Protein AF-0000000086334813 (afdb_homodimer)

Foldseek 3Di:
DKFWKWAADPPDGIAIDIDDDDDDDDAAQQKWKWQFFKFWFAADDQVVCVVVVLDDRIFATTFWTWGFTCDGHNNHDQDDGGFTKIFGHARNAPHHRLDRMGMDGPLGIDGFDPQFDRQRLSQQLVLLLLLCCQDCVALNDAAPFEEEEEQLLFLSNVNNVLVCVVRNYAYEYEHLDPVSQVVQCPDPPHHLYYFDLVDVVTDPLVVLCVSVVNQAGQEYEYPDEDADPPPPPPPSRHHHPVSVLSRAGQQHEYEYQDPDHDQDPVSVVSCVVRVYYYHHRDSSVCVVDPVNSVVSSVSSVVRSVCSSVVSDDGFADDADEPVCVSVVNVCNNVVNDRGIYMHGD/DKFWKWAADPPDGIAIDIDDDDDDDDAAQQKWKWQFFKFWFAADDQVVCVVVVLDDRIFATTFWTWGFTCDGHNNHDQDDGRFTKIFGHARNAPHHRLDRMGMDGPLGIDGFDPQFDRQRLSQQLVLLLLLCCQDCVALNDAAPFEEEEEQLLFLSNVQNVLVCVVRNYAYEYEHLDPVSQVVQCPDPPHHLYYFDLVDVPTDPLVVLCVSVVNQAGQEYEYPDEDADPPPVPPPSRHHHPVSVLSRAGQQHEYEYQDPDHDQDPVSVVSCVVRVYYYHHRDSSVCVVDPVNSVVSSVSSVVRSVCSSVVSDDGFADDADEPVCVSVVNVCNNVVNDRHIYMHGD

Nearest PDB structures (foldseek):
  7nd2-assembly1_D  TM=9.596E-01  e=2.114E-49  Homo sapiens
  8a3o-assembly1_B  TM=9.679E-01  e=3.951E-46  Homo sapiens
  4rvs-assembly1_B  TM=8.086E-01  e=2.494E-21  Mycobacterium tuberculosis H37Rv
  4rvu-assembly2_C  TM=8.163E-01  e=8.931E-21  Mycobacterium tuberculosis H37Rv
  4rvu-assembly2_B  TM=8.027E-01  e=5.200E-20  Mycobacterium tuberculosis H37Rv

InterPro domains:
  IPR011032 GroES-like superfamily [SSF50129] (15-149)
  IPR013154 Alcohol dehydrogenase-like, N-terminal [PF08240] (30-102)
  IPR020843 Enoylreductase domain [SM00829] (9-343)
  IPR036291 NAD(P)-binding domain superfamily [SSF51735] (116-281)
  IPR042633 Quinone oxidoreductase-like protein 1 [PTHR44461] (1-344)

Secondary structure (DSSP, 8-state):
-EEEEEEE-SSSSEEEEEEE-PPP----TTEEEEEEEEEE-----HHHHHHTT---SEEE---EEEEEEEEE-TT--S--TT-EEEEE--TT-SS-TTSSEEEEEGGGEEEPPTTS-HHHHHHHHHHHHHHHIIIIIIS---TT-EEEETTTTSHHHHHHHHHHHHTT-EEEEEESSHHHHHHHHH-SSPPSEEEETTSTT--HHHHHHHHTTTS-EEEEE-S--B--TT-SSS-TTSPBHHHHHHHEEEEEEEEE--TT--B-HHHHHHHHHTT-EEEE--TTHHHH-GGGHHHHHHHHHHHHHHHHHTS----BPSPEEGGGHHHHHHHHHTT--SSB-EEE-/-EEEEEEE-SSSSEEEEEEE-PPP----TTEEEEEEEEEE-----HHHHHHTT---SEEE---EEEEEEEEE-TT--S--TT-EEEEE--TT-SS-TTSSEEEEEGGGEEEPPTTS-HHHHHHHHHHHHHHHIIIIIIS---TT-EEEETTTTSHHHHHHHHHHHHTT-EEEEEESSHHHHHHHHH-SSPPSEEEETTSTT--HHHHHHHHTTTS-EEEEE-S--B--TT-TTS-TTSPBHHHHHHHEEEEEEEEE--TT--B-HHHHHHHHHTT-EEEE--TTHHHH-GGGHHHHHHHHHHHHHHHHHTS----BPSPEEGGGHHHHHHHHHTT--SSB-EEE-

Organism: NCBI:txid299321

pLDDT: mean 92.24, std 8.93, range [47.25, 98.75]

Solvent-accessible surface area (backbone atoms only — not comparable to full-atom values): 35564 Å² total; per-residue (Å²): 74,52,23,36,30,38,27,78,46,92,83,88,49,80,39,70,44,80,40,80,43,81,75,84,81,78,71,51,48,52,21,32,33,29,39,34,38,11,18,15,59,66,61,81,61,62,65,58,30,50,74,68,72,61,65,58,77,58,40,49,36,30,40,25,26,10,28,31,28,65,43,63,17,85,66,44,79,89,64,54,62,68,41,44,32,29,34,50,56,55,89,81,49,82,63,16,31,59,16,54,58,45,75,47,54,58,81,42,46,40,75,45,54,85,84,45,50,48,57,57,47,13,51,30,52,62,35,39,49,42,28,47,43,48,42,55,69,65,61,50,69,50,68,71,38,36,36,36,31,43,49,22,59,33,42,45,26,43,42,35,51,39,53,36,47,74,54,48,29,44,37,32,30,30,14,68,36,71,69,33,36,55,52,48,70,65,38,82,79,69,54,76,40,78,42,49,50,56,40,86,86,47,51,68,57,60,55,48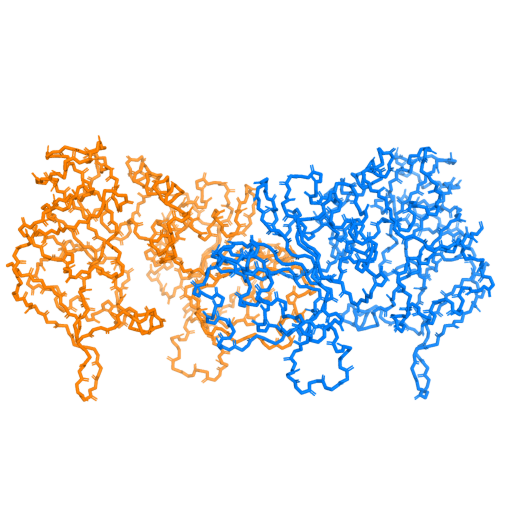,24,62,76,45,75,64,52,33,30,43,32,37,40,42,76,47,61,34,83,51,92,76,50,76,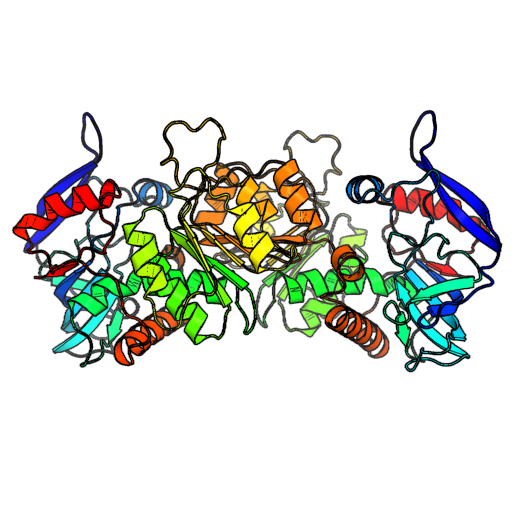80,49,68,86,65,45,52,43,52,67,51,53,61,66,34,40,12,75,59,7,33,39,36,32,51,52,43,59,49,66,36,47,35,71,54,33,32,55,36,21,72,28,29,17,32,41,32,25,61,40,70,66,46,47,72,73,32,79,90,36,41,69,60,43,47,51,49,54,48,51,43,46,50,29,42,60,72,55,60,44,74,73,48,63,44,75,74,32,51,65,93,48,43,55,63,50,47,53,37,42,59,66,64,69,56,65,45,35,44,21,33,44,98,75,52,23,36,29,38,27,78,46,93,83,85,50,82,38,67,45,80,41,81,42,80,74,84,82,78,71,50,49,51,21,32,32,29,40,35,37,11,18,15,60,66,62,79,58,64,64,59,30,52,75,68,70,62,66,57,77,59,41,49,35,30,38,25,27,10,28,31,28,64,43,62,18,84,65,44,77,90,66,53,64,68,39,45,32,30,34,51,55,52,90,82,47,82,64,17,31,58,16,55,59,46,75,44,53,58,82,42,46,40,74,45,52,86,85,44,50,49,56,56,47,13,51,30,51,62,36,39,50,43,28,46,42,46,43,55,69,66,62,50,69,51,69,72,38,35,34,36,31,41,50,21,60,32,43,45,27,44,43,34,52,40,54,38,48,76,53,47,28,43,38,32,28,29,12,68,37,72,68,32,38,55,52,50,69,65,39,82,78,68,57,76,39,77,42,46,49,55,40,85,86,47,50,67,55,59,54,49,25,61,76,45,75,64,52,34,30,43,31,38,40,41,77,46,61,34,84,50,91,75,50,77,81,50,67,87,66,48,51,43,53,67,52,54,62,67,34,38,12,75,58,7,32,38,36,33,53,51,44,59,47,67,37,46,36,69,54,32,31,55,35,21,71,27,29,18,32,41,33,26,58,39,69,66,46,47,73,73,32,78,90,35,41,71,62,41,49,51,49,54,48,50,45,46,49,31,42,59,73,56,61,43,74,72,48,65,43,74,74,32,51,65,92,49,42,54,63,50,47,53,36,43,60,66,65,69,56,64,45,36,44,22,33,43,96

Radius of gyration: 28.3 Å; Cα contacts (8 Å, |Δi|>4): 1610; chains: 2; bounding box: 57×81×71 Å

Structure (mmCIF, N/CA/C/O backbone):
data_AF-0000000086334813-model_v1
#
loop_
_entity.id
_entity.type
_entity.pdbx_description
1 polymer 'Enoyl reductase (ER) domain-containing protein'
#
loop_
_atom_site.group_PDB
_atom_site.id
_atom_site.type_symbol
_atom_site.label_atom_id
_atom_site.label_alt_id
_atom_site.label_comp_id
_atom_site.label_asym_id
_atom_site.label_entity_id
_atom_site.label_seq_id
_atom_site.pdbx_PDB_ins_code
_atom_site.Cartn_x
_atom_site.Cartn_y
_atom_site.Cartn_z
_atom_site.occupancy
_atom_site.B_iso_or_equiv
_atom_site.auth_seq_id
_atom_site.auth_comp_id
_atom_site.auth_asym_id
_atom_site.auth_atom_id
_atom_site.pdbx_PDB_model_num
ATOM 1 N N . MET A 1 1 ? 14.148 -36.812 -22.812 1 88.75 1 MET A N 1
ATOM 2 C CA . MET A 1 1 ? 12.875 -36.688 -22.109 1 88.75 1 MET A CA 1
ATOM 3 C C . MET A 1 1 ? 11.938 -35.75 -22.859 1 88.75 1 MET A C 1
ATOM 5 O O . MET A 1 1 ? 12.383 -34.938 -23.688 1 88.75 1 MET A O 1
ATOM 9 N N . LYS A 1 2 ? 10.68 -36 -22.609 1 90.31 2 LYS A N 1
ATOM 10 C CA . LYS A 1 2 ? 9.688 -35.156 -23.281 1 90.31 2 LYS A CA 1
ATOM 11 C C . LYS A 1 2 ? 9.242 -34 -22.375 1 90.31 2 LYS A C 1
ATOM 13 O O . LYS A 1 2 ? 9.078 -34.188 -21.172 1 90.31 2 LYS A O 1
ATOM 18 N N . GLY A 1 3 ? 9.141 -32.844 -23.047 1 93.62 3 GLY A N 1
ATOM 19 C CA . GLY A 1 3 ? 8.648 -31.672 -22.344 1 93.62 3 GLY A CA 1
ATOM 20 C C . GLY A 1 3 ? 7.777 -30.781 -23.203 1 93.62 3 GLY A C 1
ATOM 21 O O . GLY A 1 3 ? 7.789 -30.891 -24.438 1 93.62 3 GLY A O 1
ATOM 22 N N . LEU A 1 4 ? 6.957 -29.984 -22.594 1 96.12 4 LEU A N 1
ATOM 23 C CA . LEU A 1 4 ? 6.074 -29.078 -23.297 1 96.12 4 LEU A CA 1
ATOM 24 C C . LEU A 1 4 ? 6.688 -27.672 -23.375 1 96.12 4 LEU A C 1
ATOM 26 O O . LEU A 1 4 ? 7.184 -27.156 -22.375 1 96.12 4 LEU A O 1
ATOM 30 N N . TYR A 1 5 ? 6.66 -27.094 -24.531 1 95.25 5 TYR A N 1
ATOM 31 C CA . TYR A 1 5 ? 7.262 -25.797 -24.75 1 95.25 5 TYR A CA 1
ATOM 32 C C . TYR A 1 5 ? 6.32 -24.891 -25.547 1 95.25 5 TYR A C 1
ATOM 34 O O . TYR A 1 5 ? 5.488 -25.375 -26.312 1 95.25 5 TYR A O 1
ATOM 42 N N . CYS A 1 6 ? 6.469 -23.609 -25.266 1 94.69 6 CYS A N 1
ATOM 43 C CA . CYS A 1 6 ? 5.699 -22.578 -25.938 1 94.69 6 CYS A CA 1
ATOM 44 C C . CYS A 1 6 ? 6.555 -21.844 -26.969 1 94.69 6 CYS A C 1
ATOM 46 O O . CYS A 1 6 ? 7.641 -21.359 -26.641 1 94.69 6 CYS A O 1
ATOM 48 N N . ARG A 1 7 ? 6.113 -21.781 -28.141 1 91.06 7 ARG A N 1
ATOM 49 C CA . ARG A 1 7 ? 6.812 -21.078 -29.219 1 91.06 7 ARG A CA 1
ATOM 50 C C . ARG A 1 7 ? 5.93 -20 -29.828 1 91.06 7 ARG A C 1
ATOM 52 O O . ARG A 1 7 ? 4.711 -20.156 -29.891 1 91.06 7 ARG A O 1
ATOM 59 N N . GLN A 1 8 ? 6.676 -18.828 -30.031 1 80.69 8 GLN A N 1
ATOM 60 C CA . GLN A 1 8 ? 5.93 -17.766 -30.719 1 80.69 8 GLN A CA 1
ATOM 61 C C . GLN A 1 8 ? 5.68 -18.125 -32.188 1 80.69 8 GLN A C 1
ATOM 63 O O . GLN A 1 8 ? 6.609 -18.484 -32.906 1 80.69 8 GLN A O 1
ATOM 68 N N . GLY A 1 9 ? 4.453 -18.406 -32.531 1 67.44 9 GLY A N 1
ATOM 69 C CA . GLY A 1 9 ? 4.125 -18.812 -33.906 1 67.44 9 GLY A CA 1
ATOM 70 C C . GLY A 1 9 ? 4.215 -17.688 -34.906 1 67.44 9 GLY A C 1
ATOM 71 O O . GLY A 1 9 ? 4.18 -16.516 -34.531 1 67.44 9 GLY A O 1
ATOM 72 N N . GLU A 1 10 ? 4.668 -17.953 -36.188 1 56.25 10 GLU A N 1
ATOM 73 C CA . GLU A 1 10 ? 4.812 -17.047 -37.312 1 56.25 10 GLU A CA 1
ATOM 74 C C . GLU A 1 10 ? 3.523 -16.266 -37.562 1 56.25 10 GLU A C 1
ATOM 76 O O . GLU A 1 10 ? 3.564 -15.078 -37.875 1 56.25 10 GLU A O 1
ATOM 81 N N . THR A 1 11 ? 2.344 -16.953 -37.656 1 49.91 11 THR A N 1
ATOM 82 C CA . THR A 1 11 ? 1.158 -16.266 -38.156 1 49.91 11 THR A CA 1
ATOM 83 C C . THR A 1 11 ? 0.294 -15.75 -37.031 1 49.91 11 THR A C 1
ATOM 85 O O . THR A 1 11 ? -0.335 -14.695 -37.125 1 49.91 11 THR A O 1
ATOM 88 N N . SER A 1 12 ? -0.278 -16.641 -36.188 1 52.81 12 SER A N 1
ATOM 89 C CA . SER A 1 12 ? -1.473 -16.219 -35.469 1 52.81 12 SER A CA 1
ATOM 90 C C . SER A 1 12 ? -1.38 -16.594 -33.969 1 52.81 12 SER A C 1
ATOM 92 O O . SER A 1 12 ? -2.398 -16.844 -33.344 1 52.81 12 SER A O 1
ATOM 94 N N . GLY A 1 13 ? -0.046 -16.484 -33.188 1 74.88 13 GLY A N 1
ATOM 95 C CA . GLY A 1 13 ? -0.255 -16.656 -31.75 1 74.88 13 GLY A CA 1
ATOM 96 C C . GLY A 1 13 ? 0.729 -17.625 -31.125 1 74.88 13 GLY A C 1
ATOM 97 O O . GLY A 1 13 ? 1.713 -18.016 -31.75 1 74.88 13 GLY A O 1
ATOM 98 N N . LEU A 1 14 ? 0.562 -18.031 -29.859 1 86.75 14 LEU A N 1
ATOM 99 C CA . LEU A 1 14 ? 1.419 -18.938 -29.109 1 86.75 14 LEU A CA 1
ATOM 100 C C . LEU A 1 14 ? 1.102 -20.391 -29.453 1 86.75 14 LEU A C 1
ATOM 102 O O . LEU A 1 14 ? -0.066 -20.766 -29.609 1 86.75 14 LEU A O 1
ATOM 106 N N . LYS A 1 15 ? 2.084 -21.172 -29.812 1 91.75 15 LYS A N 1
ATOM 107 C CA . LYS A 1 15 ? 1.939 -22.609 -30.078 1 91.75 15 LYS A CA 1
ATOM 108 C C . LYS A 1 15 ? 2.629 -23.422 -28.984 1 91.75 15 LYS A C 1
ATOM 110 O O . LYS A 1 15 ? 3.727 -23.078 -28.547 1 91.75 15 LYS A O 1
ATOM 115 N N . PHE A 1 16 ? 1.884 -24.516 -28.641 1 95 16 PHE A N 1
ATOM 116 C CA . PHE A 1 16 ? 2.434 -25.406 -27.641 1 95 16 PHE A CA 1
ATOM 117 C C . PHE A 1 16 ? 2.803 -26.75 -28.266 1 95 16 PHE A C 1
ATOM 119 O O . PHE A 1 16 ? 1.967 -27.406 -28.891 1 95 16 PHE A O 1
ATOM 126 N N . ILE A 1 17 ? 4.09 -27.156 -27.984 1 92.88 17 ILE A N 1
ATOM 127 C CA . ILE A 1 17 ? 4.586 -28.359 -28.656 1 92.88 17 ILE A CA 1
ATOM 128 C C . ILE A 1 17 ? 5.371 -29.203 -27.656 1 92.88 17 ILE A C 1
ATOM 130 O O . ILE A 1 17 ? 6.105 -28.672 -26.812 1 92.88 17 ILE A O 1
ATOM 134 N N . ILE A 1 18 ? 5.156 -30.484 -27.766 1 93.06 18 ILE A N 1
ATOM 135 C CA . ILE A 1 18 ? 5.973 -31.406 -27 1 93.06 18 ILE A CA 1
ATOM 136 C C . ILE A 1 18 ? 7.289 -31.672 -27.734 1 93.06 18 ILE A C 1
ATOM 138 O O . ILE A 1 18 ? 7.297 -32 -28.922 1 93.06 18 ILE A O 1
ATOM 142 N N . GLN A 1 19 ? 8.328 -31.438 -27.016 1 90.19 19 GLN A N 1
ATOM 143 C CA . GLN A 1 19 ? 9.656 -31.609 -27.594 1 90.19 19 GLN A CA 1
ATOM 144 C C . GLN A 1 19 ? 10.516 -32.531 -26.75 1 90.19 19 GLN A C 1
ATOM 146 O O . GLN A 1 19 ? 10.328 -32.625 -25.531 1 90.19 19 GLN A O 1
ATOM 151 N N . GLU A 1 20 ? 11.398 -33.219 -27.469 1 90.69 20 GLU A N 1
ATOM 152 C CA . GLU A 1 20 ? 12.375 -34.031 -26.766 1 90.69 20 GLU A CA 1
ATOM 153 C C . GLU A 1 20 ? 13.57 -33.188 -26.312 1 90.69 20 GLU A C 1
ATOM 155 O O . GLU A 1 20 ? 14.023 -32.312 -27.031 1 90.69 20 GLU A O 1
ATOM 160 N N . THR A 1 21 ? 13.891 -33.406 -25.094 1 85.5 21 THR A N 1
ATOM 161 C CA . THR A 1 21 ? 15.039 -32.719 -24.531 1 85.5 21 THR A CA 1
ATOM 162 C C . THR A 1 21 ? 15.961 -33.688 -23.797 1 85.5 21 THR A C 1
ATOM 164 O O . THR A 1 21 ? 15.523 -34.75 -23.359 1 85.5 21 THR A O 1
ATOM 167 N N . ASP A 1 22 ? 17.234 -33.25 -23.656 1 83.94 22 ASP A N 1
ATOM 168 C CA . ASP A 1 22 ? 18.219 -34.094 -23 1 83.94 22 ASP A CA 1
ATOM 169 C C . ASP A 1 22 ? 18.094 -34 -21.469 1 83.94 22 ASP A C 1
ATOM 171 O O . ASP A 1 22 ? 17.703 -32.938 -20.953 1 83.94 22 ASP A O 1
ATOM 175 N N . VAL A 1 23 ? 18.406 -35.125 -20.859 1 78.75 23 VAL A N 1
ATOM 176 C CA . VAL A 1 23 ? 18.453 -35.125 -19.406 1 78.75 23 VAL A CA 1
ATOM 177 C C . VAL A 1 23 ? 19.672 -34.344 -18.906 1 78.75 23 VAL A C 1
ATOM 179 O O . VAL A 1 23 ? 20.781 -34.562 -19.406 1 78.75 23 VAL A O 1
ATOM 182 N N . PRO A 1 24 ? 19.391 -33.469 -18.047 1 74.75 24 PRO A N 1
ATOM 183 C CA . PRO A 1 24 ? 20.531 -32.719 -17.516 1 74.75 24 PRO A CA 1
ATOM 184 C C . PRO A 1 24 ? 21.516 -33.625 -16.766 1 74.75 24 PRO A C 1
ATOM 186 O O . PRO A 1 24 ? 21.094 -34.469 -15.969 1 74.75 24 PRO A O 1
ATOM 189 N N . THR A 1 25 ? 22.734 -33.656 -17.094 1 73.25 25 THR A N 1
ATOM 190 C CA . THR A 1 25 ? 23.703 -34.594 -16.547 1 73.25 25 THR A CA 1
ATOM 191 C C . THR A 1 25 ? 24.547 -33.938 -15.453 1 73.25 25 THR A C 1
ATOM 193 O O . THR A 1 25 ? 25.078 -34.625 -14.57 1 73.25 25 THR A O 1
ATOM 196 N N . SER A 1 26 ? 24.641 -32.688 -15.484 1 82.5 26 SER A N 1
ATOM 197 C CA . SER A 1 26 ? 25.531 -32.094 -14.492 1 82.5 26 SER A CA 1
ATOM 198 C C . SER A 1 26 ? 24.734 -31.281 -13.461 1 82.5 26 SER A C 1
ATOM 200 O O . SER A 1 26 ? 23.812 -30.547 -13.812 1 82.5 26 SER A O 1
ATOM 202 N N . LEU A 1 27 ? 25.078 -31.672 -12.273 1 86.44 27 LEU A N 1
ATOM 203 C CA . LEU A 1 27 ? 24.453 -31.016 -11.133 1 86.44 27 LEU A CA 1
ATOM 204 C C . LEU A 1 27 ? 25.438 -30.078 -10.438 1 86.44 27 LEU A C 1
ATOM 206 O O . LEU A 1 27 ? 26.547 -30.484 -10.086 1 86.44 27 LEU A O 1
ATOM 210 N N . SER A 1 28 ? 25.078 -28.828 -10.328 1 89.25 28 SER A N 1
ATOM 211 C CA . SER A 1 28 ? 25.891 -27.875 -9.586 1 89.25 28 SER A CA 1
ATOM 212 C C . SER A 1 28 ? 25.812 -28.125 -8.078 1 89.25 28 SER A C 1
ATOM 214 O O . SER A 1 28 ? 25 -28.953 -7.625 1 89.25 28 SER A O 1
ATOM 216 N N . HIS A 1 29 ? 26.594 -27.453 -7.281 1 92.75 29 HIS A N 1
ATOM 217 C CA . HIS A 1 29 ? 26.797 -27.703 -5.859 1 92.75 29 HIS A CA 1
ATOM 218 C C . HIS A 1 29 ? 25.516 -27.516 -5.066 1 92.75 29 HIS A C 1
ATOM 220 O O . HIS A 1 29 ? 25.266 -28.219 -4.086 1 92.75 29 HIS A O 1
ATOM 226 N N . HIS A 1 30 ? 24.656 -26.625 -5.496 1 94.56 30 HIS A N 1
ATOM 227 C CA . HIS A 1 30 ? 23.469 -26.328 -4.699 1 94.56 30 HIS A CA 1
ATOM 228 C C . HIS A 1 30 ? 22.203 -26.719 -5.441 1 94.56 30 HIS A C 1
ATOM 230 O O . HIS A 1 30 ? 21.109 -26.234 -5.113 1 94.56 30 HIS A O 1
ATOM 236 N N . GLN A 1 31 ? 22.375 -27.609 -6.363 1 95.44 31 GLN A N 1
ATOM 237 C CA . GLN A 1 31 ? 21.219 -28.016 -7.172 1 95.44 31 GLN A CA 1
ATOM 238 C C . GLN A 1 31 ? 20.75 -29.406 -6.793 1 95.44 31 GLN A C 1
ATOM 240 O O . GLN A 1 31 ? 21.5 -30.188 -6.203 1 95.44 31 GLN A O 1
ATOM 245 N N . ILE A 1 32 ? 19.516 -29.656 -7.113 1 96.06 32 ILE A N 1
ATOM 246 C CA . ILE A 1 32 ? 18.938 -30.984 -6.926 1 96.06 32 ILE A CA 1
ATOM 247 C C . ILE A 1 32 ? 18.234 -31.422 -8.211 1 96.06 32 ILE A C 1
ATOM 249 O O . ILE A 1 32 ? 17.766 -30.594 -8.984 1 96.06 32 ILE A O 1
ATOM 253 N N . THR A 1 33 ? 18.219 -32.688 -8.422 1 95.94 33 THR A N 1
ATOM 254 C CA . THR A 1 33 ? 17.453 -33.281 -9.508 1 95.94 33 THR A CA 1
ATOM 255 C C . THR A 1 33 ? 16.156 -33.906 -8.977 1 95.94 33 THR A C 1
ATOM 257 O O . THR A 1 33 ? 16.188 -34.656 -7.996 1 95.94 33 THR A O 1
ATOM 260 N N . ILE A 1 34 ? 15.102 -33.594 -9.617 1 96.5 34 ILE A N 1
ATOM 261 C CA . ILE A 1 34 ? 13.789 -34.062 -9.156 1 96.5 34 ILE A CA 1
ATOM 262 C C . ILE A 1 34 ? 13.141 -34.906 -10.227 1 96.5 34 ILE A C 1
ATOM 264 O O . ILE A 1 34 ? 13.07 -34.531 -11.398 1 96.5 34 ILE A O 1
ATOM 268 N N . GLN A 1 35 ? 12.766 -36.062 -9.852 1 97.38 35 GLN A N 1
ATOM 269 C CA . GLN A 1 35 ? 11.852 -36.844 -10.688 1 97.38 35 GLN A CA 1
ATOM 270 C C . GLN A 1 35 ? 10.422 -36.312 -10.562 1 97.38 35 GLN A C 1
ATOM 272 O O . GLN A 1 35 ? 9.758 -36.562 -9.547 1 97.38 35 GLN A O 1
ATOM 277 N N . VAL A 1 36 ? 9.938 -35.719 -11.609 1 97.94 36 VAL A N 1
ATOM 278 C CA . VAL A 1 36 ? 8.664 -35.031 -11.539 1 97.94 36 VAL A CA 1
ATOM 279 C C . VAL A 1 36 ? 7.516 -36.031 -11.555 1 97.94 36 VAL A C 1
ATOM 281 O O . VAL A 1 36 ? 7.477 -36.938 -12.398 1 97.94 36 VAL A O 1
ATOM 284 N N . LYS A 1 37 ? 6.621 -35.844 -10.594 1 98.19 37 LYS A N 1
ATOM 285 C CA . LYS A 1 37 ? 5.426 -36.688 -10.523 1 98.19 37 LYS A CA 1
ATOM 286 C C . LYS A 1 37 ? 4.191 -35.938 -11.008 1 98.19 37 LYS A C 1
ATOM 288 O O . LYS A 1 37 ? 3.252 -36.531 -11.531 1 98.19 37 LYS A O 1
ATOM 293 N N . SER A 1 38 ? 4.188 -34.688 -10.797 1 98.31 38 SER A N 1
ATOM 294 C CA . SER A 1 38 ? 3.088 -33.844 -11.25 1 98.31 38 SER A CA 1
ATOM 295 C C . SER A 1 38 ? 3.564 -32.406 -11.523 1 98.31 38 SER A C 1
ATOM 297 O O . SER A 1 38 ? 4.574 -31.969 -10.961 1 98.31 38 SER A O 1
ATOM 299 N N . CYS A 1 39 ? 2.887 -31.734 -12.398 1 98.5 39 CYS A N 1
ATOM 300 C CA . CYS A 1 39 ? 3.195 -30.359 -12.781 1 98.5 39 CYS A CA 1
ATOM 301 C C . CYS A 1 39 ? 1.924 -29.594 -13.125 1 98.5 39 CYS A C 1
ATOM 303 O O . CYS A 1 39 ? 1.112 -30.047 -13.93 1 98.5 39 CYS A O 1
ATOM 305 N N . ALA A 1 40 ? 1.749 -28.453 -12.531 1 98.19 40 ALA A N 1
ATOM 306 C CA . ALA A 1 40 ? 0.569 -27.641 -12.805 1 98.19 40 ALA A CA 1
ATOM 307 C C . ALA A 1 40 ? 0.765 -26.797 -14.062 1 98.19 40 ALA A C 1
ATOM 309 O O . ALA A 1 40 ? 1.894 -26.453 -14.414 1 98.19 40 ALA A O 1
ATOM 310 N N . LEU A 1 41 ? -0.326 -26.531 -14.734 1 97.06 41 LEU A N 1
ATOM 311 C CA . LEU A 1 41 ? -0.306 -25.688 -15.93 1 97.06 41 LEU A CA 1
ATOM 312 C C . LEU A 1 41 ? -0.794 -24.281 -15.609 1 97.06 41 LEU A C 1
ATOM 314 O O . LEU A 1 41 ? -1.867 -24.109 -15.023 1 97.06 41 LEU A O 1
ATOM 318 N N . THR A 1 42 ? -0.003 -23.359 -15.914 1 94.56 42 THR A N 1
ATOM 319 C CA . THR A 1 42 ? -0.342 -21.953 -15.766 1 94.56 42 THR A CA 1
ATOM 320 C C . THR A 1 42 ? -0.063 -21.188 -17.047 1 94.56 42 THR A C 1
ATOM 322 O O . THR A 1 42 ? 0.807 -21.578 -17.844 1 94.56 42 THR A O 1
ATOM 325 N N . PRO A 1 43 ? -0.862 -20.125 -17.266 1 92.81 43 PRO A N 1
ATOM 326 C CA . PRO A 1 43 ? -0.64 -19.375 -18.5 1 92.81 43 PRO A CA 1
ATOM 327 C C . PRO A 1 43 ? 0.782 -18.828 -18.609 1 92.81 43 PRO A C 1
ATOM 329 O O . PRO A 1 43 ? 1.363 -18.406 -17.609 1 92.81 43 PRO A O 1
ATOM 332 N N . VAL A 1 44 ? 1.285 -18.875 -19.828 1 92.5 44 VAL A N 1
ATOM 333 C CA . VAL A 1 44 ? 2.605 -18.312 -20.109 1 92.5 44 VAL A CA 1
ATOM 334 C C . VAL A 1 44 ? 2.494 -16.812 -20.344 1 92.5 44 VAL A C 1
ATOM 336 O O . VAL A 1 44 ? 1.715 -16.359 -21.188 1 92.5 44 VAL A O 1
ATOM 339 N N . ASP A 1 45 ? 3.201 -16.078 -19.547 1 89.5 45 ASP A N 1
ATOM 340 C CA . ASP A 1 45 ? 3.254 -14.633 -19.688 1 89.5 45 ASP A CA 1
ATOM 341 C C . ASP A 1 45 ? 4.426 -14.211 -20.578 1 89.5 45 ASP A C 1
ATOM 343 O O . ASP A 1 45 ? 5.48 -13.82 -20.062 1 89.5 45 ASP A O 1
ATOM 347 N N . VAL A 1 46 ? 4.203 -14.141 -21.797 1 89.75 46 VAL A N 1
ATOM 348 C CA . VAL A 1 46 ? 5.254 -13.867 -22.766 1 89.75 46 VAL A CA 1
ATOM 349 C C . VAL A 1 46 ? 5.809 -12.461 -22.547 1 89.75 46 VAL A C 1
ATOM 351 O O . VAL A 1 46 ? 7.016 -12.242 -22.656 1 89.75 46 VAL A O 1
ATOM 354 N N . GLN A 1 47 ? 4.949 -11.539 -22.25 1 88.06 47 GLN A N 1
ATOM 355 C CA . GLN A 1 47 ? 5.379 -10.164 -22.016 1 88.06 47 GLN A CA 1
ATOM 356 C C . GLN A 1 47 ? 6.352 -10.086 -20.844 1 88.06 47 GLN A C 1
ATOM 358 O O . GLN A 1 47 ? 7.324 -9.328 -20.891 1 88.06 47 GLN A O 1
ATOM 363 N N . LEU A 1 48 ? 6.059 -10.797 -19.875 1 89.44 48 LEU A N 1
ATOM 364 C CA . LEU A 1 48 ? 6.949 -10.805 -18.719 1 89.44 48 LEU A CA 1
ATOM 365 C C . LEU A 1 48 ? 8.336 -11.312 -19.094 1 89.44 48 LEU A C 1
ATOM 367 O O . LEU A 1 48 ? 9.344 -10.758 -18.672 1 89.44 48 LEU A O 1
ATOM 371 N N . TYR A 1 49 ? 8.367 -12.359 -19.922 1 90.88 49 TYR A N 1
ATOM 372 C CA . TYR A 1 49 ? 9.641 -12.883 -20.391 1 90.88 49 TYR A CA 1
ATOM 373 C C . TYR A 1 49 ? 10.398 -11.844 -21.203 1 90.88 49 TYR A C 1
ATOM 375 O O . TYR A 1 49 ? 11.617 -11.719 -21.094 1 90.88 49 TYR A O 1
ATOM 383 N N . LYS A 1 50 ? 9.68 -11.133 -21.969 1 89.31 50 LYS A N 1
ATOM 384 C CA . LYS A 1 50 ? 10.289 -10.062 -22.75 1 89.31 50 LYS A CA 1
ATOM 385 C C . LYS A 1 50 ? 10.852 -8.969 -21.859 1 89.31 50 LYS A C 1
ATOM 387 O O . LYS A 1 50 ? 11.992 -8.531 -22.031 1 89.31 50 LYS A O 1
ATOM 392 N N . ASP A 1 51 ? 10.102 -8.602 -20.891 1 88.12 51 ASP A N 1
ATOM 393 C CA . ASP A 1 51 ? 10.477 -7.535 -19.969 1 88.12 51 ASP A CA 1
ATOM 394 C C . ASP A 1 51 ? 11.75 -7.887 -19.203 1 88.12 51 ASP A C 1
ATOM 396 O O . ASP A 1 51 ? 12.586 -7.016 -18.938 1 88.12 51 ASP A O 1
ATOM 400 N N . LEU A 1 52 ? 11.898 -9.102 -18.938 1 87.56 52 LEU A N 1
ATOM 401 C CA . LEU A 1 52 ? 13.031 -9.539 -18.125 1 87.56 52 LEU A CA 1
ATOM 402 C C . LEU A 1 52 ? 14.18 -10.016 -19 1 87.56 52 LEU A C 1
ATOM 404 O O . LEU A 1 52 ? 15.164 -10.57 -18.5 1 87.56 52 LEU A O 1
ATOM 408 N N . GLN A 1 53 ? 13.984 -9.914 -20.312 1 90.25 53 GLN A N 1
ATOM 409 C CA . GLN A 1 53 ? 15 -10.305 -21.281 1 90.25 53 GLN A CA 1
ATOM 410 C C . GLN A 1 53 ? 15.328 -11.789 -21.172 1 90.25 53 GLN A C 1
ATOM 412 O O . GLN A 1 53 ? 16.5 -12.172 -21.188 1 90.25 53 GLN A O 1
ATOM 417 N N . LEU A 1 54 ? 14.258 -12.539 -21.016 1 89 54 LEU A N 1
ATOM 418 C CA . LEU A 1 54 ? 14.398 -13.984 -20.891 1 89 54 LEU A CA 1
ATOM 419 C C . LEU A 1 54 ? 13.758 -14.695 -22.078 1 89 54 LEU A C 1
ATOM 421 O O . LEU A 1 54 ? 13.742 -15.93 -22.125 1 89 54 LEU A O 1
ATOM 425 N N . LEU A 1 55 ? 13.242 -13.93 -22.969 1 86.81 55 LEU A N 1
ATOM 426 C CA . LEU A 1 55 ? 12.5 -14.531 -24.078 1 86.81 55 LEU A CA 1
ATOM 427 C C . LEU A 1 55 ? 13.445 -15.266 -25.031 1 86.81 55 LEU A C 1
ATOM 429 O O . LEU A 1 55 ? 14.406 -14.68 -25.531 1 86.81 55 LEU A O 1
ATOM 433 N N . LYS A 1 56 ? 13.227 -16.531 -25.156 1 87.62 56 LYS A N 1
ATOM 434 C CA . LYS A 1 56 ? 13.914 -17.406 -26.109 1 87.62 56 LYS A CA 1
ATOM 435 C C . LYS A 1 56 ? 12.961 -17.906 -27.188 1 87.62 56 LYS A C 1
ATOM 437 O O . LYS A 1 56 ? 11.789 -17.547 -27.203 1 87.62 56 LYS A O 1
ATOM 442 N N . ASP A 1 57 ? 13.5 -18.672 -28.062 1 86.31 57 ASP A N 1
ATOM 443 C CA . ASP A 1 57 ? 12.688 -19.203 -29.156 1 86.31 57 ASP A CA 1
ATOM 444 C C . ASP A 1 57 ? 11.594 -20.125 -28.625 1 86.31 57 ASP A C 1
ATOM 446 O O . ASP A 1 57 ? 10.492 -20.188 -29.172 1 86.31 57 ASP A O 1
ATOM 450 N N . SER A 1 58 ? 11.984 -20.734 -27.547 1 90.81 58 SER A N 1
ATOM 451 C CA . SER A 1 58 ? 11.039 -21.641 -26.891 1 90.81 58 SER A CA 1
ATOM 452 C C . SER A 1 58 ? 11.023 -21.422 -25.375 1 90.81 58 SER A C 1
ATOM 454 O O . SER A 1 58 ? 12.078 -21.328 -24.75 1 90.81 58 SER A O 1
ATOM 456 N N . ILE A 1 59 ? 9.812 -21.281 -24.828 1 93.31 59 ILE A N 1
ATOM 457 C CA . ILE A 1 59 ? 9.641 -21.094 -23.391 1 93.31 59 ILE A CA 1
ATOM 458 C C . ILE A 1 59 ? 9.148 -22.406 -22.766 1 93.31 59 ILE A C 1
ATOM 460 O O . ILE A 1 59 ? 8.148 -22.969 -23.203 1 93.31 59 ILE A O 1
ATOM 464 N N . PRO A 1 60 ? 9.883 -22.906 -21.797 1 94.5 60 PRO A N 1
ATOM 465 C CA . PRO A 1 60 ? 9.391 -24.109 -21.125 1 94.5 60 PRO A CA 1
ATOM 466 C C . PRO A 1 60 ? 8.07 -23.875 -20.406 1 94.5 60 PRO A C 1
ATOM 468 O O . PRO A 1 60 ? 7.887 -22.844 -19.766 1 94.5 60 PRO A O 1
ATOM 471 N N . VAL A 1 61 ? 7.18 -24.859 -20.531 1 95.44 61 VAL A N 1
ATOM 472 C CA . VAL A 1 61 ? 5.863 -24.766 -19.906 1 95.44 61 VAL A CA 1
ATOM 473 C C . VAL A 1 61 ? 5.855 -25.578 -18.609 1 95.44 61 VAL A C 1
ATOM 475 O O . VAL A 1 61 ? 6.48 -26.641 -18.531 1 95.44 61 VAL A O 1
ATOM 478 N N . GLY A 1 62 ? 5.145 -25.031 -17.688 1 96.38 62 GLY A N 1
ATOM 479 C CA . GLY A 1 62 ? 5.02 -25.719 -16.406 1 96.38 62 GLY A CA 1
ATOM 480 C C . GLY A 1 62 ? 6.156 -25.406 -15.445 1 96.38 62 GLY A C 1
ATOM 481 O O . GLY A 1 62 ? 7.289 -25.859 -15.656 1 96.38 62 GLY A O 1
ATOM 482 N N . ARG A 1 63 ? 5.871 -24.672 -14.406 1 96.94 63 ARG A N 1
ATOM 483 C CA . ARG A 1 63 ? 6.914 -24.297 -13.453 1 96.94 63 ARG A CA 1
ATOM 484 C C . ARG A 1 63 ? 6.605 -24.844 -12.062 1 96.94 63 ARG A C 1
ATOM 486 O O . ARG A 1 63 ? 7.504 -24.984 -11.227 1 96.94 63 ARG A O 1
ATOM 493 N N . GLU A 1 64 ? 5.402 -25.141 -11.773 1 98.12 64 GLU A N 1
ATOM 494 C CA . GLU A 1 64 ? 5 -25.734 -10.5 1 98.12 64 GLU A CA 1
ATOM 495 C C . GLU A 1 64 ? 5.152 -27.25 -10.523 1 98.12 64 GLU A C 1
ATOM 497 O O . GLU A 1 64 ? 4.375 -27.953 -11.18 1 98.12 64 GLU A O 1
ATOM 502 N N . VAL A 1 65 ? 6.078 -27.766 -9.758 1 98.31 65 VAL A N 1
ATOM 503 C CA . VAL A 1 65 ? 6.391 -29.188 -9.875 1 98.31 65 VAL A CA 1
ATOM 504 C C . VAL A 1 65 ? 6.406 -29.828 -8.484 1 98.31 65 VAL A C 1
ATOM 506 O O . VAL A 1 65 ? 6.809 -29.188 -7.508 1 98.31 65 VAL A O 1
ATOM 509 N N . ALA A 1 66 ? 5.938 -31.016 -8.422 1 98.62 66 ALA A N 1
ATOM 510 C CA . ALA A 1 66 ? 6.074 -31.906 -7.273 1 98.62 66 ALA A CA 1
ATOM 511 C C . ALA A 1 66 ? 6.668 -33.25 -7.688 1 98.62 66 ALA A C 1
ATOM 513 O O . ALA A 1 66 ? 6.34 -33.781 -8.75 1 98.62 66 ALA A O 1
ATOM 514 N N . GLY A 1 67 ? 7.594 -33.719 -6.883 1 98.5 67 GLY A N 1
ATOM 515 C CA . GLY A 1 67 ? 8.25 -34.969 -7.23 1 98.5 67 GLY A CA 1
ATOM 516 C C . GLY A 1 67 ? 9.219 -35.469 -6.168 1 98.5 67 GLY A C 1
ATOM 517 O O . GLY A 1 67 ? 9.156 -35.031 -5.02 1 98.5 67 GLY A O 1
ATOM 518 N N . THR A 1 68 ? 10.039 -36.406 -6.613 1 98.31 68 THR A N 1
ATOM 519 C CA . THR A 1 68 ? 11 -37.031 -5.707 1 98.31 68 THR A CA 1
ATOM 520 C C . THR A 1 68 ? 12.422 -36.625 -6.074 1 98.31 68 THR A C 1
ATOM 522 O O . THR A 1 68 ? 12.781 -36.594 -7.254 1 98.31 68 THR A O 1
ATOM 525 N N . VAL A 1 69 ? 13.203 -36.375 -5.031 1 98 69 VAL A N 1
ATOM 526 C CA . VAL A 1 69 ? 14.602 -36 -5.254 1 98 69 VAL A CA 1
ATOM 527 C C . VAL A 1 69 ? 15.383 -37.25 -5.719 1 98 69 VAL A C 1
ATOM 529 O O . VAL A 1 69 ? 15.344 -38.281 -5.074 1 98 69 VAL A O 1
ATOM 532 N N . LEU A 1 70 ? 16.047 -37.094 -6.805 1 96.06 70 LEU A N 1
ATOM 533 C CA . LEU A 1 70 ? 16.859 -38.188 -7.34 1 96.06 70 LEU A CA 1
ATOM 534 C C . LEU A 1 70 ? 18.312 -38.062 -6.887 1 96.06 70 LEU A C 1
ATOM 536 O O . LEU A 1 70 ? 18.922 -39.031 -6.453 1 96.06 70 LEU A O 1
ATOM 540 N N . GLN A 1 71 ? 18.828 -36.844 -7.082 1 95.56 71 GLN A N 1
ATOM 541 C CA . GLN A 1 71 ? 20.219 -36.531 -6.742 1 95.56 71 GLN A CA 1
ATOM 542 C C . GLN A 1 71 ? 20.328 -35.156 -6.133 1 95.56 71 GLN A C 1
ATOM 544 O O . GLN A 1 71 ? 19.5 -34.281 -6.395 1 95.56 71 GLN A O 1
ATOM 549 N N . VAL A 1 72 ? 21.391 -35.031 -5.324 1 96.38 72 VAL A N 1
ATOM 550 C CA . VAL A 1 72 ? 21.641 -33.719 -4.711 1 96.38 72 VAL A CA 1
ATOM 551 C C . VAL A 1 72 ? 23.094 -33.312 -4.938 1 96.38 72 VAL A C 1
ATOM 553 O O . VAL A 1 72 ? 23.984 -34.156 -4.984 1 96.38 72 VAL A O 1
ATOM 556 N N . GLY A 1 73 ? 23.25 -32 -5.121 1 95.88 73 GLY A N 1
ATOM 557 C CA . GLY A 1 73 ? 24.609 -31.5 -5.223 1 95.88 73 GLY A CA 1
ATOM 558 C C . GLY A 1 73 ? 25.406 -31.656 -3.939 1 95.88 73 GLY A C 1
ATOM 559 O O . GLY A 1 73 ? 24.844 -31.906 -2.877 1 95.88 73 GLY A O 1
ATOM 560 N N . SER A 1 74 ? 26.656 -31.375 -4.016 1 95.38 74 SER A N 1
ATOM 561 C CA . SER A 1 74 ? 27.594 -31.656 -2.936 1 95.38 74 SER A CA 1
ATOM 562 C C . SER A 1 74 ? 27.359 -30.734 -1.744 1 95.38 74 SER A C 1
ATOM 564 O O . SER A 1 74 ? 27.688 -31.078 -0.607 1 95.38 74 SER A O 1
ATOM 566 N N . LYS A 1 75 ? 26.797 -29.578 -1.977 1 96.56 75 LYS A N 1
ATOM 567 C CA . LYS A 1 75 ? 26.656 -28.609 -0.897 1 96.56 75 LYS A CA 1
ATOM 568 C C . LYS A 1 75 ? 25.203 -28.5 -0.438 1 96.56 75 LYS A C 1
ATOM 570 O O . LYS A 1 75 ? 24.859 -27.625 0.369 1 96.56 75 LYS A O 1
ATOM 575 N N . VAL A 1 76 ? 24.391 -29.312 -1.035 1 96.06 76 VAL A N 1
ATOM 576 C CA . VAL A 1 76 ? 23 -29.312 -0.616 1 96.06 76 VAL A CA 1
ATOM 577 C C . VAL A 1 76 ? 22.875 -29.953 0.769 1 96.06 76 VAL A C 1
ATOM 579 O O . VAL A 1 76 ? 23.422 -31.031 1.013 1 96.06 76 VAL A O 1
ATOM 582 N N . THR A 1 77 ? 22.203 -29.297 1.713 1 92.5 77 THR A N 1
ATOM 583 C CA . THR A 1 77 ? 22.125 -29.812 3.078 1 92.5 77 THR A CA 1
ATOM 584 C C . THR A 1 77 ? 20.672 -30.062 3.469 1 92.5 77 THR A C 1
ATOM 586 O O . THR A 1 77 ? 20.391 -30.844 4.379 1 92.5 77 THR A O 1
ATOM 589 N N . CYS A 1 78 ? 19.734 -29.578 2.83 1 93.12 78 CYS A N 1
ATOM 590 C CA . CYS A 1 78 ? 18.359 -29.594 3.285 1 93.12 78 CYS A CA 1
ATOM 591 C C . CYS A 1 78 ? 17.594 -30.766 2.701 1 93.12 78 CYS A C 1
ATOM 593 O O . CYS A 1 78 ? 16.484 -31.078 3.15 1 93.12 78 CYS A O 1
ATOM 595 N N . PHE A 1 79 ? 18.234 -31.5 1.708 1 97.62 79 PHE A N 1
ATOM 596 C CA . PHE A 1 79 ? 17.516 -32.562 1.009 1 97.62 79 PHE A CA 1
ATOM 597 C C . PHE A 1 79 ? 18.406 -33.75 0.786 1 97.62 79 PHE A C 1
ATOM 599 O O . PHE A 1 79 ? 19.625 -33.625 0.738 1 97.62 79 PHE A O 1
ATOM 606 N N . GLN A 1 80 ? 17.766 -34.875 0.658 1 97.25 80 GLN A N 1
ATOM 607 C CA . GLN A 1 80 ? 18.422 -36.125 0.304 1 97.25 80 GLN A CA 1
ATOM 608 C C . GLN A 1 80 ? 17.609 -36.875 -0.736 1 97.25 80 GLN A C 1
ATOM 610 O O . GLN A 1 80 ? 16.406 -36.656 -0.891 1 97.25 80 GLN A O 1
ATOM 615 N N . PRO A 1 81 ? 18.219 -37.781 -1.403 1 97.19 81 PRO A N 1
ATOM 616 C CA . PRO A 1 81 ? 17.469 -38.594 -2.367 1 97.19 81 PRO A CA 1
ATOM 617 C C . PRO A 1 81 ? 16.266 -39.281 -1.745 1 97.19 81 PRO A C 1
ATOM 619 O O . PRO A 1 81 ? 16.328 -39.719 -0.598 1 97.19 81 PRO A O 1
ATOM 622 N N . ASP A 1 82 ? 15.148 -39.25 -2.48 1 97.81 82 ASP A N 1
ATOM 623 C CA . ASP A 1 82 ? 13.891 -39.875 -2.133 1 97.81 82 ASP A CA 1
ATOM 624 C C . ASP A 1 82 ? 12.992 -38.938 -1.327 1 97.81 82 ASP A C 1
ATOM 626 O O . ASP A 1 82 ? 11.836 -39.281 -1.054 1 97.81 82 ASP A O 1
ATOM 630 N N . ASP A 1 83 ? 13.555 -37.844 -0.985 1 98.12 83 ASP A N 1
ATOM 631 C CA . ASP A 1 83 ? 12.68 -36.844 -0.389 1 98.12 83 ASP A CA 1
ATOM 632 C C . ASP A 1 83 ? 11.594 -36.406 -1.372 1 98.12 83 ASP A C 1
ATOM 634 O O . ASP A 1 83 ? 11.852 -36.25 -2.568 1 98.12 83 ASP A O 1
ATOM 638 N N . GLU A 1 84 ? 10.406 -36.188 -0.839 1 98.5 84 GLU A N 1
ATOM 639 C CA . GLU A 1 84 ? 9.328 -35.625 -1.643 1 98.5 84 GLU A CA 1
ATOM 640 C C . GLU A 1 84 ? 9.305 -34.094 -1.548 1 98.5 84 GLU A C 1
ATOM 642 O O . GLU A 1 84 ? 9.344 -33.531 -0.45 1 98.5 84 GLU A O 1
ATOM 647 N N . VAL A 1 85 ? 9.297 -33.438 -2.689 1 98.69 85 VAL A N 1
ATOM 648 C CA . VAL A 1 85 ? 9.43 -31.984 -2.684 1 98.69 85 VAL A CA 1
ATOM 649 C C . VAL A 1 85 ? 8.398 -31.359 -3.621 1 98.69 85 VAL A C 1
ATOM 651 O O . VAL A 1 85 ? 7.816 -32.062 -4.457 1 98.69 85 VAL A O 1
ATOM 654 N N . VAL A 1 86 ? 8.078 -30.156 -3.414 1 98.75 86 VAL A N 1
ATOM 655 C CA . VAL A 1 86 ? 7.23 -29.328 -4.273 1 98.75 86 VAL A CA 1
ATOM 656 C C . VAL A 1 86 ? 7.812 -27.922 -4.363 1 98.75 86 VAL A C 1
ATOM 658 O O . VAL A 1 86 ? 8.414 -27.438 -3.406 1 98.75 86 VAL A O 1
ATOM 661 N N . GLY A 1 87 ? 7.719 -27.312 -5.492 1 98.06 87 GLY A N 1
ATOM 662 C CA . GLY A 1 87 ? 8.219 -25.953 -5.656 1 98.06 87 GLY A CA 1
ATOM 663 C C . GLY A 1 87 ? 7.875 -25.344 -7.004 1 98.06 87 GLY A C 1
ATOM 664 O O . GLY A 1 87 ? 7.055 -25.891 -7.746 1 98.06 87 GLY A O 1
ATOM 665 N N . ILE A 1 88 ? 8.344 -24.188 -7.23 1 97.69 88 ILE A N 1
ATOM 666 C CA . ILE A 1 88 ? 8.125 -23.438 -8.461 1 97.69 88 ILE A CA 1
ATOM 667 C C . ILE A 1 88 ? 9.469 -23.156 -9.141 1 97.69 88 ILE A C 1
ATOM 669 O O . ILE A 1 88 ? 10.328 -22.484 -8.57 1 97.69 88 ILE A O 1
ATOM 673 N N . LEU A 1 89 ? 9.602 -23.656 -10.297 1 95.81 89 LEU A N 1
ATOM 674 C CA . LEU A 1 89 ? 10.82 -23.406 -11.062 1 95.81 89 LEU A CA 1
ATOM 675 C C . LEU A 1 89 ? 10.93 -21.938 -11.438 1 95.81 89 LEU A C 1
ATOM 677 O O . LEU A 1 89 ? 9.922 -21.281 -11.742 1 95.81 89 LEU A O 1
ATOM 681 N N . PRO A 1 90 ? 12.117 -21.406 -11.422 1 92.44 90 PRO A N 1
ATOM 682 C CA . PRO A 1 90 ? 12.281 -20 -11.789 1 92.44 90 PRO A CA 1
ATOM 683 C C . PRO A 1 90 ? 11.984 -19.734 -13.258 1 92.44 90 PRO A C 1
ATOM 685 O O . PRO A 1 90 ? 11.945 -20.672 -14.062 1 92.44 90 PRO A O 1
ATOM 688 N N . LEU A 1 91 ? 11.805 -18.5 -13.594 1 91.06 91 LEU A N 1
ATOM 689 C CA . LEU A 1 91 ? 11.422 -18.094 -14.945 1 91.06 91 LEU A CA 1
ATOM 690 C C . LEU A 1 91 ? 12.523 -18.438 -15.945 1 91.06 91 LEU A C 1
ATOM 692 O O . LEU A 1 91 ? 12.242 -18.703 -17.109 1 91.06 91 LEU A O 1
ATOM 696 N N . ASP A 1 92 ? 13.695 -18.469 -15.461 1 89.56 92 ASP A N 1
ATOM 697 C CA . ASP A 1 92 ? 14.812 -18.641 -16.391 1 89.56 92 ASP A CA 1
ATOM 698 C C . ASP A 1 92 ? 15.203 -20.125 -16.5 1 89.56 92 ASP A C 1
ATOM 700 O O . ASP A 1 92 ? 16.266 -20.453 -17.031 1 89.56 92 ASP A O 1
ATOM 704 N N . ASN A 1 93 ? 14.336 -20.953 -15.922 1 89.25 93 ASN A N 1
ATOM 705 C CA . ASN A 1 93 ? 14.609 -22.375 -16.062 1 89.25 93 ASN A CA 1
ATOM 706 C C . ASN A 1 93 ? 14.555 -22.812 -17.531 1 89.25 93 ASN A C 1
ATOM 708 O O . ASN A 1 93 ? 13.672 -22.375 -18.281 1 89.25 93 ASN A O 1
ATOM 712 N N . ASP A 1 94 ? 15.438 -23.75 -17.922 1 86.12 94 ASP A N 1
ATOM 713 C CA . ASP A 1 94 ? 15.547 -24.141 -19.328 1 86.12 94 ASP A CA 1
ATOM 714 C C . ASP A 1 94 ? 14.688 -25.375 -19.625 1 86.12 94 ASP A C 1
ATOM 716 O O . ASP A 1 94 ? 14.398 -25.672 -20.781 1 86.12 94 ASP A O 1
ATOM 720 N N . VAL A 1 95 ? 14.352 -26.031 -18.609 1 90.75 95 VAL A N 1
ATOM 721 C CA . VAL A 1 95 ? 13.641 -27.297 -18.812 1 90.75 95 VAL A CA 1
ATOM 722 C C . VAL A 1 95 ? 12.188 -27.156 -18.359 1 90.75 95 VAL A C 1
ATOM 724 O O . VAL A 1 95 ? 11.914 -26.5 -17.344 1 90.75 95 VAL A O 1
ATOM 727 N N . SER A 1 96 ? 11.289 -27.75 -19.156 1 95.12 96 SER A N 1
ATOM 728 C CA . SER A 1 96 ? 9.875 -27.75 -18.828 1 95.12 96 SER A CA 1
ATOM 729 C C . SER A 1 96 ? 9.602 -28.578 -17.578 1 95.12 96 SER A C 1
ATOM 731 O O . SER A 1 96 ? 10.219 -29.625 -17.375 1 95.12 96 SER A O 1
ATOM 733 N N . GLY A 1 97 ? 8.68 -28.141 -16.812 1 96.25 97 GLY A N 1
ATOM 734 C CA . GLY A 1 97 ? 8.266 -28.906 -15.656 1 96.25 97 GLY A CA 1
ATOM 735 C C . GLY A 1 97 ? 7.551 -30.203 -16.031 1 96.25 97 GLY A C 1
ATOM 736 O O . GLY A 1 97 ? 7.324 -31.047 -15.164 1 96.25 97 GLY A O 1
ATOM 737 N N . LEU A 1 98 ? 7.215 -30.359 -17.234 1 96.56 98 LEU A N 1
ATOM 738 C CA . LEU A 1 98 ? 6.531 -31.562 -17.703 1 96.56 98 LEU A CA 1
ATOM 739 C C . LEU A 1 98 ? 7.535 -32.625 -18.094 1 96.56 98 LEU A C 1
ATOM 741 O O . LEU A 1 98 ? 7.148 -33.75 -18.469 1 96.56 98 LEU A O 1
ATOM 745 N N . CYS A 1 99 ? 8.805 -32.312 -17.984 1 95.12 99 CYS A N 1
ATOM 746 C CA . CYS A 1 99 ? 9.828 -33.312 -18.188 1 95.12 99 CYS A CA 1
ATOM 747 C C . CYS A 1 99 ? 9.844 -34.312 -17.031 1 95.12 99 CYS A C 1
ATOM 749 O O . CYS A 1 99 ? 9.453 -33.969 -15.914 1 95.12 99 CYS A O 1
ATOM 751 N N . ASP A 1 100 ? 10.383 -35.438 -17.312 1 94.94 100 ASP A N 1
ATOM 752 C CA . ASP A 1 100 ? 10.453 -36.469 -16.281 1 94.94 100 ASP A CA 1
ATOM 753 C C . ASP A 1 100 ? 11.391 -36.062 -15.156 1 94.94 100 ASP A C 1
ATOM 755 O O . ASP A 1 100 ? 11.195 -36.438 -14 1 94.94 100 ASP A O 1
ATOM 759 N N . VAL A 1 101 ? 12.367 -35.344 -15.625 1 95.31 101 VAL A N 1
ATOM 760 C CA . VAL A 1 101 ? 13.383 -34.906 -14.664 1 95.31 101 VAL A CA 1
ATOM 761 C C . VAL A 1 101 ? 13.664 -33.438 -14.844 1 95.31 101 VAL A C 1
ATOM 763 O O . VAL A 1 101 ? 13.758 -32.938 -15.969 1 95.31 101 VAL A O 1
ATOM 766 N N . VAL A 1 102 ? 13.789 -32.719 -13.703 1 95.31 102 VAL A N 1
ATOM 767 C CA . VAL A 1 102 ? 14.164 -31.297 -13.742 1 95.31 102 VAL A CA 1
ATOM 768 C C . VAL A 1 102 ? 15.273 -31.031 -12.727 1 95.31 102 VAL A C 1
ATOM 770 O O . VAL A 1 102 ? 15.445 -31.797 -11.766 1 95.31 102 VAL A O 1
ATOM 773 N N . ILE A 1 103 ? 16.031 -30 -13 1 94.94 103 ILE A N 1
ATOM 774 C CA . ILE A 1 103 ? 17.094 -29.547 -12.102 1 94.94 103 ILE A CA 1
ATOM 775 C C . ILE A 1 103 ? 16.766 -28.141 -11.602 1 94.94 103 ILE A C 1
ATOM 777 O O . ILE A 1 103 ? 16.328 -27.281 -12.367 1 94.94 103 ILE A O 1
ATOM 781 N N . CYS A 1 104 ? 16.906 -27.953 -10.32 1 93.12 104 CYS A N 1
ATOM 782 C CA . CYS A 1 104 ? 16.703 -26.609 -9.789 1 93.12 104 CYS A CA 1
ATOM 783 C C . CYS A 1 104 ? 17.516 -26.391 -8.508 1 93.12 104 CYS A C 1
ATOM 785 O O . CYS A 1 104 ? 18.062 -27.344 -7.961 1 93.12 104 CYS A O 1
ATOM 787 N N . HIS A 1 105 ? 17.688 -25.156 -8.148 1 93.12 105 HIS A N 1
ATOM 788 C CA . HIS A 1 105 ? 18.344 -24.812 -6.891 1 93.12 105 HIS A CA 1
ATOM 789 C C . HIS A 1 105 ? 17.516 -25.297 -5.699 1 93.12 105 HIS A C 1
ATOM 791 O O . HIS A 1 105 ? 16.297 -25.25 -5.734 1 93.12 105 HIS A O 1
ATOM 797 N N . GLU A 1 106 ? 18.125 -25.672 -4.629 1 94.06 106 GLU A N 1
ATOM 798 C CA . GLU A 1 106 ? 17.453 -26.234 -3.463 1 94.06 106 GLU A CA 1
ATOM 799 C C . GLU A 1 106 ? 16.5 -25.219 -2.824 1 94.06 106 GLU A C 1
ATOM 801 O O . GLU A 1 106 ? 15.555 -25.594 -2.131 1 94.06 106 GLU A O 1
ATOM 806 N N . HIS A 1 107 ? 16.719 -23.922 -3.109 1 92.5 107 HIS A N 1
ATOM 807 C CA . HIS A 1 107 ? 15.914 -22.875 -2.477 1 92.5 107 HIS A CA 1
ATOM 808 C C . HIS A 1 107 ? 14.625 -22.625 -3.244 1 92.5 107 HIS A C 1
ATOM 810 O O . HIS A 1 107 ? 13.859 -21.719 -2.908 1 92.5 107 HIS A O 1
ATOM 816 N N . HIS A 1 108 ? 14.352 -23.438 -4.219 1 94.56 108 HIS A N 1
ATOM 817 C CA . HIS A 1 108 ? 13.125 -23.25 -4.988 1 94.56 108 HIS A CA 1
ATOM 818 C C . HIS A 1 108 ? 12.078 -24.297 -4.617 1 94.56 108 HIS A C 1
ATOM 820 O O . HIS A 1 108 ? 10.961 -24.281 -5.137 1 94.56 108 HIS A O 1
ATOM 826 N N . VAL A 1 109 ? 12.438 -25.156 -3.686 1 96.88 109 VAL A N 1
ATOM 827 C CA . VAL A 1 109 ? 11.508 -26.234 -3.328 1 96.88 109 VAL A CA 1
ATOM 828 C C . VAL A 1 109 ? 11.461 -26.375 -1.81 1 96.88 109 VAL A C 1
ATOM 830 O O . VAL A 1 109 ? 12.344 -25.891 -1.1 1 96.88 109 VAL A O 1
ATOM 833 N N . VAL A 1 110 ? 10.414 -26.984 -1.371 1 98.19 110 VAL A N 1
ATOM 834 C CA . VAL A 1 110 ? 10.242 -27.359 0.026 1 98.19 110 VAL A CA 1
ATOM 835 C C . VAL A 1 110 ? 9.773 -28.812 0.113 1 98.19 110 VAL A C 1
ATOM 837 O O . VAL A 1 110 ? 9.336 -29.391 -0.883 1 98.19 110 VAL A O 1
ATOM 840 N N . HIS A 1 111 ? 9.914 -29.359 1.278 1 98.44 111 HIS A N 1
ATOM 841 C CA . HIS A 1 111 ? 9.422 -30.703 1.488 1 98.44 111 HIS A CA 1
ATOM 842 C C . HIS A 1 111 ? 7.906 -30.781 1.333 1 98.44 111 HIS A C 1
ATOM 844 O O . HIS A 1 111 ? 7.188 -29.906 1.844 1 98.44 111 HIS A O 1
ATOM 850 N N . LYS A 1 112 ? 7.504 -31.672 0.613 1 98.19 112 LYS A N 1
ATOM 851 C CA . LYS A 1 112 ? 6.074 -31.953 0.51 1 98.19 112 LYS A CA 1
ATOM 852 C C . LYS A 1 112 ? 5.602 -32.844 1.66 1 98.19 112 LYS A C 1
ATOM 854 O O . LYS A 1 112 ? 6.188 -33.875 1.921 1 98.19 112 LYS A O 1
ATOM 859 N N . PRO A 1 113 ? 4.57 -32.5 2.303 1 96.19 113 PRO A N 1
ATOM 860 C CA . PRO A 1 113 ? 4.055 -33.375 3.355 1 96.19 113 PRO A CA 1
ATOM 861 C C . PRO A 1 113 ? 3.52 -34.688 2.814 1 96.19 113 PRO A C 1
ATOM 863 O O . PRO A 1 113 ? 2.945 -34.719 1.724 1 96.19 113 PRO A O 1
ATOM 866 N N . GLU A 1 114 ? 3.543 -35.688 3.633 1 93.62 114 GLU A N 1
ATOM 867 C CA . GLU A 1 114 ? 3.188 -37.031 3.223 1 93.62 114 GLU A CA 1
ATOM 868 C C . GLU A 1 114 ? 1.699 -37.156 2.898 1 93.62 114 GLU A C 1
ATOM 870 O O . GLU A 1 114 ? 1.311 -37.844 1.968 1 93.62 114 GLU A O 1
ATOM 875 N N . LYS A 1 115 ? 0.941 -36.406 3.572 1 94.69 115 LYS A N 1
ATOM 876 C CA . LYS A 1 115 ? -0.508 -36.5 3.445 1 94.69 115 LYS A CA 1
ATOM 877 C C . LYS A 1 115 ? -1.015 -35.781 2.203 1 94.69 115 LYS A C 1
ATOM 879 O O . LYS A 1 115 ? -2.156 -36 1.782 1 94.69 115 LYS A O 1
ATOM 884 N N . VAL A 1 116 ? -0.228 -35.031 1.598 1 97.19 116 VAL A N 1
ATOM 885 C CA . VAL A 1 116 ? -0.632 -34.219 0.454 1 97.19 116 VAL A CA 1
ATOM 886 C C . VAL A 1 116 ? -0.28 -34.969 -0.844 1 97.19 116 VAL A C 1
ATOM 888 O O . VAL A 1 116 ? 0.836 -35.469 -1 1 97.19 116 VAL A O 1
ATOM 891 N N . SER A 1 117 ? -1.201 -35.062 -1.729 1 97.31 117 SER A N 1
ATOM 892 C CA . SER A 1 117 ? -0.934 -35.719 -3.004 1 97.31 117 SER A CA 1
ATOM 893 C C . SER A 1 117 ? -0.035 -34.875 -3.891 1 97.31 117 SER A C 1
ATOM 895 O O . SER A 1 117 ? 0.069 -33.656 -3.691 1 97.31 117 SER A O 1
ATOM 897 N N . TRP A 1 118 ? 0.563 -35.5 -4.859 1 97.56 118 TRP A N 1
ATOM 898 C CA . TRP A 1 118 ? 1.409 -34.812 -5.816 1 97.56 118 TRP A CA 1
ATOM 899 C C . TRP A 1 118 ? 0.612 -33.75 -6.562 1 97.56 118 TRP A C 1
ATOM 901 O O . TRP A 1 118 ? 1.083 -32.625 -6.742 1 97.56 118 TRP A O 1
ATOM 911 N N . VAL A 1 119 ? -0.586 -34.094 -6.918 1 97.5 119 VAL A N 1
ATOM 912 C CA . VAL A 1 119 ? -1.45 -33.219 -7.723 1 97.5 119 VAL A CA 1
ATOM 913 C C . VAL A 1 119 ? -1.877 -32.031 -6.906 1 97.5 119 VAL A C 1
ATOM 915 O O . VAL A 1 119 ? -1.817 -30.891 -7.387 1 97.5 119 VAL A O 1
ATOM 918 N N . GLU A 1 120 ? -2.197 -32.219 -5.668 1 97.56 120 GLU A N 1
ATOM 919 C CA . GLU A 1 120 ? -2.602 -31.125 -4.793 1 97.56 120 GLU A CA 1
ATOM 920 C C . GLU A 1 120 ? -1.441 -30.172 -4.539 1 97.56 120 GLU A C 1
ATOM 922 O O . GLU A 1 120 ? -1.622 -28.953 -4.555 1 97.56 120 GLU A O 1
ATOM 927 N N . ALA A 1 121 ? -0.31 -30.734 -4.309 1 98.25 121 ALA A N 1
ATOM 928 C CA . ALA A 1 121 ? 0.868 -29.922 -4.004 1 98.25 121 ALA A CA 1
ATOM 929 C C . ALA A 1 121 ? 1.23 -29.016 -5.176 1 98.25 121 ALA A C 1
ATOM 931 O O . ALA A 1 121 ? 1.306 -27.797 -5.027 1 98.25 121 ALA A O 1
ATOM 932 N N . ALA A 1 122 ? 1.362 -29.578 -6.355 1 98.25 122 ALA A N 1
ATOM 933 C CA . ALA A 1 122 ? 1.727 -28.812 -7.543 1 98.25 122 ALA A CA 1
ATOM 934 C C . ALA A 1 122 ? 0.622 -27.828 -7.918 1 98.25 122 ALA A C 1
ATOM 936 O O . ALA A 1 122 ? 0.9 -26.719 -8.375 1 98.25 122 ALA A O 1
ATOM 937 N N . GLY A 1 123 ? -0.597 -28.281 -7.719 1 97.75 123 GLY A N 1
ATOM 938 C CA . GLY A 1 123 ? -1.737 -27.484 -8.148 1 97.75 123 GLY A CA 1
ATOM 939 C C . GLY A 1 123 ? -1.998 -26.281 -7.25 1 97.75 123 GLY A C 1
ATOM 940 O O . GLY A 1 123 ? -2.617 -25.312 -7.676 1 97.75 123 GLY A O 1
ATOM 941 N N . ALA A 1 124 ? -1.474 -26.266 -6.043 1 98 124 ALA A N 1
ATOM 942 C CA . ALA A 1 124 ? -1.847 -25.234 -5.074 1 98 124 ALA A CA 1
ATOM 943 C C . ALA A 1 124 ? -0.7 -24.25 -4.84 1 98 124 ALA A C 1
ATOM 945 O O . ALA A 1 124 ? -0.92 -23.125 -4.406 1 98 124 ALA A O 1
ATOM 946 N N . ILE A 1 125 ? 0.498 -24.672 -5.121 1 98.31 125 ILE A N 1
ATOM 947 C CA . ILE A 1 125 ? 1.681 -24 -4.594 1 98.31 125 ILE A CA 1
ATOM 948 C C . ILE A 1 125 ? 1.749 -22.562 -5.137 1 98.31 125 ILE A C 1
ATOM 950 O O . ILE A 1 125 ? 2 -21.625 -4.387 1 98.31 125 ILE A O 1
ATOM 954 N N . ARG A 1 126 ? 1.466 -22.344 -6.391 1 97.56 126 ARG A N 1
ATOM 955 C CA . ARG A 1 126 ? 1.567 -21.016 -6.969 1 97.56 126 ARG A CA 1
ATOM 956 C C . ARG A 1 126 ? 0.425 -20.125 -6.492 1 97.56 126 ARG A C 1
ATOM 958 O O . ARG A 1 126 ? 0.646 -18.969 -6.117 1 97.56 126 ARG A O 1
ATOM 965 N N . ASP A 1 127 ? -0.795 -20.641 -6.559 1 97.12 127 ASP A N 1
ATOM 966 C CA . ASP A 1 127 ? -1.941 -19.859 -6.098 1 97.12 127 ASP A CA 1
ATOM 967 C C . ASP A 1 127 ? -1.826 -19.547 -4.605 1 97.12 127 ASP A C 1
ATOM 969 O O . ASP A 1 127 ? -2.25 -18.469 -4.16 1 97.12 127 ASP A O 1
ATOM 973 N N . GLY A 1 128 ? -1.291 -20.516 -3.896 1 98.06 128 GLY A N 1
ATOM 974 C CA . GLY A 1 128 ? -1 -20.234 -2.502 1 98.06 128 GLY A CA 1
ATOM 975 C C . GLY A 1 128 ? -0.016 -19.094 -2.322 1 98.06 128 GLY A C 1
ATOM 976 O O . GLY A 1 128 ? -0.23 -18.203 -1.492 1 98.06 128 GLY A O 1
ATOM 977 N N . LEU A 1 129 ? 1.014 -19.156 -3.092 1 97.62 129 LEU A N 1
ATOM 978 C CA . LEU A 1 129 ? 2.018 -18.109 -3.049 1 97.62 129 LEU A CA 1
ATOM 979 C C . LEU A 1 129 ? 1.392 -16.75 -3.369 1 97.62 129 LEU A C 1
ATOM 981 O O . LEU A 1 129 ? 1.663 -15.758 -2.686 1 97.62 129 LEU A O 1
ATOM 985 N N . ARG A 1 130 ? 0.554 -16.719 -4.324 1 97.19 130 ARG A N 1
ATOM 986 C CA . ARG A 1 130 ? -0.136 -15.492 -4.723 1 97.19 130 ARG A CA 1
ATOM 987 C C . ARG A 1 130 ? -1.046 -14.992 -3.607 1 97.19 130 ARG A C 1
ATOM 989 O O . ARG A 1 130 ? -1.067 -13.797 -3.311 1 97.19 130 ARG A O 1
ATOM 996 N N . ALA A 1 131 ? -1.745 -15.891 -3.014 1 97.88 131 ALA A N 1
ATOM 997 C CA . ALA A 1 131 ? -2.664 -15.523 -1.938 1 97.88 131 ALA A CA 1
ATOM 998 C C . ALA A 1 131 ? -1.908 -14.938 -0.748 1 97.88 131 ALA A C 1
ATOM 1000 O O . ALA A 1 131 ? -2.279 -13.883 -0.227 1 97.88 131 ALA A O 1
ATOM 1001 N N . TYR A 1 132 ? -0.818 -15.602 -0.39 1 97.62 132 TYR A N 1
ATOM 1002 C CA . TYR A 1 132 ? -0.003 -15.109 0.714 1 97.62 132 TYR A CA 1
ATOM 1003 C C . TYR A 1 132 ? 0.582 -13.742 0.391 1 97.62 132 TYR A C 1
ATOM 1005 O O . TYR A 1 132 ? 0.611 -12.852 1.248 1 97.62 132 TYR A O 1
ATOM 1013 N N . THR A 1 133 ? 1.053 -13.625 -0.807 1 96.69 133 THR A N 1
ATOM 1014 C CA . THR A 1 133 ? 1.634 -12.352 -1.213 1 96.69 133 THR A CA 1
ATOM 1015 C C . THR A 1 133 ? 0.59 -11.234 -1.163 1 96.69 133 THR A C 1
ATOM 1017 O O . THR A 1 133 ? 0.845 -10.164 -0.617 1 96.69 133 THR A O 1
ATOM 1020 N N . ALA A 1 134 ? -0.563 -11.484 -1.626 1 97.94 134 ALA A N 1
ATOM 1021 C CA . ALA A 1 134 ? -1.624 -10.484 -1.681 1 97.94 134 ALA A CA 1
ATOM 1022 C C . ALA A 1 134 ? -2.1 -10.109 -0.279 1 97.94 134 ALA A C 1
ATOM 1024 O O . ALA A 1 134 ? -2.15 -8.93 0.072 1 97.94 134 ALA A O 1
ATOM 1025 N N . LEU A 1 135 ? -2.373 -11.102 0.566 1 97.81 135 LEU A N 1
ATOM 1026 C CA . LEU A 1 135 ? -3.08 -10.875 1.823 1 97.81 135 LEU A CA 1
ATOM 1027 C C . LEU A 1 135 ? -2.109 -10.477 2.928 1 97.81 135 LEU A C 1
ATOM 1029 O O . LEU A 1 135 ? -2.43 -9.617 3.76 1 97.81 135 LEU A O 1
ATOM 1033 N N . HIS A 1 136 ? -0.9 -11.055 2.896 1 94.69 136 HIS A N 1
ATOM 1034 C CA . HIS A 1 136 ? -0.013 -10.852 4.035 1 94.69 136 HIS A CA 1
ATOM 1035 C C . HIS A 1 136 ? 1.115 -9.883 3.693 1 94.69 136 HIS A C 1
ATOM 1037 O O . HIS A 1 136 ? 1.476 -9.031 4.504 1 94.69 136 HIS A O 1
ATOM 1043 N N . THR A 1 137 ? 1.65 -10.062 2.537 1 92.75 137 THR A N 1
ATOM 1044 C CA . THR A 1 137 ? 2.803 -9.234 2.184 1 92.75 137 THR A CA 1
ATOM 1045 C C . THR A 1 137 ? 2.359 -7.844 1.753 1 92.75 137 THR A C 1
ATOM 1047 O O . THR A 1 137 ? 2.941 -6.844 2.176 1 92.75 137 THR A O 1
ATOM 1050 N N . LEU A 1 138 ? 1.316 -7.785 0.995 1 96.19 138 LEU A N 1
ATOM 1051 C CA . LEU A 1 138 ? 0.917 -6.508 0.416 1 96.19 138 LEU A CA 1
ATOM 1052 C C . LEU A 1 138 ? -0.176 -5.852 1.252 1 96.19 138 LEU A C 1
ATOM 1054 O O . LEU A 1 138 ? 0.045 -4.797 1.85 1 96.19 138 LEU A O 1
ATOM 1058 N N . ALA A 1 139 ? -1.295 -6.492 1.398 1 96.44 139 ALA A N 1
ATOM 1059 C CA . ALA A 1 139 ? -2.434 -5.887 2.086 1 96.44 139 ALA A CA 1
ATOM 1060 C C . ALA A 1 139 ? -2.252 -5.941 3.602 1 96.44 139 ALA A C 1
ATOM 1062 O O . ALA A 1 139 ? -2.822 -5.129 4.332 1 96.44 139 ALA A O 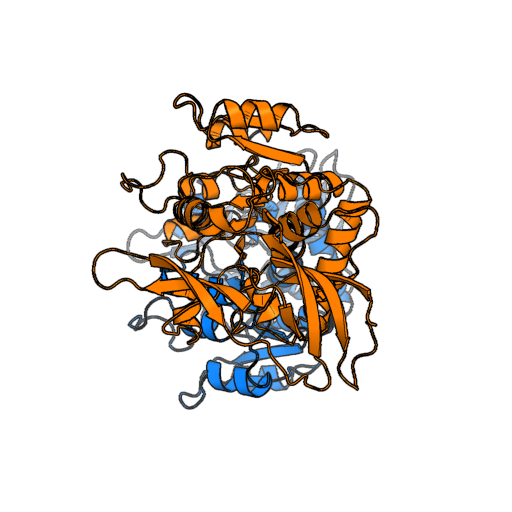1
ATOM 1063 N N . ARG A 1 140 ? -1.527 -6.926 4.105 1 94 140 ARG A N 1
ATOM 1064 C CA . ARG A 1 140 ? -1.334 -7.129 5.539 1 94 140 ARG A CA 1
ATOM 1065 C C . ARG A 1 140 ? -2.67 -7.141 6.273 1 94 140 ARG A C 1
ATOM 1067 O O . ARG A 1 140 ? -2.857 -6.398 7.242 1 94 140 ARG A O 1
ATOM 1074 N N . VAL A 1 141 ? -3.482 -8.008 5.914 1 95.31 141 VAL A N 1
ATOM 1075 C CA . VAL A 1 141 ? -4.855 -8.055 6.406 1 95.31 141 VAL A CA 1
ATOM 1076 C C . VAL A 1 141 ? -4.859 -8.383 7.898 1 95.31 141 VAL A C 1
ATOM 1078 O O . VAL A 1 141 ? -3.982 -9.094 8.383 1 95.31 141 VAL A O 1
ATOM 1081 N N . ALA A 1 142 ? -5.863 -7.848 8.578 1 93.12 142 ALA A N 1
ATOM 1082 C CA . ALA A 1 142 ? -6.051 -8.055 10.008 1 93.12 142 ALA A CA 1
ATOM 1083 C C . ALA A 1 142 ? -7.43 -8.641 10.305 1 93.12 142 ALA A C 1
ATOM 1085 O O . ALA A 1 142 ? -8.336 -8.57 9.469 1 93.12 142 ALA A O 1
ATOM 1086 N N . VAL A 1 143 ? -7.441 -9.211 11.5 1 95 143 VAL A N 1
ATOM 1087 C CA . VAL A 1 143 ? -8.695 -9.805 11.961 1 95 143 VAL A CA 1
ATOM 1088 C C . VAL A 1 143 ? -9.797 -8.75 11.953 1 95 143 VAL A C 1
ATOM 1090 O O . VAL A 1 143 ? -9.578 -7.613 12.375 1 95 143 VAL A O 1
ATOM 1093 N N . GLY A 1 144 ? -10.977 -9.133 11.406 1 93.56 144 GLY A N 1
ATOM 1094 C CA . GLY A 1 144 ? -12.141 -8.258 11.453 1 93.56 144 GLY A CA 1
ATOM 1095 C C . GLY A 1 144 ? -12.281 -7.387 10.219 1 93.56 144 GLY A C 1
ATOM 1096 O O . GLY A 1 144 ? -13.344 -6.816 9.977 1 93.56 144 GLY A O 1
ATOM 1097 N N . GLN A 1 145 ? -11.297 -7.273 9.398 1 95.94 145 GLN A N 1
ATOM 1098 C CA . GLN A 1 145 ? -11.367 -6.492 8.172 1 95.94 145 GLN A CA 1
ATOM 1099 C C . GLN A 1 145 ? -12.25 -7.176 7.133 1 95.94 145 GLN A C 1
ATOM 1101 O O . GLN A 1 145 ? -12.508 -8.383 7.223 1 95.94 145 GLN A O 1
ATOM 1106 N N . THR A 1 146 ? -12.711 -6.383 6.227 1 97.5 146 THR A N 1
ATOM 1107 C CA . THR A 1 146 ? -13.523 -6.887 5.125 1 97.5 146 THR A CA 1
ATOM 1108 C C . THR A 1 146 ? -12.695 -6.992 3.846 1 97.5 146 THR A C 1
ATOM 1110 O O . THR A 1 146 ? -11.992 -6.051 3.477 1 97.5 146 THR A O 1
ATOM 1113 N N . LEU A 1 147 ? -12.828 -8.148 3.207 1 98.31 147 LEU A N 1
ATOM 1114 C CA . LEU A 1 147 ? -12.086 -8.438 1.983 1 98.31 147 LEU A CA 1
ATOM 1115 C C . LEU A 1 147 ? -13.039 -8.789 0.842 1 98.31 147 LEU A C 1
ATOM 1117 O O . LEU A 1 147 ? -13.945 -9.602 1.01 1 98.31 147 LEU A O 1
ATOM 1121 N N . LEU A 1 148 ? -12.891 -8.094 -0.257 1 98.31 148 LEU A N 1
ATOM 1122 C CA . LEU A 1 148 ? -13.586 -8.469 -1.484 1 98.31 148 LEU A CA 1
ATOM 1123 C C . LEU A 1 148 ? -12.641 -9.195 -2.439 1 98.31 148 LEU A C 1
ATOM 1125 O O . LEU A 1 148 ? -11.617 -8.641 -2.848 1 98.31 148 LEU A O 1
ATOM 1129 N N . VAL A 1 149 ? -12.961 -10.383 -2.707 1 97.88 149 VAL A N 1
ATOM 1130 C CA . VAL A 1 149 ? -12.211 -11.156 -3.691 1 97.88 149 VAL A CA 1
ATOM 1131 C C . VAL A 1 149 ? -13 -11.227 -4.996 1 97.88 149 VAL A C 1
ATOM 1133 O O . VAL A 1 149 ? -14.062 -11.852 -5.055 1 97.88 149 VAL A O 1
ATOM 1136 N N . LEU A 1 150 ? -12.5 -10.586 -6.004 1 96.38 150 LEU A N 1
ATOM 1137 C CA . LEU A 1 150 ? -13.141 -10.664 -7.316 1 96.38 150 LEU A CA 1
ATOM 1138 C C . LEU A 1 150 ? -12.82 -11.992 -7.992 1 96.38 150 LEU A C 1
ATOM 1140 O O . LEU A 1 150 ? -11.695 -12.484 -7.914 1 96.38 150 LEU A O 1
ATOM 1144 N N . ASP A 1 151 ? -13.82 -12.555 -8.648 1 94.31 151 ASP A N 1
ATOM 1145 C CA . ASP A 1 151 ? -13.719 -13.891 -9.219 1 94.31 151 ASP A CA 1
ATOM 1146 C C . ASP A 1 151 ? -13.289 -14.914 -8.164 1 94.31 151 ASP A C 1
ATOM 1148 O O . ASP A 1 151 ? -12.297 -15.625 -8.352 1 94.31 151 ASP A O 1
ATOM 1152 N N . GLY A 1 152 ? -14.094 -15.008 -7.145 1 95.69 152 GLY A N 1
ATOM 1153 C CA . GLY A 1 152 ? -13.758 -15.805 -5.977 1 95.69 152 GLY A CA 1
ATOM 1154 C C . GLY A 1 152 ? -13.656 -17.281 -6.277 1 95.69 152 GLY A C 1
ATOM 1155 O O . GLY A 1 152 ? -12.977 -18.031 -5.562 1 95.69 152 GLY A O 1
ATOM 1156 N N . ALA A 1 153 ? -14.312 -17.703 -7.34 1 94.94 153 ALA A N 1
ATOM 1157 C CA . ALA A 1 153 ? -14.375 -19.125 -7.641 1 94.94 153 ALA A CA 1
ATOM 1158 C C . ALA A 1 153 ? -13.188 -19.562 -8.5 1 94.94 153 ALA A C 1
ATOM 1160 O O . ALA A 1 153 ? -13.094 -20.734 -8.891 1 94.94 153 ALA A O 1
ATOM 1161 N N . SER A 1 154 ? -12.281 -18.641 -8.82 1 94.5 154 SER A N 1
ATOM 1162 C CA . SER A 1 154 ? -11.047 -19.031 -9.5 1 94.5 154 SER A CA 1
ATOM 1163 C C . SER A 1 154 ? -10.117 -19.797 -8.562 1 94.5 154 SER A C 1
ATOM 1165 O O . SER A 1 154 ? -10.266 -19.734 -7.344 1 94.5 154 SER A O 1
ATOM 1167 N N . PRO A 1 155 ? -9.164 -20.578 -9.117 1 95.25 155 PRO A N 1
ATOM 1168 C CA . PRO A 1 155 ? -8.211 -21.281 -8.258 1 95.25 155 PRO A CA 1
ATOM 1169 C C . PRO A 1 155 ? -7.5 -20.344 -7.277 1 95.25 155 PRO A C 1
ATOM 1171 O O . PRO A 1 155 ? -7.391 -20.641 -6.09 1 95.25 155 PRO A O 1
ATOM 1174 N N . PHE A 1 156 ? -7.137 -19.266 -7.781 1 96.12 156 PHE A N 1
ATOM 1175 C CA . PHE A 1 156 ? -6.523 -18.25 -6.926 1 96.12 156 PHE A CA 1
ATOM 1176 C C . PHE A 1 156 ? -7.527 -17.734 -5.906 1 96.12 156 PHE A C 1
ATOM 1178 O O . PHE A 1 156 ? -7.215 -17.625 -4.715 1 96.12 156 PHE A O 1
ATOM 1185 N N . GLY A 1 157 ? -8.695 -17.375 -6.344 1 97.12 157 GLY A N 1
ATOM 1186 C CA . GLY A 1 157 ? -9.719 -16.812 -5.48 1 97.12 157 GLY A CA 1
ATOM 1187 C C . GLY A 1 157 ? -10.094 -17.719 -4.324 1 97.12 157 GLY A C 1
ATOM 1188 O O . GLY A 1 157 ? -10.227 -17.25 -3.188 1 97.12 157 GLY A O 1
ATOM 1189 N N . VAL A 1 158 ? -10.203 -18.969 -4.566 1 97.12 158 VAL A N 1
ATOM 1190 C CA . VAL A 1 158 ? -10.625 -19.922 -3.551 1 97.12 158 VAL A CA 1
ATOM 1191 C C . VAL A 1 158 ? -9.57 -20 -2.447 1 97.12 158 VAL A C 1
ATOM 1193 O O . VAL A 1 158 ? -9.906 -20 -1.261 1 97.12 158 VAL A O 1
ATOM 1196 N N . LEU A 1 159 ? -8.32 -20.062 -2.822 1 97.44 159 LEU A N 1
ATOM 1197 C CA . LEU A 1 159 ? -7.262 -20.125 -1.819 1 97.44 159 LEU A CA 1
ATOM 1198 C C . LEU A 1 159 ? -7.16 -18.812 -1.052 1 97.44 159 LEU A C 1
ATOM 1200 O O . LEU A 1 159 ? -6.891 -18.812 0.151 1 97.44 159 LEU A O 1
ATOM 1204 N N . ALA A 1 160 ? -7.379 -17.688 -1.747 1 98 160 ALA A N 1
ATOM 1205 C CA . ALA A 1 160 ? -7.379 -16.391 -1.078 1 98 160 ALA A CA 1
ATOM 1206 C C . ALA A 1 160 ? -8.484 -16.328 -0.027 1 98 160 ALA A C 1
ATOM 1208 O O . ALA A 1 160 ? -8.258 -15.844 1.087 1 98 160 ALA A O 1
ATOM 1209 N N . ILE A 1 161 ? -9.664 -16.844 -0.375 1 98.31 161 ILE A N 1
ATOM 1210 C CA . ILE A 1 161 ? -10.805 -16.859 0.541 1 98.31 161 ILE A CA 1
ATOM 1211 C C . ILE A 1 161 ? -10.477 -17.719 1.755 1 98.31 161 ILE A C 1
ATOM 1213 O O . ILE A 1 161 ? -10.688 -17.312 2.896 1 98.31 161 ILE A O 1
ATOM 1217 N N . GLN A 1 162 ? -9.93 -18.859 1.493 1 98.12 162 GLN A N 1
ATOM 1218 C CA . GLN A 1 162 ? -9.625 -19.797 2.568 1 98.12 162 GLN A CA 1
ATOM 1219 C C . GLN A 1 162 ? -8.555 -19.234 3.504 1 98.12 162 GLN A C 1
ATOM 1221 O O . GLN A 1 162 ? -8.672 -19.359 4.727 1 98.12 162 GLN A O 1
ATOM 1226 N N . LEU A 1 163 ? -7.531 -18.641 2.904 1 97.88 163 LEU A N 1
ATOM 1227 C CA . LEU A 1 163 ? -6.484 -18.031 3.713 1 97.88 163 LEU A CA 1
ATOM 1228 C C . LEU A 1 163 ? -7.047 -16.875 4.543 1 97.88 163 LEU A C 1
ATOM 1230 O O . LEU A 1 163 ? -6.711 -16.734 5.723 1 97.88 163 LEU A O 1
ATOM 1234 N N . ALA A 1 164 ? -7.875 -16.047 3.977 1 98.19 164 ALA A N 1
ATOM 1235 C CA . ALA A 1 164 ? -8.5 -14.93 4.676 1 98.19 164 ALA A CA 1
ATOM 1236 C C . ALA A 1 164 ? -9.344 -15.414 5.852 1 98.19 164 ALA A C 1
ATOM 1238 O O . ALA A 1 164 ? -9.258 -14.867 6.953 1 98.19 164 ALA A O 1
ATOM 1239 N N . HIS A 1 165 ? -10.125 -16.469 5.598 1 97.38 165 HIS A N 1
ATOM 1240 C CA . HIS A 1 165 ? -10.945 -17.047 6.652 1 97.38 165 HIS A CA 1
ATOM 1241 C C . HIS A 1 165 ? -10.086 -17.547 7.812 1 97.38 165 HIS A C 1
ATOM 1243 O O . HIS A 1 165 ? -10.438 -17.344 8.977 1 97.38 165 HIS A O 1
ATOM 1249 N N . TYR A 1 166 ? -9.047 -18.156 7.43 1 96.12 166 TYR A N 1
ATOM 1250 C CA . TYR A 1 166 ? -8.125 -18.672 8.438 1 96.12 166 TYR A CA 1
ATOM 1251 C C . TYR A 1 166 ? -7.633 -17.562 9.359 1 96.12 166 TYR A C 1
ATOM 1253 O O . TYR A 1 166 ? -7.367 -17.797 10.539 1 96.12 166 TYR A O 1
ATOM 1261 N N . HIS A 1 167 ? -7.598 -16.344 8.852 1 95.56 167 HIS A N 1
ATOM 1262 C CA . HIS A 1 167 ? -7.07 -15.211 9.617 1 95.56 167 HIS A CA 1
ATOM 1263 C C . HIS A 1 167 ? -8.195 -14.367 10.203 1 95.56 167 HIS A C 1
ATOM 1265 O O . HIS A 1 167 ? -7.953 -13.273 10.727 1 95.56 167 HIS A O 1
ATOM 1271 N N . GLY A 1 168 ? -9.391 -14.773 10.055 1 96.25 168 GLY A N 1
ATOM 1272 C CA . GLY A 1 168 ? -10.516 -14.109 10.68 1 96.25 168 GLY A CA 1
ATOM 1273 C C . GLY A 1 168 ? -11 -12.891 9.906 1 96.25 168 GLY A C 1
ATOM 1274 O O . GLY A 1 168 ? -11.578 -11.969 10.484 1 96.25 168 GLY A O 1
ATOM 1275 N N . VAL A 1 169 ? -10.766 -12.875 8.672 1 97.19 169 VAL A N 1
ATOM 1276 C CA . VAL A 1 169 ? -11.195 -11.781 7.809 1 97.19 169 VAL A CA 1
ATOM 1277 C C . VAL A 1 169 ? -12.586 -12.07 7.266 1 97.19 169 VAL A C 1
ATOM 1279 O O . VAL A 1 169 ? -12.898 -13.211 6.914 1 97.19 169 VAL A O 1
ATOM 1282 N N . LYS A 1 170 ? -13.43 -11.07 7.219 1 97.31 170 LYS A N 1
ATOM 1283 C CA . LYS A 1 170 ? -14.742 -11.188 6.598 1 97.31 170 LYS A CA 1
ATOM 1284 C C . LYS A 1 170 ? -14.648 -11.086 5.078 1 97.31 170 LYS A C 1
ATOM 1286 O O . LYS A 1 170 ? -14.219 -10.062 4.543 1 97.31 170 LYS A O 1
ATOM 1291 N N . VAL A 1 171 ? -15.195 -12.109 4.379 1 98.31 171 VAL A N 1
ATOM 1292 C CA . VAL A 1 171 ? -14.906 -12.188 2.953 1 98.31 171 VAL A CA 1
ATOM 1293 C C . VAL A 1 171 ? -16.188 -11.992 2.154 1 98.31 171 VAL A C 1
ATOM 1295 O O . VAL A 1 171 ? -17.219 -12.609 2.455 1 98.31 171 VAL A O 1
ATOM 1298 N N . LEU A 1 172 ? -16.172 -11.102 1.195 1 98.25 172 LEU A N 1
ATOM 1299 C CA . LEU A 1 172 ? -17.109 -11.008 0.077 1 98.25 172 LEU A CA 1
ATOM 1300 C C . LEU A 1 172 ? -16.469 -11.508 -1.211 1 98.25 172 LEU A C 1
ATOM 1302 O O . LEU A 1 172 ? -15.273 -11.32 -1.428 1 98.25 172 LEU A O 1
ATOM 1306 N N . ALA A 1 173 ? -17.266 -12.148 -2.039 1 97.75 173 ALA A N 1
ATOM 1307 C CA . ALA A 1 173 ? -16.688 -12.703 -3.27 1 97.75 173 ALA A CA 1
ATOM 1308 C C . ALA A 1 173 ? -17.656 -12.531 -4.441 1 97.75 173 ALA A C 1
ATOM 1310 O O . ALA A 1 173 ? -18.859 -12.672 -4.285 1 97.75 173 ALA A O 1
ATOM 1311 N N . SER A 1 174 ? -17.109 -12.203 -5.578 1 96.06 174 SER A N 1
ATOM 1312 C CA . SER A 1 174 ? -17.953 -12.141 -6.777 1 96.06 174 SER A CA 1
ATOM 1313 C C . SER A 1 174 ? -17.922 -13.461 -7.535 1 96.06 174 SER A C 1
ATOM 1315 O O . SER A 1 174 ? -16.922 -14.188 -7.5 1 96.06 174 SER A O 1
ATOM 1317 N N . ALA A 1 175 ? -19.016 -13.773 -8.156 1 95.44 175 ALA A N 1
ATOM 1318 C CA . ALA A 1 175 ? -19.188 -14.977 -8.969 1 95.44 175 ALA A CA 1
ATOM 1319 C C . ALA A 1 175 ? -19.484 -14.625 -10.422 1 95.44 175 ALA A C 1
ATOM 1321 O O . ALA A 1 175 ? -20.359 -13.805 -10.695 1 95.44 175 ALA A O 1
ATOM 1322 N N . LEU A 1 176 ? -18.844 -15.258 -11.312 1 92.06 176 LEU A N 1
ATOM 1323 C CA . LEU A 1 176 ? -18.953 -14.906 -12.727 1 92.06 176 LEU A CA 1
ATOM 1324 C C . LEU A 1 176 ? -20.016 -15.75 -13.414 1 92.06 176 LEU A C 1
ATOM 1326 O O . LEU A 1 176 ? -20.391 -15.469 -14.555 1 92.06 176 LEU A O 1
ATOM 1330 N N . SER A 1 177 ? -20.453 -16.781 -12.805 1 93.75 177 SER A N 1
ATOM 1331 C CA . SER A 1 177 ? -21.516 -17.641 -13.328 1 93.75 177 SER A CA 1
ATOM 1332 C C . SER A 1 177 ? -22.375 -18.203 -12.203 1 93.75 177 SER A C 1
ATOM 1334 O O . SER A 1 177 ? -22.047 -18.062 -11.023 1 93.75 177 SER A O 1
ATOM 1336 N N . LEU A 1 178 ? -23.453 -18.797 -12.617 1 95.25 178 LEU A N 1
ATOM 1337 C CA . LEU A 1 178 ? -24.328 -19.438 -11.648 1 95.25 178 LEU A CA 1
ATOM 1338 C C . LEU A 1 178 ? -23.609 -20.594 -10.945 1 95.25 178 LEU A C 1
ATOM 1340 O O . LEU A 1 178 ? -23.797 -20.812 -9.75 1 95.25 178 LEU A O 1
ATOM 1344 N N . GLU A 1 179 ? -22.828 -21.281 -11.695 1 95.31 179 GLU A N 1
ATOM 1345 C CA . GLU A 1 179 ? -22.062 -22.391 -11.141 1 95.31 179 GLU A CA 1
ATOM 1346 C C . GLU A 1 179 ? -21.047 -21.891 -10.102 1 95.31 179 GLU A C 1
ATOM 1348 O O . GLU A 1 179 ? -20.906 -22.484 -9.031 1 95.31 179 GLU A O 1
ATOM 1353 N N . ASP A 1 180 ? -20.438 -20.812 -10.398 1 94.62 180 ASP A N 1
ATOM 1354 C CA . ASP A 1 180 ? -19.5 -20.172 -9.469 1 94.62 180 ASP A CA 1
ATOM 1355 C C . ASP A 1 180 ? -20.219 -19.766 -8.18 1 94.62 180 ASP A C 1
ATOM 1357 O O . ASP A 1 180 ? -19.688 -19.938 -7.086 1 94.62 180 ASP A O 1
ATOM 1361 N N . GLN A 1 181 ? -21.328 -19.188 -8.406 1 96.56 181 GLN A N 1
ATOM 1362 C CA . GLN A 1 181 ? -22.094 -18.703 -7.262 1 96.56 181 GLN A CA 1
ATOM 1363 C C . GLN A 1 181 ? -22.469 -19.844 -6.316 1 96.56 181 GLN A C 1
ATOM 1365 O O . GLN A 1 181 ? -22.281 -19.734 -5.102 1 96.56 181 GLN A O 1
ATOM 1370 N N . LYS A 1 182 ? -22.969 -20.875 -6.887 1 96.81 182 LYS A N 1
ATOM 1371 C CA . LYS A 1 182 ? -23.344 -22.047 -6.086 1 96.81 182 LYS A CA 1
ATOM 1372 C C . LYS A 1 182 ? -22.125 -22.625 -5.363 1 96.81 182 LYS A C 1
ATOM 1374 O O . LYS A 1 182 ? -22.219 -22.984 -4.184 1 96.81 182 LYS A O 1
ATOM 1379 N N . PHE A 1 183 ? -21.125 -22.656 -6.027 1 96.25 183 PHE A N 1
ATOM 1380 C CA . PHE A 1 183 ? -19.891 -23.188 -5.449 1 96.25 183 PHE A CA 1
ATOM 1381 C C . PHE A 1 183 ? -19.453 -22.344 -4.25 1 96.25 183 PHE A C 1
ATOM 1383 O O . PHE A 1 183 ? -19.156 -22.891 -3.184 1 96.25 183 PHE A O 1
ATOM 1390 N N . LEU A 1 184 ? -19.406 -21.078 -4.422 1 97.5 184 LEU A N 1
ATOM 1391 C CA . LEU A 1 184 ? -18.953 -20.172 -3.379 1 97.5 184 LEU A CA 1
ATOM 1392 C C . LEU A 1 184 ? -19.891 -20.219 -2.174 1 97.5 184 LEU A C 1
ATOM 1394 O O . LEU A 1 184 ? -19.438 -20.109 -1.03 1 97.5 184 LEU A O 1
ATOM 1398 N N . GLU A 1 185 ? -21.125 -20.328 -2.424 1 97.19 185 GLU A N 1
ATOM 1399 C CA . GLU A 1 185 ? -22.109 -20.375 -1.348 1 97.19 185 GLU A CA 1
ATOM 1400 C C . GLU A 1 185 ? -21.953 -21.641 -0.511 1 97.19 185 GLU A C 1
ATOM 1402 O O . GLU A 1 185 ? -22.391 -21.688 0.641 1 97.19 185 GLU A O 1
ATOM 1407 N N . GLN A 1 186 ? -21.312 -22.672 -1.049 1 95.44 186 GLN A N 1
ATOM 1408 C CA . GLN A 1 186 ? -21.156 -23.953 -0.368 1 95.44 186 GLN A CA 1
ATOM 1409 C C . GLN A 1 186 ? -19.844 -24.016 0.398 1 95.44 186 GLN A C 1
ATOM 1411 O O . GLN A 1 186 ? -19.609 -24.953 1.171 1 95.44 186 GLN A O 1
ATOM 1416 N N . LEU A 1 187 ? -19.062 -23.047 0.157 1 93.38 187 LEU A N 1
ATOM 1417 C CA . LEU A 1 187 ? -17.781 -23.047 0.844 1 93.38 187 LEU A CA 1
ATOM 1418 C C . LEU A 1 187 ? -17.969 -22.984 2.355 1 93.38 187 LEU A C 1
ATOM 1420 O O . LEU A 1 187 ? -18.922 -22.359 2.838 1 93.38 187 LEU A O 1
ATOM 1424 N N . ARG A 1 188 ? -17.109 -23.672 3.109 1 91.25 188 ARG A N 1
ATOM 1425 C CA . ARG A 1 188 ? -17.031 -23.594 4.566 1 91.25 188 ARG A CA 1
ATOM 1426 C C . ARG A 1 188 ? -15.609 -23.281 5.02 1 91.25 188 ARG A C 1
ATOM 1428 O O . ARG A 1 188 ? -14.648 -23.922 4.586 1 91.25 188 ARG A O 1
ATOM 1435 N N . PRO A 1 189 ? -15.477 -22.297 5.883 1 91.81 189 PRO A N 1
ATOM 1436 C CA . PRO A 1 189 ? -16.469 -21.391 6.434 1 91.81 189 PRO A CA 1
ATOM 1437 C C . PRO A 1 189 ? -17.156 -20.547 5.359 1 91.81 189 PRO A C 1
ATOM 1439 O O . PRO A 1 189 ? -16.594 -20.328 4.289 1 91.81 189 PRO A O 1
ATOM 1442 N N . SER A 1 190 ? -18.297 -20.031 5.703 1 93.88 190 SER A N 1
ATOM 1443 C CA . SER A 1 190 ? -19.109 -19.344 4.711 1 93.88 190 SER A CA 1
ATOM 1444 C C . SER A 1 190 ? -18.562 -17.953 4.414 1 93.88 190 SER A C 1
ATOM 1446 O O . SER A 1 190 ? -18.109 -17.25 5.32 1 93.88 190 SER A O 1
ATOM 1448 N N . VAL A 1 191 ? -18.703 -17.641 3.201 1 95.12 191 VAL A N 1
ATOM 1449 C CA . VAL A 1 191 ? -18.422 -16.266 2.764 1 95.12 191 VAL A CA 1
ATOM 1450 C C . VAL A 1 191 ? -19.578 -15.352 3.191 1 95.12 191 VAL A C 1
ATOM 1452 O O . VAL A 1 191 ? -20.734 -15.758 3.191 1 95.12 191 VAL A O 1
ATOM 1455 N N . ALA A 1 192 ? -19.234 -14.148 3.602 1 94 192 ALA A N 1
ATOM 1456 C CA . ALA A 1 192 ? -20.234 -13.219 4.113 1 94 192 ALA A CA 1
ATOM 1457 C C . ALA A 1 192 ? -21.281 -12.898 3.047 1 94 192 ALA A C 1
ATOM 1459 O O . ALA A 1 192 ? -22.469 -12.789 3.348 1 94 192 ALA A O 1
ATOM 1460 N N . ARG A 1 193 ? -20.844 -12.781 1.841 1 96.81 193 ARG A N 1
ATOM 1461 C CA . ARG A 1 193 ? -21.75 -12.484 0.738 1 96.81 193 ARG A CA 1
ATOM 1462 C C . ARG A 1 193 ? -21.156 -12.914 -0.596 1 96.81 193 ARG A C 1
ATOM 1464 O O . ARG A 1 193 ? -19.984 -12.656 -0.869 1 96.81 193 ARG A O 1
ATOM 1471 N N . VAL A 1 194 ? -21.938 -13.633 -1.31 1 97.88 194 VAL A N 1
ATOM 1472 C CA . VAL A 1 194 ? -21.562 -13.953 -2.686 1 97.88 194 VAL A CA 1
ATOM 1473 C C . VAL A 1 194 ? -22.312 -13.023 -3.645 1 97.88 194 VAL A C 1
ATOM 1475 O O . VAL A 1 194 ? -23.547 -12.922 -3.596 1 97.88 194 VAL A O 1
ATOM 1478 N N . ILE A 1 195 ? -21.625 -12.32 -4.445 1 96.62 195 ILE A N 1
ATOM 1479 C CA . ILE A 1 195 ? -22.203 -11.359 -5.371 1 96.62 195 ILE A CA 1
ATOM 1480 C C . ILE A 1 195 ? -22.172 -11.922 -6.789 1 96.62 195 ILE A C 1
ATOM 1482 O O . ILE A 1 195 ? -21.094 -12.016 -7.402 1 96.62 195 ILE A O 1
ATOM 1486 N N . GLY A 1 196 ? -23.312 -12.281 -7.309 1 95.12 196 GLY A N 1
ATOM 1487 C CA . GLY A 1 196 ? -23.406 -12.867 -8.641 1 95.12 196 GLY A CA 1
ATOM 1488 C C . GLY A 1 196 ? -23.359 -11.836 -9.75 1 95.12 196 GLY A C 1
ATOM 1489 O O . GLY A 1 196 ? -24.391 -11.477 -10.312 1 95.12 196 GLY A O 1
ATOM 1490 N N . VAL A 1 197 ? -22.172 -11.422 -10.188 1 92.12 197 VAL A N 1
ATOM 1491 C CA . VAL A 1 197 ? -22.016 -10.359 -11.164 1 92.12 197 VAL A CA 1
ATOM 1492 C C . VAL A 1 197 ? -22.391 -10.867 -12.555 1 92.12 197 VAL A C 1
ATOM 1494 O O . VAL A 1 197 ? -22.453 -10.086 -13.516 1 92.12 197 VAL A O 1
ATOM 1497 N N . TRP A 1 198 ? -22.625 -12.195 -12.711 1 89.38 198 TRP A N 1
ATOM 1498 C CA . TRP A 1 198 ? -23.094 -12.773 -13.969 1 89.38 198 TRP A CA 1
ATOM 1499 C C . TRP A 1 198 ? -24.516 -12.297 -14.289 1 89.38 198 TRP A C 1
ATOM 1501 O O . TRP A 1 198 ? -24.922 -12.289 -15.445 1 89.38 198 TRP A O 1
ATOM 1511 N N . ASP A 1 199 ? -25.219 -11.953 -13.203 1 91 199 ASP A N 1
ATOM 1512 C CA . ASP A 1 199 ? -26.562 -11.398 -13.328 1 91 199 ASP A CA 1
ATOM 1513 C C . ASP A 1 199 ? -26.516 -9.891 -13.562 1 91 199 ASP A C 1
ATOM 1515 O O . ASP A 1 199 ? -26.078 -9.141 -12.695 1 91 199 ASP A O 1
ATOM 1519 N N . THR A 1 200 ? -27.031 -9.438 -14.672 1 87.19 200 THR A N 1
ATOM 1520 C CA . THR A 1 200 ? -26.969 -8.031 -15.07 1 87.19 200 THR A CA 1
ATOM 1521 C C . THR A 1 200 ? -27.75 -7.16 -14.086 1 87.19 200 THR A C 1
ATOM 1523 O O . THR A 1 200 ? -27.562 -5.945 -14.039 1 87.19 200 THR A O 1
ATOM 1526 N N . LYS A 1 201 ? -28.578 -7.742 -13.32 1 91.19 201 LYS A N 1
ATOM 1527 C CA . LYS A 1 201 ? -29.375 -6.996 -12.359 1 91.19 201 LYS A CA 1
ATOM 1528 C C . LYS A 1 201 ? -28.578 -6.703 -11.094 1 91.19 201 LYS A C 1
ATOM 1530 O O . LYS A 1 201 ? -28.984 -5.875 -10.273 1 91.19 201 LYS A O 1
ATOM 1535 N N . VAL A 1 202 ? -27.531 -7.402 -11.031 1 91.62 202 VAL A N 1
ATOM 1536 C CA . VAL A 1 202 ? -26.719 -7.266 -9.82 1 91.62 202 VAL A CA 1
ATOM 1537 C C . VAL A 1 202 ? -25.625 -6.227 -10.039 1 91.62 202 VAL A C 1
ATOM 1539 O O . VAL A 1 202 ? -24.906 -6.281 -11.031 1 91.62 202 VAL A O 1
ATOM 1542 N N . ASP A 1 203 ? -25.562 -5.277 -9.133 1 92.88 203 ASP A N 1
ATOM 1543 C CA . ASP A 1 203 ? -24.516 -4.266 -9.133 1 92.88 203 ASP A CA 1
ATOM 1544 C C . ASP A 1 203 ? -23.484 -4.547 -8.047 1 92.88 203 ASP A C 1
ATOM 1546 O O . ASP A 1 203 ? -23.812 -4.605 -6.859 1 92.88 203 ASP A O 1
ATOM 1550 N N . LEU A 1 204 ? -22.312 -4.719 -8.445 1 93.75 204 LEU A N 1
ATOM 1551 C CA . LEU A 1 204 ? -21.234 -5.059 -7.531 1 93.75 204 LEU A CA 1
ATOM 1552 C C . LEU A 1 204 ? -21.094 -4.016 -6.43 1 93.75 204 LEU A C 1
ATOM 1554 O O . LEU A 1 204 ? -21 -4.363 -5.25 1 93.75 204 LEU A O 1
ATOM 1558 N N . VAL A 1 205 ? -21.094 -2.754 -6.789 1 94.88 205 VAL A N 1
ATOM 1559 C CA . VAL A 1 205 ? -20.875 -1.65 -5.863 1 94.88 205 VAL A CA 1
ATOM 1560 C C . VAL A 1 205 ? -22.016 -1.59 -4.852 1 94.88 205 VAL A C 1
ATOM 1562 O O . VAL A 1 205 ? -21.781 -1.557 -3.641 1 94.88 205 VAL A O 1
ATOM 1565 N N . GLU A 1 206 ? -23.188 -1.652 -5.289 1 95.25 206 GLU A N 1
ATOM 1566 C CA . GLU A 1 206 ? -24.344 -1.592 -4.414 1 95.25 206 GLU A CA 1
ATOM 1567 C C . GLU A 1 206 ? -24.375 -2.773 -3.449 1 95.25 206 GLU A C 1
ATOM 1569 O O . GLU A 1 206 ? -24.641 -2.604 -2.26 1 95.25 206 GLU A O 1
ATOM 1574 N N . SER A 1 207 ? -24.109 -3.92 -3.955 1 95.56 207 SER A N 1
ATOM 1575 C CA . SER A 1 207 ? -24.125 -5.129 -3.137 1 95.56 207 SER A CA 1
ATOM 1576 C C . SER A 1 207 ? -23.094 -5.051 -2.016 1 95.56 207 SER A C 1
ATOM 1578 O O . SER A 1 207 ? -23.391 -5.383 -0.867 1 95.56 207 SER A O 1
ATOM 1580 N N . CYS A 1 208 ? -21.938 -4.602 -2.311 1 95.62 208 CYS A N 1
ATOM 1581 C CA . CYS A 1 208 ? -20.875 -4.508 -1.323 1 95.62 208 CYS A CA 1
ATOM 1582 C C . CYS A 1 208 ? -21.172 -3.432 -0.289 1 95.62 208 CYS A C 1
ATOM 1584 O O . CYS A 1 208 ? -20.969 -3.639 0.908 1 95.62 208 CYS A O 1
ATOM 1586 N N . LEU A 1 209 ? -21.672 -2.275 -0.733 1 95.5 209 LEU A N 1
ATOM 1587 C CA . LEU A 1 209 ? -21.953 -1.175 0.18 1 95.5 209 LEU A CA 1
ATOM 1588 C C . LEU A 1 209 ? -23.094 -1.539 1.121 1 95.5 209 LEU A C 1
ATOM 1590 O O . LEU A 1 209 ? -23.109 -1.135 2.287 1 95.5 209 LEU A O 1
ATOM 1594 N N . GLU A 1 210 ? -24.016 -2.312 0.582 1 95.56 210 GLU A N 1
ATOM 1595 C CA . GLU A 1 210 ? -25.094 -2.809 1.429 1 95.56 210 GLU A CA 1
ATOM 1596 C C . GLU A 1 210 ? -24.562 -3.703 2.543 1 95.56 210 GLU A C 1
ATOM 1598 O O . GLU A 1 210 ? -24.938 -3.553 3.705 1 95.56 210 GLU A O 1
ATOM 1603 N N . GLU A 1 211 ? -23.641 -4.562 2.203 1 94.31 211 GLU A N 1
ATOM 1604 C CA . GLU A 1 211 ? -23.094 -5.512 3.164 1 94.31 211 GLU A CA 1
ATOM 1605 C C . GLU A 1 211 ? -22.234 -4.809 4.203 1 94.31 211 GLU A C 1
ATOM 1607 O O . GLU A 1 211 ? -22.125 -5.266 5.344 1 94.31 211 GLU A O 1
ATOM 1612 N N . THR A 1 212 ? -21.641 -3.666 3.869 1 93.94 212 THR A N 1
ATOM 1613 C CA . THR A 1 212 ? -20.688 -2.994 4.75 1 93.94 212 THR A CA 1
ATOM 1614 C C . THR A 1 212 ? -21.328 -1.767 5.395 1 93.94 212 THR A C 1
ATOM 1616 O O . THR A 1 212 ? -20.641 -0.966 6.031 1 93.94 212 THR A O 1
ATOM 1619 N N . GLY A 1 213 ? -22.641 -1.552 5.191 1 91.81 213 GLY A N 1
ATOM 1620 C CA . GLY A 1 213 ? -23.328 -0.403 5.762 1 91.81 213 GLY A CA 1
ATOM 1621 C C . GLY A 1 213 ? -22.875 0.917 5.16 1 91.81 213 GLY A C 1
ATOM 1622 O O . GLY A 1 213 ? -22.797 1.927 5.863 1 91.81 213 GLY A O 1
ATOM 1623 N N . GLY A 1 214 ? -22.406 0.81 3.947 1 91.94 214 GLY A N 1
ATOM 1624 C CA . GLY A 1 214 ? -22 2.02 3.244 1 91.94 214 GLY A CA 1
ATOM 1625 C C . GLY A 1 214 ? -20.547 2.404 3.49 1 91.94 214 GLY A C 1
ATOM 1626 O O . GLY A 1 214 ? -20.062 3.393 2.941 1 91.94 214 GLY A O 1
ATOM 1627 N N . LEU A 1 215 ? -19.781 1.74 4.234 1 90.56 215 LEU A N 1
ATOM 1628 C CA . LEU A 1 215 ? -18.422 2.092 4.617 1 90.56 215 LEU A CA 1
ATOM 1629 C C . LEU A 1 215 ? -17.422 1.695 3.531 1 90.56 215 LEU A C 1
ATOM 1631 O O . LEU A 1 215 ? -16.359 2.309 3.4 1 90.56 215 LEU A O 1
ATOM 1635 N N . GLY A 1 216 ? -17.766 0.643 2.742 1 95.06 216 GLY A N 1
ATOM 1636 C CA . GLY A 1 216 ? -16.828 0.069 1.792 1 95.06 216 GLY A CA 1
ATOM 1637 C C . GLY A 1 216 ? -16.016 -1.07 2.373 1 95.06 216 GLY A C 1
ATOM 1638 O O . GLY A 1 216 ? -16.203 -1.453 3.529 1 95.06 216 GLY A O 1
ATOM 1639 N N . VAL A 1 217 ? -15.156 -1.615 1.541 1 97.19 217 VAL A N 1
ATOM 1640 C CA . VAL A 1 217 ? -14.359 -2.758 1.972 1 97.19 217 VAL A CA 1
ATOM 1641 C C . VAL A 1 217 ? -12.938 -2.301 2.305 1 97.19 217 VAL A C 1
ATOM 1643 O O . VAL A 1 217 ? -12.461 -1.295 1.771 1 97.19 217 VAL A O 1
ATOM 1646 N N . ASP A 1 218 ? -12.242 -3.031 3.162 1 96.81 218 ASP A N 1
ATOM 1647 C CA . ASP A 1 218 ? -10.883 -2.688 3.57 1 96.81 218 ASP A CA 1
ATOM 1648 C C . ASP A 1 218 ? -9.867 -3.09 2.502 1 96.81 218 ASP A C 1
ATOM 1650 O O . ASP A 1 218 ? -8.883 -2.387 2.279 1 96.81 218 ASP A O 1
ATOM 1654 N N . VAL A 1 219 ? -10.117 -4.23 1.886 1 98.44 219 VAL A N 1
ATOM 1655 C CA . VAL A 1 219 ? -9.172 -4.754 0.906 1 98.44 219 VAL A CA 1
ATOM 1656 C C . VAL A 1 219 ? -9.93 -5.316 -0.294 1 98.44 219 VAL A C 1
ATOM 1658 O O . VAL A 1 219 ? -10.953 -5.98 -0.134 1 98.44 219 VAL A O 1
ATOM 1661 N N . VAL A 1 220 ? -9.453 -5.02 -1.443 1 98.31 220 VAL A N 1
ATOM 1662 C CA . VAL A 1 220 ? -9.93 -5.629 -2.678 1 98.31 220 VAL A CA 1
ATOM 1663 C C . VAL A 1 220 ? -8.789 -6.355 -3.379 1 98.31 220 VAL A C 1
ATOM 1665 O O . VAL A 1 220 ? -7.711 -5.781 -3.584 1 98.31 220 VAL A O 1
ATOM 1668 N N . ILE A 1 221 ? -8.977 -7.574 -3.652 1 97.81 221 ILE A N 1
ATOM 1669 C CA . ILE A 1 221 ? -8.062 -8.328 -4.5 1 97.81 221 ILE A CA 1
ATOM 1670 C C . ILE A 1 221 ? -8.727 -8.641 -5.836 1 97.81 221 ILE A C 1
ATOM 1672 O O . ILE A 1 221 ? -9.766 -9.305 -5.871 1 97.81 221 ILE A O 1
ATOM 1676 N N . ASP A 1 222 ? -8.086 -8.195 -6.844 1 93.62 222 ASP A N 1
ATOM 1677 C CA . ASP A 1 222 ? -8.734 -8.43 -8.133 1 93.62 222 ASP A CA 1
ATOM 1678 C C . ASP A 1 222 ? -7.973 -9.477 -8.945 1 93.62 222 ASP A C 1
ATOM 1680 O O . ASP A 1 222 ? -6.836 -9.82 -8.609 1 93.62 222 ASP A O 1
ATOM 1684 N N . ASN A 1 223 ? -8.664 -10.094 -9.805 1 85.69 223 ASN A N 1
ATOM 1685 C CA . ASN A 1 223 ? -8.109 -11.008 -10.797 1 85.69 223 ASN A CA 1
ATOM 1686 C C . ASN A 1 223 ? -8.297 -10.477 -12.219 1 85.69 223 ASN A C 1
ATOM 1688 O O . ASN A 1 223 ? -8.766 -11.203 -13.094 1 85.69 223 ASN A O 1
ATOM 1692 N N . GLY A 1 224 ? -8.023 -9.172 -12.281 1 81.38 224 GLY A N 1
ATOM 1693 C CA . GLY A 1 224 ? -8.219 -8.469 -13.539 1 81.38 224 GLY A CA 1
ATOM 1694 C C . GLY A 1 224 ? -9.258 -7.363 -13.445 1 81.38 224 GLY A C 1
ATOM 1695 O O . GLY A 1 224 ? -10.219 -7.469 -12.688 1 81.38 224 GLY A O 1
ATOM 1696 N N . VAL A 1 225 ? -9.039 -6.32 -14.102 1 82.38 225 VAL A N 1
ATOM 1697 C CA . VAL A 1 225 ? -9.945 -5.176 -14.094 1 82.38 225 VAL A CA 1
ATOM 1698 C C . VAL A 1 225 ? -10.094 -4.629 -15.516 1 82.38 225 VAL A C 1
ATOM 1700 O O . VAL A 1 225 ? -9.156 -4.672 -16.312 1 82.38 225 VAL A O 1
ATOM 1703 N N . ARG A 1 226 ? -11.328 -4.277 -15.773 1 79 226 ARG A N 1
ATOM 1704 C CA . ARG A 1 226 ? -11.555 -3.559 -17.016 1 79 226 ARG A CA 1
ATOM 1705 C C . ARG A 1 226 ? -11.094 -2.107 -16.906 1 79 226 ARG A C 1
ATOM 1707 O O . ARG A 1 226 ? -11.375 -1.438 -15.914 1 79 226 ARG A O 1
ATOM 1714 N N . LEU A 1 227 ? -10.422 -1.71 -17.938 1 72 227 LEU A N 1
ATOM 1715 C CA . LEU A 1 227 ? -9.781 -0.403 -17.859 1 72 227 LEU A CA 1
ATOM 1716 C C . LEU A 1 227 ? -10.617 0.653 -18.578 1 72 227 LEU A C 1
ATOM 1718 O O . LEU A 1 227 ? -10.617 1.822 -18.188 1 72 227 LEU A O 1
ATOM 1722 N N . TYR A 1 228 ? -11.234 0.226 -19.641 1 69.88 228 TYR A N 1
ATOM 1723 C CA . TYR A 1 228 ? -12 1.18 -20.438 1 69.88 228 TYR A CA 1
ATOM 1724 C C . TYR A 1 228 ? -13.469 0.793 -20.5 1 69.88 228 TYR A C 1
ATOM 1726 O O . TYR A 1 228 ? -13.812 -0.392 -20.453 1 69.88 228 TYR A O 1
ATOM 1734 N N . GLU A 1 229 ? -14.281 1.771 -20.328 1 62.12 229 GLU A N 1
ATOM 1735 C CA . GLU A 1 229 ? -15.727 1.53 -20.391 1 62.12 229 GLU A CA 1
ATOM 1736 C C . GLU A 1 229 ? -16.109 0.771 -21.656 1 62.12 229 GLU A C 1
ATOM 1738 O O . GLU A 1 229 ? -17 -0.085 -21.625 1 62.12 229 GLU A O 1
ATOM 1743 N N . GLU A 1 230 ? -15.477 1.227 -22.719 1 57 230 GLU A N 1
ATOM 1744 C CA . GLU A 1 230 ? -15.875 0.69 -24.016 1 57 230 GLU A CA 1
ATOM 1745 C C . GLU A 1 230 ? -15.195 -0.646 -24.297 1 57 230 GLU A C 1
ATOM 1747 O O . GLU A 1 230 ? -15.305 -1.185 -25.391 1 57 230 GLU A O 1
ATOM 1752 N N . ASP A 1 231 ? -14.523 -1.072 -23.281 1 55.19 231 ASP A N 1
ATOM 1753 C CA . ASP A 1 231 ? -13.789 -2.281 -23.641 1 55.19 231 ASP A CA 1
ATOM 1754 C C . ASP A 1 231 ? -14.742 -3.441 -23.922 1 55.19 231 ASP A C 1
ATOM 1756 O O . ASP A 1 231 ? -15.234 -4.082 -22.984 1 55.19 231 ASP A O 1
ATOM 1760 N N . SER A 1 232 ? -15.359 -3.453 -25.078 1 47.91 232 SER A N 1
ATOM 1761 C CA . SER A 1 232 ? -16.266 -4.457 -25.625 1 47.91 232 SER A CA 1
ATOM 1762 C C . SER A 1 232 ? -15.703 -5.863 -25.453 1 47.91 232 SER A C 1
ATOM 1764 O O . SER A 1 232 ? -16.453 -6.836 -25.375 1 47.91 232 SER A O 1
ATOM 1766 N N . GLU A 1 233 ? -14.359 -5.973 -25.547 1 47.66 233 GLU A N 1
ATOM 1767 C CA . GLU A 1 233 ? -13.797 -7.32 -25.641 1 47.66 233 GLU A CA 1
ATOM 1768 C C . GLU A 1 233 ? -13.531 -7.91 -24.266 1 47.66 233 GLU A C 1
ATOM 1770 O O . GLU A 1 233 ? -13.281 -9.109 -24.141 1 47.66 233 GLU A O 1
ATOM 1775 N N . ALA A 1 234 ? -13.539 -7.078 -23.25 1 54.06 234 ALA A N 1
ATOM 1776 C CA . ALA A 1 234 ? -13.273 -7.645 -21.938 1 54.06 234 ALA A CA 1
ATOM 1777 C C . ALA A 1 234 ? -14.453 -8.492 -21.453 1 54.06 234 ALA A C 1
ATOM 1779 O O . ALA A 1 234 ? -15.602 -8.195 -21.766 1 54.06 234 ALA A O 1
ATOM 1780 N N . PRO A 1 235 ? -14.07 -9.75 -21.062 1 55.03 235 PRO A N 1
ATOM 1781 C CA . PRO A 1 235 ? -15.195 -10.539 -20.562 1 55.03 235 PRO A CA 1
ATOM 1782 C C . PRO A 1 235 ? -16.094 -9.742 -19.625 1 55.03 235 PRO A C 1
ATOM 1784 O O . PRO A 1 235 ? -15.609 -8.961 -18.797 1 55.03 235 PRO A O 1
ATOM 1787 N N . ARG A 1 236 ? -17.25 -9.438 -20.062 1 53 236 ARG A N 1
ATOM 1788 C CA . ARG A 1 236 ? -18.328 -8.648 -19.484 1 53 236 ARG A CA 1
ATOM 1789 C C . ARG A 1 236 ? -18.359 -8.75 -17.969 1 53 236 ARG A C 1
ATOM 1791 O O . ARG A 1 236 ? -19 -7.945 -17.297 1 53 236 ARG A O 1
ATOM 1798 N N . HIS A 1 237 ? -17.453 -9.68 -17.453 1 67.12 237 HIS A N 1
ATOM 1799 C CA . HIS A 1 237 ? -17.766 -9.914 -16.047 1 67.12 237 HIS A CA 1
ATOM 1800 C C . HIS A 1 237 ? -16.688 -9.336 -15.141 1 67.12 237 HIS A C 1
ATOM 1802 O O . HIS A 1 237 ? -16.828 -9.367 -13.922 1 67.12 237 HIS A O 1
ATOM 1808 N N . LEU A 1 238 ? -15.734 -8.609 -15.852 1 77.56 238 LEU A N 1
ATOM 1809 C CA . LEU A 1 238 ? -14.727 -7.992 -15 1 77.56 238 LEU A CA 1
ATOM 1810 C C . LEU A 1 238 ? -15.172 -6.609 -14.539 1 77.56 238 LEU A C 1
ATOM 1812 O O . LEU A 1 238 ? -15.75 -5.848 -15.32 1 77.56 238 LEU A O 1
ATOM 1816 N N . PRO A 1 239 ? -14.914 -6.305 -13.305 1 82.88 239 PRO A N 1
ATOM 1817 C CA . PRO A 1 239 ? -15.305 -4.988 -12.805 1 82.88 239 PRO A CA 1
ATOM 1818 C C . PRO A 1 239 ? -14.445 -3.861 -13.375 1 82.88 239 PRO A C 1
ATOM 1820 O O . PRO A 1 239 ? -13.281 -4.086 -13.734 1 82.88 239 PRO A O 1
ATOM 1823 N N . HIS A 1 240 ? -15.117 -2.768 -13.523 1 88 240 HIS A N 1
ATOM 1824 C CA . HIS A 1 240 ? -14.383 -1.576 -13.938 1 88 240 HIS A CA 1
ATOM 1825 C C . HIS A 1 240 ? -13.555 -1.01 -12.781 1 88 240 HIS A C 1
ATOM 1827 O O . HIS A 1 240 ? -13.945 -1.112 -11.617 1 88 240 HIS A O 1
ATOM 1833 N N . LYS A 1 241 ? -12.453 -0.406 -13.094 1 92.06 241 LYS A N 1
ATOM 1834 C CA . LYS A 1 241 ? -11.562 0.135 -12.07 1 92.06 241 LYS A CA 1
ATOM 1835 C C . LYS A 1 241 ? -12.289 1.143 -11.188 1 92.06 241 LYS A C 1
ATOM 1837 O O . LYS A 1 241 ? -12.039 1.208 -9.984 1 92.06 241 LYS A O 1
ATOM 1842 N N . HIS A 1 242 ? -13.188 1.927 -11.75 1 93.06 242 HIS A N 1
ATOM 1843 C CA . HIS A 1 242 ? -13.922 2.928 -10.992 1 93.06 242 HIS A CA 1
ATOM 1844 C C . HIS A 1 242 ? -14.789 2.275 -9.922 1 93.06 242 HIS A C 1
ATOM 1846 O O . HIS A 1 242 ? -14.961 2.83 -8.836 1 93.06 242 HIS A O 1
ATOM 1852 N N . ASP A 1 243 ? -15.312 1.115 -10.273 1 93.5 243 ASP A N 1
ATOM 1853 C CA . ASP A 1 243 ? -16.094 0.375 -9.289 1 93.5 243 ASP A CA 1
ATOM 1854 C C . ASP A 1 243 ? -15.242 -0.016 -8.086 1 93.5 243 ASP A C 1
ATOM 1856 O O . ASP A 1 243 ? -15.68 0.107 -6.941 1 93.5 243 ASP A O 1
ATOM 1860 N N . ILE A 1 244 ? -14.078 -0.424 -8.367 1 95.44 244 ILE A N 1
ATOM 1861 C CA . ILE A 1 244 ? -13.172 -0.861 -7.309 1 95.44 244 ILE A CA 1
ATOM 1862 C C . ILE A 1 244 ? -12.805 0.326 -6.422 1 95.44 244 ILE A C 1
ATOM 1864 O O . ILE A 1 244 ? -12.852 0.231 -5.191 1 95.44 244 ILE A O 1
ATOM 1868 N N . ILE A 1 245 ? -12.469 1.422 -7.035 1 96.38 245 ILE A N 1
ATOM 1869 C CA . ILE A 1 245 ? -12.086 2.621 -6.301 1 96.38 245 ILE A CA 1
ATOM 1870 C C . ILE A 1 245 ? -13.242 3.086 -5.426 1 96.38 245 ILE A C 1
ATOM 1872 O O . ILE A 1 245 ? -13.047 3.449 -4.262 1 96.38 245 ILE A O 1
ATOM 1876 N N . THR A 1 246 ? -14.414 3.002 -5.961 1 95.12 246 THR A N 1
ATOM 1877 C CA . THR A 1 246 ? -15.609 3.414 -5.234 1 95.12 246 THR A CA 1
ATOM 1878 C C . THR A 1 246 ? -15.867 2.498 -4.043 1 95.12 246 THR A C 1
ATOM 1880 O O . THR A 1 246 ? -16.297 2.955 -2.982 1 95.12 246 THR A O 1
ATOM 1883 N N . LEU A 1 247 ? -15.5 1.257 -4.141 1 95.81 247 LEU A N 1
ATOM 1884 C CA . LEU A 1 247 ? -15.797 0.232 -3.148 1 95.81 247 LEU A CA 1
ATOM 1885 C C . LEU A 1 247 ? -14.82 0.304 -1.981 1 95.81 247 LEU A C 1
ATOM 1887 O O . LEU A 1 247 ? -15.086 -0.239 -0.907 1 95.81 247 LEU A O 1
ATOM 1891 N N . LEU A 1 248 ? -13.742 0.937 -2.197 1 96.94 248 LEU A N 1
ATOM 1892 C CA . LEU A 1 248 ? -12.742 0.995 -1.14 1 96.94 248 LEU A CA 1
ATOM 1893 C C . LEU A 1 248 ? -13.203 1.896 0.001 1 96.94 248 LEU A C 1
ATOM 1895 O O . LEU A 1 248 ? -13.734 2.98 -0.237 1 96.94 248 LEU A O 1
ATOM 1899 N N . GLY A 1 249 ? -13.109 1.4 1.209 1 94.5 249 GLY A N 1
ATOM 1900 C CA . GLY A 1 249 ? -13.312 2.25 2.371 1 94.5 249 GLY A CA 1
ATOM 1901 C C . GLY A 1 249 ? -12.133 3.16 2.656 1 94.5 249 GLY A C 1
ATOM 1902 O O . GLY A 1 249 ? -11.117 3.113 1.952 1 94.5 249 GLY A O 1
ATOM 1903 N N . VAL A 1 250 ? -12.266 3.957 3.668 1 92.62 250 VAL A N 1
ATOM 1904 C CA . VAL A 1 250 ? -11.18 4.812 4.117 1 92.62 250 VAL A CA 1
ATOM 1905 C C . VAL A 1 250 ? -9.984 3.953 4.535 1 92.62 250 VAL A C 1
ATOM 1907 O O . VAL A 1 250 ? -10.141 2.994 5.297 1 92.62 250 VAL A O 1
ATOM 1910 N N . GLY A 1 251 ? -8.836 4.336 3.967 1 92.88 251 GLY A N 1
ATOM 1911 C CA . GLY A 1 251 ? -7.664 3.529 4.258 1 92.88 251 GLY A CA 1
ATOM 1912 C C . GLY A 1 251 ? -7.645 2.211 3.508 1 92.88 251 GLY A C 1
ATOM 1913 O O . GLY A 1 251 ? -6.844 1.326 3.816 1 92.88 251 GLY A O 1
ATOM 1914 N N . GLY A 1 252 ? -8.516 2.066 2.574 1 96.06 252 GLY A N 1
ATOM 1915 C CA . GLY A 1 252 ? -8.648 0.814 1.846 1 96.06 252 GLY A CA 1
ATOM 1916 C C . GLY A 1 252 ? -7.426 0.466 1.021 1 96.06 252 GLY A C 1
ATOM 1917 O O . GLY A 1 252 ? -6.605 1.335 0.726 1 96.06 252 GLY A O 1
ATOM 1918 N N . HIS A 1 253 ? -7.332 -0.791 0.644 1 98.25 253 HIS A N 1
ATOM 1919 C CA . HIS A 1 253 ? -6.188 -1.319 -0.086 1 98.25 253 HIS A CA 1
ATOM 1920 C C . HIS A 1 253 ? -6.633 -2.139 -1.292 1 98.25 253 HIS A C 1
ATOM 1922 O O . HIS A 1 253 ? -7.348 -3.133 -1.144 1 98.25 253 HIS A O 1
ATOM 1928 N N . TRP A 1 254 ? -6.238 -1.691 -2.434 1 98.31 254 TRP A N 1
ATOM 1929 C CA . TRP A 1 254 ? -6.516 -2.389 -3.686 1 98.31 254 TRP A CA 1
ATOM 1930 C C . TRP A 1 254 ? -5.289 -3.16 -4.164 1 98.31 254 TRP A C 1
ATOM 1932 O O . TRP A 1 254 ? -4.281 -2.559 -4.539 1 98.31 254 TRP A O 1
ATOM 1942 N N . VAL A 1 255 ? -5.375 -4.426 -4.152 1 98.31 255 VAL A N 1
ATOM 1943 C CA . VAL A 1 255 ? -4.332 -5.281 -4.703 1 98.31 255 VAL A CA 1
ATOM 1944 C C . VAL A 1 255 ? -4.734 -5.75 -6.102 1 98.31 255 VAL A C 1
ATOM 1946 O O . VAL A 1 255 ? -5.684 -6.52 -6.254 1 98.31 255 VAL A O 1
ATOM 1949 N N . THR A 1 256 ? -3.992 -5.332 -7.098 1 97 256 THR A N 1
ATOM 1950 C CA . THR A 1 256 ? -4.387 -5.621 -8.469 1 97 256 THR A CA 1
ATOM 1951 C C . THR A 1 256 ? -3.4 -6.578 -9.125 1 97 256 THR A C 1
ATOM 1953 O O . THR A 1 256 ? -2.197 -6.512 -8.875 1 97 256 THR A O 1
ATOM 1956 N N . THR A 1 257 ? -3.939 -7.445 -9.938 1 93.44 257 THR A N 1
ATOM 1957 C CA . THR A 1 257 ? -3.119 -8.344 -10.742 1 93.44 257 THR A CA 1
ATOM 1958 C C . THR A 1 257 ? -2.879 -7.758 -12.125 1 93.44 257 THR A C 1
ATOM 1960 O O . THR A 1 257 ? -2.117 -8.32 -12.922 1 93.44 257 THR A O 1
ATOM 1963 N N . GLU A 1 258 ? -3.477 -6.637 -12.383 1 91.75 258 GLU A N 1
ATOM 1964 C CA . GLU A 1 258 ? -3.348 -6.008 -13.695 1 91.75 258 GLU A CA 1
ATOM 1965 C C . GLU A 1 258 ? -2.047 -5.219 -13.797 1 91.75 258 GLU A C 1
ATOM 1967 O O . GLU A 1 258 ? -1.85 -4.234 -13.086 1 91.75 258 GLU A O 1
ATOM 1972 N N . ALA A 1 259 ? -1.29 -5.559 -14.781 1 91.69 259 ALA A N 1
ATOM 1973 C CA . ALA A 1 259 ? 0.039 -4.973 -14.93 1 91.69 259 ALA A CA 1
ATOM 1974 C C . ALA A 1 259 ? -0.037 -3.604 -15.602 1 91.69 259 ALA A C 1
ATOM 1976 O O . ALA A 1 259 ? 0.88 -2.789 -15.469 1 91.69 259 ALA A O 1
ATOM 1977 N N . HIS A 1 260 ? -1.138 -3.307 -16.328 1 91.5 260 HIS A N 1
ATOM 1978 C CA . HIS A 1 260 ? -1.199 -2.096 -17.141 1 91.5 260 HIS A CA 1
ATOM 1979 C C . HIS A 1 260 ? -2.428 -1.263 -16.797 1 91.5 260 HIS A C 1
ATOM 1981 O O . HIS A 1 260 ? -3.09 -0.726 -17.688 1 91.5 260 HIS A O 1
ATOM 1987 N N . VAL A 1 261 ? -2.668 -1.234 -15.539 1 91.12 261 VAL A N 1
ATOM 1988 C CA . VAL A 1 261 ? -3.797 -0.416 -15.102 1 91.12 261 VAL A CA 1
ATOM 1989 C C . VAL A 1 261 ? -3.486 1.061 -15.344 1 91.12 261 VAL A C 1
ATOM 1991 O O . VAL A 1 261 ? -2.361 1.511 -15.109 1 91.12 261 VAL A O 1
ATOM 1994 N N . GLN A 1 262 ? -4.445 1.761 -15.875 1 92.31 262 GLN A N 1
ATOM 1995 C CA . GLN A 1 262 ? -4.32 3.205 -16.047 1 92.31 262 GLN A CA 1
ATOM 1996 C C . GLN A 1 262 ? -5.027 3.953 -14.922 1 92.31 262 GLN A C 1
ATOM 1998 O O . GLN A 1 262 ? -6.242 3.826 -14.75 1 92.31 262 GLN A O 1
ATOM 2003 N N . LEU A 1 263 ? -4.297 4.723 -14.203 1 93.88 263 LEU A N 1
ATOM 2004 C CA . LEU A 1 263 ? -4.875 5.555 -13.156 1 93.88 263 LEU A CA 1
ATOM 2005 C C . LEU A 1 263 ? -4.727 7.035 -13.492 1 93.88 263 LEU A C 1
ATOM 2007 O O . LEU A 1 263 ? -3.654 7.613 -13.297 1 93.88 263 LEU A O 1
ATOM 2011 N N . ASP A 1 264 ? -5.824 7.594 -13.906 1 93.5 264 ASP A N 1
ATOM 2012 C CA . ASP A 1 264 ? -5.848 9.008 -14.266 1 93.5 264 ASP A CA 1
ATOM 2013 C C . ASP A 1 264 ? -5.992 9.891 -13.031 1 93.5 264 ASP A C 1
ATOM 2015 O O . ASP A 1 264 ? -6.293 9.398 -11.945 1 93.5 264 ASP A O 1
ATOM 2019 N N . PRO A 1 265 ? -5.766 11.148 -13.195 1 92.69 265 PRO A N 1
ATOM 2020 C CA . PRO A 1 265 ? -5.785 12.062 -12.055 1 92.69 265 PRO A CA 1
ATOM 2021 C C . PRO A 1 265 ? -7.086 11.984 -11.258 1 92.69 265 PRO A C 1
ATOM 2023 O O . PRO A 1 265 ? -7.062 11.969 -10.023 1 92.69 265 PRO A O 1
ATOM 2026 N N . PRO A 1 266 ? -8.227 11.828 -11.852 1 93.38 266 PRO A N 1
ATOM 2027 C CA . PRO A 1 266 ? -9.438 11.688 -11.039 1 93.38 266 PRO A CA 1
ATOM 2028 C C . PRO A 1 266 ? -9.445 10.398 -10.211 1 93.38 266 PRO A C 1
ATOM 2030 O O . PRO A 1 266 ? -9.969 10.383 -9.094 1 93.38 266 PRO A O 1
ATOM 2033 N N . ASP A 1 267 ? -8.922 9.32 -10.797 1 94.75 267 ASP A N 1
ATOM 2034 C CA . ASP A 1 267 ? -8.805 8.07 -10.047 1 94.75 267 ASP A CA 1
ATOM 2035 C C . ASP A 1 267 ? -7.938 8.258 -8.805 1 94.75 267 ASP A C 1
ATOM 2037 O O . ASP A 1 267 ? -8.352 7.891 -7.699 1 94.75 267 ASP A O 1
ATOM 2041 N N . CYS A 1 268 ? -6.824 8.852 -9.039 1 95.12 268 CYS A N 1
ATOM 2042 C CA . CYS A 1 268 ? -5.871 9.047 -7.953 1 95.12 268 CYS A CA 1
ATOM 2043 C C . CYS A 1 268 ? -6.41 10.031 -6.922 1 95.12 268 CYS A C 1
ATOM 2045 O O . CYS A 1 268 ? -6.137 9.898 -5.73 1 95.12 268 CYS A O 1
ATOM 2047 N N . HIS A 1 269 ? -7.137 10.977 -7.426 1 96.25 269 HIS A N 1
ATOM 2048 C CA . HIS A 1 269 ? -7.758 11.914 -6.496 1 96.25 269 HIS A CA 1
ATOM 2049 C C . HIS A 1 269 ? -8.742 11.203 -5.574 1 96.25 269 HIS A C 1
ATOM 2051 O O . HIS A 1 269 ? -8.773 11.461 -4.371 1 96.25 269 HIS A O 1
ATOM 2057 N N . SER A 1 270 ? -9.508 10.336 -6.137 1 96.19 270 SER A N 1
ATOM 2058 C CA . SER A 1 270 ? -10.445 9.547 -5.336 1 96.19 270 SER A CA 1
ATOM 2059 C C . SER A 1 270 ? -9.703 8.68 -4.324 1 96.19 270 SER A C 1
ATOM 2061 O O . SER A 1 270 ? -10.125 8.555 -3.174 1 96.19 270 SER A O 1
ATOM 2063 N N . LEU A 1 271 ? -8.648 8.07 -4.781 1 97.44 271 LEU A N 1
ATOM 2064 C CA . LEU A 1 271 ? -7.824 7.27 -3.885 1 97.44 271 LEU A CA 1
ATOM 2065 C C . LEU A 1 271 ? -7.227 8.133 -2.777 1 97.44 271 LEU A C 1
ATOM 2067 O O . LEU A 1 271 ? -7.18 7.711 -1.617 1 97.44 271 LEU A O 1
ATOM 2071 N N . TYR A 1 272 ? -6.828 9.328 -3.125 1 96.5 272 TYR A N 1
ATOM 2072 C CA . TYR A 1 272 ? -6.277 10.281 -2.168 1 96.5 272 TYR A CA 1
ATOM 2073 C C . TYR A 1 272 ? -7.305 10.633 -1.097 1 96.5 272 TYR A C 1
ATOM 2075 O O . TYR A 1 272 ? -6.992 10.625 0.097 1 96.5 272 TYR A O 1
ATOM 2083 N N . LEU A 1 273 ? -8.5 10.898 -1.52 1 94.56 273 LEU A N 1
ATOM 2084 C CA . LEU A 1 273 ? -9.547 11.289 -0.583 1 94.56 273 LEU A CA 1
ATOM 2085 C C . LEU A 1 273 ? -9.805 10.18 0.435 1 94.56 273 LEU A C 1
ATOM 2087 O O . LEU A 1 273 ? -10.234 10.453 1.559 1 94.56 273 LEU A O 1
ATOM 2091 N N . LYS A 1 274 ? -9.406 8.977 0.098 1 94.19 274 LYS A N 1
ATOM 2092 C CA . LYS A 1 274 ? -9.664 7.836 0.965 1 94.19 274 LYS A CA 1
ATOM 2093 C C . LYS A 1 274 ? -8.391 7.387 1.68 1 94.19 274 LYS A C 1
ATOM 2095 O O . LYS A 1 274 ? -8.414 6.445 2.473 1 94.19 274 LYS A O 1
ATOM 2100 N N . THR A 1 275 ? -7.301 8.078 1.394 1 95.88 275 THR A N 1
ATOM 2101 C CA . THR A 1 275 ? -6.008 7.617 1.885 1 95.88 275 THR A CA 1
ATOM 2102 C C . THR A 1 275 ? -5.801 6.141 1.553 1 95.88 275 THR A C 1
ATOM 2104 O O . THR A 1 275 ? -5.375 5.359 2.406 1 95.88 275 THR A O 1
ATOM 2107 N N . ALA A 1 276 ? -6.102 5.773 0.372 1 97.25 276 ALA A N 1
ATOM 2108 C CA . ALA A 1 276 ? -6.086 4.379 -0.058 1 97.25 276 ALA A CA 1
ATOM 2109 C C . ALA A 1 276 ? -4.715 3.982 -0.59 1 97.25 276 ALA A C 1
ATOM 2111 O O . ALA A 1 276 ? -3.84 4.836 -0.768 1 97.25 276 ALA A O 1
ATOM 2112 N N . SER A 1 277 ? -4.531 2.717 -0.781 1 98.25 277 SER A N 1
ATOM 2113 C CA . SER A 1 277 ? -3.309 2.145 -1.33 1 98.25 277 SER A CA 1
ATOM 2114 C C . SER A 1 277 ? -3.607 1.226 -2.51 1 98.25 277 SER A C 1
ATOM 2116 O O . SER A 1 277 ? -4.672 0.606 -2.566 1 98.25 277 SER A O 1
ATOM 2118 N N . VAL A 1 278 ? -2.689 1.221 -3.43 1 98.38 278 VAL A N 1
ATOM 2119 C CA . VAL A 1 278 ? -2.73 0.29 -4.555 1 98.38 278 VAL A CA 1
ATOM 2120 C C . VAL A 1 278 ? -1.439 -0.525 -4.598 1 98.38 278 VAL A C 1
ATOM 2122 O O . VAL A 1 278 ? -0.342 0.036 -4.566 1 98.38 278 VAL A O 1
ATOM 2125 N N . SER A 1 279 ? -1.599 -1.811 -4.609 1 98.38 279 SER A N 1
ATOM 2126 C CA . SER A 1 279 ? -0.453 -2.707 -4.719 1 98.38 279 SER A CA 1
ATOM 2127 C C . SER A 1 279 ? -0.555 -3.59 -5.957 1 98.38 279 SER A C 1
ATOM 2129 O O . SER A 1 279 ? -1.654 -3.965 -6.371 1 98.38 279 SER A O 1
ATOM 2131 N N . PHE A 1 280 ? 0.566 -3.898 -6.465 1 97.81 280 PHE A N 1
ATOM 2132 C CA . PHE A 1 280 ? 0.626 -4.727 -7.664 1 97.81 280 PHE A CA 1
ATOM 2133 C C . PHE A 1 280 ? 1.122 -6.129 -7.332 1 97.81 280 PHE A C 1
ATOM 2135 O O . PHE A 1 280 ? 2.236 -6.297 -6.832 1 97.81 280 PHE A O 1
ATOM 2142 N N . LEU A 1 281 ? 0.314 -7.062 -7.66 1 97.31 281 LEU A N 1
ATOM 2143 C CA . LEU A 1 281 ? 0.594 -8.445 -7.289 1 97.31 281 LEU A CA 1
ATOM 2144 C C . LEU A 1 281 ? 1.346 -9.164 -8.406 1 97.31 281 LEU A C 1
ATOM 2146 O O . LEU A 1 281 ? 0.754 -9.523 -9.422 1 97.31 281 LEU A O 1
ATOM 2150 N N . ASN A 1 282 ? 2.594 -9.305 -8.242 1 94.44 282 ASN A N 1
ATOM 2151 C CA . ASN A 1 282 ? 3.467 -10.109 -9.094 1 94.44 282 ASN A CA 1
ATOM 2152 C C . ASN A 1 282 ? 4.285 -11.102 -8.266 1 94.44 282 ASN A C 1
ATOM 2154 O O . ASN A 1 282 ? 5.336 -10.75 -7.727 1 94.44 282 ASN A O 1
ATOM 2158 N N . GLU A 1 283 ? 3.881 -12.289 -8.25 1 90 283 GLU A N 1
ATOM 2159 C CA . GLU A 1 283 ? 4.508 -13.289 -7.383 1 90 283 GLU A CA 1
ATOM 2160 C C . GLU A 1 283 ? 5.863 -13.727 -7.941 1 90 283 GLU A C 1
ATOM 2162 O O . GLU A 1 283 ? 6.66 -14.344 -7.23 1 90 283 GLU A O 1
ATOM 2167 N N . GLU A 1 284 ? 6.215 -13.383 -9.141 1 90.88 284 GLU A N 1
ATOM 2168 C CA . GLU A 1 284 ? 7.48 -13.773 -9.758 1 90.88 284 GLU A CA 1
ATOM 2169 C C . GLU A 1 284 ? 8.664 -13.102 -9.062 1 90.88 284 GLU A C 1
ATOM 2171 O O . GLU A 1 284 ? 9.805 -13.539 -9.211 1 90.88 284 GLU A O 1
ATOM 2176 N N . VAL A 1 285 ? 8.375 -12.133 -8.305 1 87.94 285 VAL A N 1
ATOM 2177 C CA . VAL A 1 285 ? 9.43 -11.367 -7.648 1 87.94 285 VAL A CA 1
ATOM 2178 C C . VAL A 1 285 ? 10.148 -12.25 -6.633 1 87.94 285 VAL A C 1
ATOM 2180 O O . VAL A 1 285 ? 11.328 -12.031 -6.332 1 87.94 285 VAL A O 1
ATOM 2183 N N . TRP A 1 286 ? 9.516 -13.195 -6.121 1 88.25 286 TRP A N 1
ATOM 2184 C CA . TRP A 1 286 ? 10.078 -14.047 -5.078 1 88.25 286 TRP A CA 1
ATOM 2185 C C . TRP A 1 286 ? 11.242 -14.867 -5.617 1 88.25 286 TRP A C 1
ATOM 2187 O O . TRP A 1 286 ? 12.18 -15.188 -4.879 1 88.25 286 TRP A O 1
ATOM 2197 N N . THR A 1 287 ? 11.188 -15.18 -6.859 1 84.56 287 THR A N 1
ATOM 2198 C CA . THR A 1 287 ? 12.25 -15.992 -7.438 1 84.56 287 THR A CA 1
ATOM 2199 C C . THR A 1 287 ? 13.266 -15.125 -8.172 1 84.56 287 THR A C 1
ATOM 2201 O O . THR A 1 287 ? 14.383 -15.562 -8.445 1 84.56 287 THR A O 1
ATOM 2204 N N . THR A 1 288 ? 12.93 -13.938 -8.391 1 76.81 288 THR A N 1
ATOM 2205 C CA . THR A 1 288 ? 13.82 -13.07 -9.156 1 76.81 288 THR A CA 1
ATOM 2206 C C . THR A 1 288 ? 14.703 -12.242 -8.234 1 76.81 288 THR A C 1
ATOM 2208 O O . THR A 1 288 ? 15.75 -11.742 -8.648 1 76.81 288 THR A O 1
ATOM 2211 N N . SER A 1 289 ? 14.344 -12.219 -6.977 1 73.5 289 SER A N 1
ATOM 2212 C CA . SER A 1 289 ? 15.141 -11.461 -6.02 1 73.5 289 SER A CA 1
ATOM 2213 C C . SER A 1 289 ? 15.727 -12.375 -4.941 1 73.5 289 SER A C 1
ATOM 2215 O O . SER A 1 289 ? 14.984 -12.984 -4.172 1 73.5 289 SER A O 1
ATOM 2217 N N . SER A 1 290 ? 17.016 -12.367 -4.82 1 74 290 SER A N 1
ATOM 2218 C CA . SER A 1 290 ? 17.688 -13.211 -3.836 1 74 290 SER A CA 1
ATOM 2219 C C . SER A 1 290 ? 17.469 -12.688 -2.42 1 74 290 SER A C 1
ATOM 2221 O O . SER A 1 290 ? 17.594 -13.445 -1.45 1 74 290 SER A O 1
ATOM 2223 N N . ALA A 1 291 ? 17.109 -11.406 -2.363 1 69.62 291 ALA A N 1
ATOM 2224 C CA . ALA A 1 291 ? 16.922 -10.781 -1.057 1 69.62 291 ALA A CA 1
ATOM 2225 C C . ALA A 1 291 ? 15.695 -11.336 -0.35 1 69.62 291 ALA A C 1
ATOM 2227 O O . ALA A 1 291 ? 15.578 -11.242 0.874 1 69.62 291 ALA A O 1
ATOM 2228 N N . CYS A 1 292 ? 14.906 -12.086 -1.096 1 78.56 292 CYS A N 1
ATOM 2229 C CA . CYS A 1 292 ? 13.633 -12.516 -0.533 1 78.56 292 CYS A CA 1
ATOM 2230 C C . CYS A 1 292 ? 13.602 -14.031 -0.341 1 78.56 292 CYS A C 1
ATOM 2232 O O . CYS A 1 292 ? 12.555 -14.602 -0.034 1 78.56 292 CYS A O 1
ATOM 2234 N N . GLN A 1 293 ? 14.672 -14.656 -0.438 1 84.25 293 GLN A N 1
ATOM 2235 C CA . GLN A 1 293 ? 14.727 -16.109 -0.469 1 84.25 293 GLN A CA 1
ATOM 2236 C C . GLN A 1 293 ? 14.18 -16.703 0.826 1 84.25 293 GLN A C 1
ATOM 2238 O O . GLN A 1 293 ? 13.398 -17.656 0.796 1 84.25 293 GLN A O 1
ATOM 2243 N N . GLY A 1 294 ? 14.664 -16.188 1.938 1 87.44 294 GLY A N 1
ATOM 2244 C CA . GLY A 1 294 ? 14.188 -16.703 3.211 1 87.44 294 GLY A CA 1
ATOM 2245 C C . GLY A 1 294 ? 12.68 -16.594 3.367 1 87.44 294 GLY A C 1
ATOM 2246 O O . GLY A 1 294 ? 12.016 -17.562 3.744 1 87.44 294 GLY A O 1
ATOM 2247 N N . ARG A 1 295 ? 12.141 -15.508 3.066 1 89.5 295 ARG A N 1
ATOM 2248 C CA . ARG A 1 295 ? 10.703 -15.281 3.154 1 89.5 295 ARG A CA 1
ATOM 2249 C C . ARG A 1 295 ? 9.953 -16.156 2.158 1 89.5 295 ARG A C 1
ATOM 2251 O O . ARG A 1 295 ? 8.883 -16.688 2.469 1 89.5 295 ARG A O 1
ATOM 2258 N N . TYR A 1 296 ? 10.57 -16.281 1.044 1 94.62 296 TYR A N 1
ATOM 2259 C CA . TYR A 1 296 ? 9.977 -17.125 0.01 1 94.62 296 TYR A CA 1
ATOM 2260 C C . TYR A 1 296 ? 9.797 -18.562 0.508 1 94.62 296 TYR A C 1
ATOM 2262 O O . TYR A 1 296 ? 8.703 -19.109 0.44 1 94.62 296 TYR A O 1
ATOM 2270 N N . LEU A 1 297 ? 10.773 -19.094 1.101 1 94.88 297 LEU A N 1
ATOM 2271 C CA . LEU A 1 297 ? 10.75 -20.469 1.588 1 94.88 297 LEU A CA 1
ATOM 2272 C C . LEU A 1 297 ? 9.766 -20.625 2.738 1 94.88 297 LEU A C 1
ATOM 2274 O O . LEU A 1 297 ? 9.07 -21.641 2.834 1 94.88 297 LEU A O 1
ATOM 2278 N N . HIS A 1 298 ? 9.711 -19.609 3.523 1 95.5 298 HIS A N 1
ATOM 2279 C CA . HIS A 1 298 ? 8.758 -19.625 4.629 1 95.5 298 HIS A CA 1
ATOM 2280 C C . HIS A 1 298 ? 7.324 -19.688 4.117 1 95.5 298 HIS A C 1
ATOM 2282 O O . HIS A 1 298 ? 6.496 -20.422 4.656 1 95.5 298 HIS A O 1
ATOM 2288 N N . ILE A 1 299 ? 7.078 -18.969 3.115 1 96.62 299 ILE A N 1
ATOM 2289 C CA . ILE A 1 299 ? 5.734 -18.938 2.545 1 96.62 299 ILE A CA 1
ATOM 2290 C C . ILE A 1 299 ? 5.398 -20.281 1.933 1 96.62 299 ILE A C 1
ATOM 2292 O O . ILE A 1 299 ? 4.312 -20.828 2.162 1 96.62 299 ILE A O 1
ATOM 2296 N N . LEU A 1 300 ? 6.328 -20.844 1.171 1 97.5 300 LEU A N 1
ATOM 2297 C CA . LEU A 1 300 ? 6.086 -22.156 0.562 1 97.5 300 LEU A CA 1
ATOM 2298 C C . LEU A 1 300 ? 5.801 -23.203 1.628 1 97.5 300 LEU A C 1
ATOM 2300 O O . LEU A 1 300 ? 4.883 -24.016 1.476 1 97.5 300 LEU A O 1
ATOM 2304 N N . LYS A 1 301 ? 6.543 -23.141 2.672 1 97.19 301 LYS A N 1
ATOM 2305 C CA . LYS A 1 301 ? 6.34 -24.094 3.766 1 97.19 301 LYS A CA 1
ATOM 2306 C C . LYS A 1 301 ? 4.957 -23.922 4.387 1 97.19 301 LYS A C 1
ATOM 2308 O O . LYS A 1 301 ? 4.285 -24.906 4.691 1 97.19 301 LYS A O 1
ATOM 2313 N N . ASP A 1 302 ? 4.586 -22.719 4.555 1 97.38 302 ASP A N 1
ATOM 2314 C CA . ASP A 1 302 ? 3.273 -22.438 5.129 1 97.38 302 ASP A CA 1
ATOM 2315 C C . ASP A 1 302 ? 2.156 -22.953 4.223 1 97.38 302 ASP A C 1
ATOM 2317 O O . ASP A 1 302 ? 1.137 -23.453 4.703 1 97.38 302 ASP A O 1
ATOM 2321 N N . ILE A 1 303 ? 2.348 -22.828 2.99 1 97.94 303 ILE A N 1
ATOM 2322 C CA . ILE A 1 303 ? 1.341 -23.266 2.031 1 97.94 303 ILE A CA 1
ATOM 2323 C C . ILE A 1 303 ? 1.164 -24.781 2.129 1 97.94 303 ILE A C 1
ATOM 2325 O O . ILE A 1 303 ? 0.039 -25.281 2.227 1 97.94 303 ILE A O 1
ATOM 2329 N N . VAL A 1 304 ? 2.234 -25.484 2.105 1 97.81 304 VAL A N 1
ATOM 2330 C CA . VAL A 1 304 ? 2.141 -26.938 2.111 1 97.81 304 VAL A CA 1
ATOM 2331 C C . VAL A 1 304 ? 1.617 -27.422 3.463 1 97.81 304 VAL A C 1
ATOM 2333 O O . VAL A 1 304 ? 0.903 -28.422 3.539 1 97.81 304 VAL A O 1
ATOM 2336 N N . GLU A 1 305 ? 1.963 -26.719 4.48 1 97.31 305 GLU A N 1
ATOM 2337 C CA . GLU A 1 305 ? 1.399 -27.031 5.789 1 97.31 305 GLU A CA 1
ATOM 2338 C C . GLU A 1 305 ? -0.116 -26.859 5.797 1 97.31 305 GLU A C 1
ATOM 2340 O O . GLU A 1 305 ? -0.844 -27.688 6.34 1 97.31 305 GLU A O 1
ATOM 2345 N N . LYS A 1 306 ? -0.55 -25.859 5.211 1 97.44 306 LYS A N 1
ATOM 2346 C CA . LYS A 1 306 ? -1.986 -25.609 5.152 1 97.44 306 LYS A CA 1
ATOM 2347 C C . LYS A 1 306 ? -2.693 -26.625 4.273 1 97.44 306 LYS A C 1
ATOM 2349 O O . LYS A 1 306 ? -3.857 -26.953 4.508 1 97.44 306 LYS A O 1
ATOM 2354 N N . LEU A 1 307 ? -2.031 -27.062 3.285 1 97.62 307 LEU A N 1
ATOM 2355 C CA . LEU A 1 307 ? -2.568 -28.172 2.504 1 97.62 307 LEU A CA 1
ATOM 2356 C C . LEU A 1 307 ? -2.705 -29.438 3.359 1 97.62 307 LEU A C 1
ATOM 2358 O O . LEU A 1 307 ? -3.732 -30.109 3.309 1 97.62 307 LEU A O 1
ATOM 2362 N N . SER A 1 308 ? -1.707 -29.641 4.172 1 97.62 308 SER A N 1
ATOM 2363 C CA . SER A 1 308 ? -1.654 -30.844 4.992 1 97.62 308 SER A CA 1
ATOM 2364 C C . SER A 1 308 ? -2.738 -30.828 6.066 1 97.62 308 SER A C 1
ATOM 2366 O O . SER A 1 308 ? -3.291 -31.875 6.414 1 97.62 308 SER A O 1
ATOM 2368 N N . THR A 1 309 ? -3.074 -29.656 6.539 1 96.12 309 THR A N 1
ATOM 2369 C CA . THR A 1 309 ? -4.051 -29.516 7.617 1 96.12 309 THR A CA 1
ATOM 2370 C C . THR A 1 309 ? -5.461 -29.391 7.055 1 96.12 309 THR A C 1
ATOM 2372 O O . THR A 1 309 ? -6.438 -29.375 7.805 1 96.12 309 THR A O 1
ATOM 2375 N N . GLY A 1 310 ? -5.547 -29.188 5.805 1 94.81 310 GLY A N 1
ATOM 2376 C CA . GLY A 1 310 ? -6.852 -29.078 5.172 1 94.81 310 GLY A CA 1
ATOM 2377 C C . GLY A 1 310 ? -7.379 -27.656 5.145 1 94.81 310 GLY A C 1
ATOM 2378 O O . GLY A 1 310 ? -8.523 -27.422 4.742 1 94.81 310 GLY A O 1
ATOM 2379 N N . THR A 1 311 ? -6.559 -26.766 5.535 1 94.75 311 THR A N 1
ATOM 2380 C CA . THR A 1 311 ? -6.945 -25.359 5.426 1 94.75 311 THR A CA 1
ATOM 2381 C C . THR A 1 311 ? -7.078 -24.953 3.961 1 94.75 311 THR A C 1
ATOM 2383 O O . THR A 1 311 ? -8.047 -24.297 3.582 1 94.75 311 THR A O 1
ATOM 2386 N N . PHE A 1 312 ? -6.094 -25.328 3.223 1 96.88 312 PHE A N 1
ATOM 2387 C CA . PHE A 1 312 ? -6.156 -25.125 1.779 1 96.88 312 PHE A CA 1
ATOM 2388 C C . PHE A 1 312 ? -6.797 -26.328 1.093 1 96.88 312 PHE A C 1
ATOM 2390 O O . PHE A 1 312 ? -6.344 -27.453 1.263 1 96.88 312 PHE A O 1
ATOM 2397 N N . ARG A 1 313 ? -7.777 -26.047 0.434 1 96.38 313 ARG A N 1
ATOM 2398 C CA . ARG A 1 313 ? -8.453 -27.031 -0.422 1 96.38 313 ARG A CA 1
ATOM 2399 C C . ARG A 1 313 ? -8.531 -26.531 -1.86 1 96.38 313 ARG A C 1
ATOM 2401 O O . ARG A 1 313 ? -9.531 -25.922 -2.26 1 96.38 313 ARG A O 1
ATOM 2408 N N . PRO A 1 314 ? -7.535 -26.844 -2.629 1 95.75 314 PRO A N 1
ATOM 2409 C CA . PRO A 1 314 ? -7.457 -26.266 -3.979 1 95.75 314 PRO A CA 1
ATOM 2410 C C . PRO A 1 314 ? -8.516 -26.844 -4.922 1 95.75 314 PRO A C 1
ATOM 2412 O O . PRO A 1 314 ? -8.953 -27.984 -4.742 1 95.75 314 PRO A O 1
ATOM 2415 N N . LEU A 1 315 ? -8.906 -26.031 -5.824 1 92.62 315 LEU A N 1
ATOM 2416 C CA . LEU A 1 315 ? -9.82 -26.422 -6.891 1 92.62 315 LEU A CA 1
ATOM 2417 C C . LEU A 1 315 ? -9.062 -26.984 -8.086 1 92.62 315 LEU A C 1
ATOM 2419 O O . LEU A 1 315 ? -8.547 -26.219 -8.906 1 92.62 315 LEU A O 1
ATOM 2423 N N . LEU A 1 316 ? -9.148 -28.312 -8.25 1 94.19 316 LEU A N 1
ATOM 2424 C CA . LEU A 1 316 ? -8.32 -28.953 -9.273 1 94.19 316 LEU A CA 1
ATOM 2425 C C . LEU A 1 316 ? -9.18 -29.734 -10.25 1 94.19 316 LEU A C 1
ATOM 2427 O O . LEU A 1 316 ? -10.203 -30.312 -9.859 1 94.19 316 LEU A O 1
ATOM 2431 N N . GLU A 1 317 ? -8.695 -29.688 -11.461 1 87.69 317 GLU A N 1
ATOM 2432 C CA . GLU A 1 317 ? -9.234 -30.625 -12.438 1 87.69 317 GLU A CA 1
ATOM 2433 C C . GLU A 1 317 ? -8.766 -32.062 -12.148 1 87.69 317 GLU A C 1
ATOM 2435 O O . GLU A 1 317 ? -7.828 -32.25 -11.375 1 87.69 317 GLU A O 1
ATOM 2440 N N . HIS A 1 318 ? -9.477 -32.969 -12.805 1 90.94 318 HIS A N 1
ATOM 2441 C CA . HIS A 1 318 ? -8.914 -34.312 -12.797 1 90.94 318 HIS A CA 1
ATOM 2442 C C . HIS A 1 318 ? -7.504 -34.312 -13.383 1 90.94 318 HIS A C 1
ATOM 2444 O O . HIS A 1 318 ? -7.207 -33.562 -14.312 1 90.94 318 HIS A O 1
ATOM 2450 N N . PRO A 1 319 ? -6.715 -35.156 -12.758 1 95.38 319 PRO A N 1
ATOM 2451 C CA . PRO A 1 319 ? -5.34 -35.188 -13.258 1 95.38 319 PRO A CA 1
ATOM 2452 C C . PRO A 1 319 ? -5.27 -35.406 -14.766 1 95.38 319 PRO A C 1
ATOM 2454 O O . PRO A 1 319 ? -5.969 -36.25 -15.312 1 95.38 319 PRO A O 1
ATOM 2457 N N . VAL A 1 320 ? -4.484 -34.656 -15.383 1 96.31 320 VAL A N 1
ATOM 2458 C CA . VAL A 1 320 ? -4.352 -34.656 -16.828 1 96.31 320 VAL A CA 1
ATOM 2459 C C . VAL A 1 320 ? -3.166 -35.531 -17.25 1 96.31 320 VAL A C 1
ATOM 2461 O O . VAL A 1 320 ? -2.047 -35.344 -16.766 1 96.31 320 VAL A O 1
ATOM 2464 N N . PRO A 1 321 ? -3.396 -36.438 -18.141 1 95.5 321 PRO A N 1
ATOM 2465 C CA . PRO A 1 321 ? -2.24 -37.188 -18.656 1 95.5 321 PRO A CA 1
ATOM 2466 C C . PRO A 1 321 ? -1.354 -36.344 -19.562 1 95.5 321 PRO A C 1
ATOM 2468 O O . PRO A 1 321 ? -1.831 -35.375 -20.188 1 95.5 321 PRO A O 1
ATOM 2471 N N . LEU A 1 322 ? -0.146 -36.719 -19.703 1 93.31 322 LEU A N 1
ATOM 2472 C CA . LEU A 1 322 ? 0.848 -35.969 -20.453 1 93.31 322 LEU A CA 1
ATOM 2473 C C . LEU A 1 322 ? 0.424 -35.781 -21.906 1 93.31 322 LEU A C 1
ATOM 2475 O O . LEU A 1 322 ? 0.63 -34.719 -22.484 1 93.31 322 LEU A O 1
ATOM 2479 N N . TYR A 1 323 ? -0.216 -36.812 -22.484 1 92.75 323 TYR A N 1
ATOM 2480 C CA . TYR A 1 323 ? -0.554 -36.781 -23.906 1 92.75 323 TYR A CA 1
ATOM 2481 C C . TYR A 1 323 ? -1.655 -35.75 -24.172 1 92.75 323 TYR A C 1
ATOM 2483 O O . TYR A 1 323 ? -1.883 -35.375 -25.312 1 92.75 323 TYR A O 1
ATOM 2491 N N . GLU A 1 324 ? -2.332 -35.281 -23.141 1 95.69 324 GLU A N 1
ATOM 2492 C CA . GLU A 1 324 ? -3.371 -34.25 -23.281 1 95.69 324 GLU A CA 1
ATOM 2493 C C . GLU A 1 324 ? -2.865 -32.875 -22.844 1 95.69 324 GLU A C 1
ATOM 2495 O O . GLU A 1 324 ? -3.613 -31.906 -22.875 1 95.69 324 GLU A O 1
ATOM 2500 N N . ALA A 1 325 ? -1.653 -32.844 -22.5 1 96.06 325 ALA A N 1
ATOM 2501 C CA . ALA A 1 325 ? -1.107 -31.609 -21.906 1 96.06 325 ALA A CA 1
ATOM 2502 C C . ALA A 1 325 ? -1.199 -30.438 -22.875 1 96.06 325 ALA A C 1
ATOM 2504 O O . ALA A 1 325 ? -1.467 -29.312 -22.469 1 96.06 325 ALA A O 1
ATOM 2505 N N . THR A 1 326 ? -1 -30.672 -24.141 1 96.06 326 THR A N 1
ATOM 2506 C CA . THR A 1 326 ? -1.018 -29.625 -25.141 1 96.06 326 THR A CA 1
ATOM 2507 C C . THR A 1 326 ? -2.4 -28.984 -25.234 1 96.06 326 THR A C 1
ATOM 2509 O O . THR A 1 326 ? -2.523 -27.75 -25.219 1 96.06 326 THR A O 1
ATOM 2512 N N . VAL A 1 327 ? -3.4 -29.797 -25.297 1 95.94 327 VAL A N 1
ATOM 2513 C CA . VAL A 1 327 ? -4.773 -29.312 -25.406 1 95.94 327 VAL A CA 1
ATOM 2514 C C . VAL A 1 327 ? -5.148 -28.531 -24.141 1 95.94 327 VAL A C 1
ATOM 2516 O O . VAL A 1 327 ? -5.719 -27.438 -24.234 1 95.94 327 VAL A O 1
ATOM 2519 N N . TYR A 1 328 ? -4.777 -29.031 -23.047 1 96.25 328 TYR A N 1
ATOM 2520 C CA . TYR A 1 328 ? -5.09 -28.359 -21.781 1 96.25 328 TYR A CA 1
ATOM 2521 C C . TYR A 1 328 ? -4.344 -27.047 -21.672 1 96.25 328 TYR A C 1
ATOM 2523 O O . TYR A 1 328 ? -4.891 -26.047 -21.172 1 96.25 328 TYR A O 1
ATOM 2531 N N . MET A 1 329 ? -3.156 -27.031 -22.109 1 96.56 329 MET A N 1
ATOM 2532 C CA . MET A 1 329 ? -2.373 -25.797 -22.047 1 96.56 329 MET A CA 1
ATOM 2533 C C . MET A 1 329 ? -3 -24.719 -22.922 1 96.56 329 MET A C 1
ATOM 2535 O O . MET A 1 329 ? -3.012 -23.547 -22.531 1 96.56 329 MET A O 1
ATOM 2539 N N . GLU A 1 330 ? -3.512 -25.094 -24.031 1 94.88 330 GLU A N 1
ATOM 2540 C CA . GLU A 1 330 ? -4.203 -24.125 -24.891 1 94.88 330 GLU A CA 1
ATOM 2541 C C . GLU A 1 330 ? -5.43 -23.547 -24.188 1 94.88 330 GLU A C 1
ATOM 2543 O O . GLU A 1 330 ? -5.672 -22.344 -24.25 1 94.88 330 GLU A O 1
ATOM 2548 N N . MET A 1 331 ? -6.152 -24.391 -23.531 1 94.62 331 MET A N 1
ATOM 2549 C CA . MET A 1 331 ? -7.328 -23.953 -22.781 1 94.62 331 MET A CA 1
ATOM 2550 C C . MET A 1 331 ? -6.93 -23.031 -21.641 1 94.62 331 MET A C 1
ATOM 2552 O O . MET A 1 331 ? -7.609 -22.031 -21.359 1 94.62 331 MET A O 1
ATOM 2556 N N . VAL A 1 332 ? -5.832 -23.391 -21 1 94.94 332 VAL A N 1
ATOM 2557 C CA . VAL A 1 332 ? -5.328 -22.594 -19.891 1 94.94 332 VAL A CA 1
ATOM 2558 C C . VAL A 1 332 ? -4.906 -21.219 -20.391 1 94.94 332 VAL A C 1
ATOM 2560 O O . VAL A 1 332 ? -5.25 -20.203 -19.781 1 94.94 332 VAL A O 1
ATOM 2563 N N . GLN A 1 333 ? -4.23 -21.188 -21.516 1 93.69 333 GLN A N 1
ATOM 2564 C CA . GLN A 1 333 ? -3.736 -19.938 -22.078 1 93.69 333 GLN A CA 1
ATOM 2565 C C . GLN A 1 333 ? -4.887 -19.016 -22.469 1 93.69 333 GLN A C 1
ATOM 2567 O O . GLN A 1 333 ? -4.781 -17.797 -22.359 1 93.69 333 GLN A O 1
ATOM 2572 N N . LYS A 1 334 ? -5.969 -19.656 -22.875 1 90.19 334 LYS A N 1
ATOM 2573 C CA . LYS A 1 334 ? -7.141 -18.891 -23.297 1 90.19 334 LYS A CA 1
ATOM 2574 C C . LYS A 1 334 ? -8.07 -18.609 -22.125 1 90.19 334 LYS A C 1
ATOM 2576 O O . LYS A 1 334 ? -9.18 -18.094 -22.312 1 90.19 334 LYS A O 1
ATOM 2581 N N . LYS A 1 335 ? -7.715 -19 -20.953 1 86.88 335 LYS A N 1
ATOM 2582 C CA . LYS A 1 335 ? -8.484 -18.797 -19.719 1 86.88 335 LYS A CA 1
ATOM 2583 C C . LYS A 1 335 ? -9.867 -19.422 -19.828 1 86.88 335 LYS A C 1
ATOM 2585 O O . LYS A 1 335 ? -10.875 -18.797 -19.484 1 86.88 335 LYS A O 1
ATOM 2590 N N . GLN A 1 336 ? -9.875 -20.641 -20.297 1 88.81 336 GLN A N 1
ATOM 2591 C CA . GLN A 1 336 ? -11.133 -21.344 -20.516 1 88.81 336 GLN A CA 1
ATOM 2592 C C . GLN A 1 336 ? -11.414 -22.344 -19.391 1 88.81 336 GLN A C 1
ATOM 2594 O O . GLN A 1 336 ? -12.5 -22.906 -19.328 1 88.81 336 GLN A O 1
ATOM 2599 N N . LEU A 1 337 ? -10.461 -22.547 -18.562 1 89.69 337 LEU A N 1
ATOM 2600 C CA . LEU A 1 337 ? -10.625 -23.516 -17.484 1 89.69 337 LEU A CA 1
ATOM 2601 C C . LEU A 1 337 ? -10.922 -22.797 -16.172 1 89.69 337 LEU A C 1
ATOM 2603 O O . LEU A 1 337 ? -10.328 -21.75 -15.875 1 89.69 337 LEU A O 1
ATOM 2607 N N . ARG A 1 338 ? -11.82 -23.344 -15.422 1 88.88 338 ARG A N 1
ATOM 2608 C CA . ARG A 1 338 ? -12.172 -22.766 -14.125 1 88.88 338 ARG A CA 1
ATOM 2609 C C . ARG A 1 338 ? -11.352 -23.406 -13.008 1 88.88 338 ARG A C 1
ATOM 2611 O O . ARG A 1 338 ? -11.109 -22.766 -11.977 1 88.88 338 ARG A O 1
ATOM 2618 N N . LYS A 1 339 ? -10.969 -24.609 -13.211 1 94.56 339 LYS A N 1
ATOM 2619 C CA . LYS A 1 339 ? -10.164 -25.328 -12.227 1 94.56 339 LYS A CA 1
ATOM 2620 C C . LYS A 1 339 ? -8.711 -25.438 -12.68 1 94.56 339 LYS A C 1
ATOM 2622 O O . LYS A 1 339 ? -8.414 -25.297 -13.867 1 94.56 339 LYS A O 1
ATOM 2627 N N . ARG A 1 340 ? -7.887 -25.656 -11.742 1 96.25 340 ARG A N 1
ATOM 2628 C CA . ARG A 1 340 ? -6.465 -25.781 -12.047 1 96.25 340 ARG A CA 1
ATOM 2629 C C . ARG A 1 340 ? -6.164 -27.125 -12.703 1 96.25 340 ARG A C 1
ATOM 2631 O O . ARG A 1 340 ? -6.602 -28.172 -12.219 1 96.25 340 ARG A O 1
ATOM 2638 N N . ALA A 1 341 ? -5.441 -27.062 -13.805 1 97.69 341 ALA A N 1
ATOM 2639 C CA . ALA A 1 341 ? -5.031 -28.281 -14.5 1 97.69 341 ALA A CA 1
ATOM 2640 C C . ALA A 1 341 ? -3.645 -28.719 -14.039 1 97.69 341 ALA A C 1
ATOM 2642 O O . ALA A 1 341 ? -2.703 -27.922 -14.023 1 97.69 341 ALA A O 1
ATOM 2643 N N . VAL A 1 342 ? -3.584 -29.969 -13.656 1 98.38 342 VAL A N 1
ATOM 2644 C CA . VAL A 1 342 ? -2.32 -30.562 -13.211 1 98.38 342 VAL A CA 1
ATOM 2645 C C . VAL A 1 342 ? -2.025 -31.828 -14.016 1 98.38 342 VAL A C 1
ATOM 2647 O O . VAL A 1 342 ? -2.867 -32.719 -14.102 1 98.38 342 VAL A O 1
ATOM 2650 N N . VAL A 1 343 ? -0.852 -31.844 -14.562 1 98 343 VAL A N 1
ATOM 2651 C CA . VAL A 1 343 ? -0.432 -33 -15.352 1 98 343 VAL A CA 1
ATOM 2652 C C . VAL A 1 343 ? 0.235 -34.031 -14.438 1 98 343 VAL A C 1
ATOM 2654 O O . VAL A 1 343 ? 1.106 -33.688 -13.633 1 98 343 VAL A O 1
ATOM 2657 N N . GLN A 1 344 ? -0.19 -35.188 -14.562 1 96.56 344 GLN A N 1
ATOM 2658 C CA . GLN A 1 344 ? 0.429 -36.281 -13.828 1 96.56 344 GLN A CA 1
ATOM 2659 C C . GLN A 1 344 ? 1.401 -37.062 -14.711 1 96.56 344 GLN A C 1
ATOM 2661 O O . GLN A 1 344 ? 1.056 -37.469 -15.828 1 96.56 344 GLN A O 1
ATOM 2666 N N . LEU A 1 345 ? 2.6 -37.219 -14.188 1 93.38 345 LEU A N 1
ATOM 2667 C CA . LEU A 1 345 ? 3.635 -37.938 -14.938 1 93.38 345 LEU A CA 1
ATOM 2668 C C . LEU A 1 345 ? 3.904 -39.281 -14.328 1 93.38 345 LEU A C 1
ATOM 2670 O O . LEU A 1 345 ? 3.691 -39.5 -13.133 1 93.38 345 LEU A O 1
ATOM 2674 N N . MET B 1 1 ? -14.539 38.062 19.016 1 88.62 1 MET B N 1
ATOM 2675 C CA . MET B 1 1 ? -13.141 37.656 18.922 1 88.62 1 MET B CA 1
A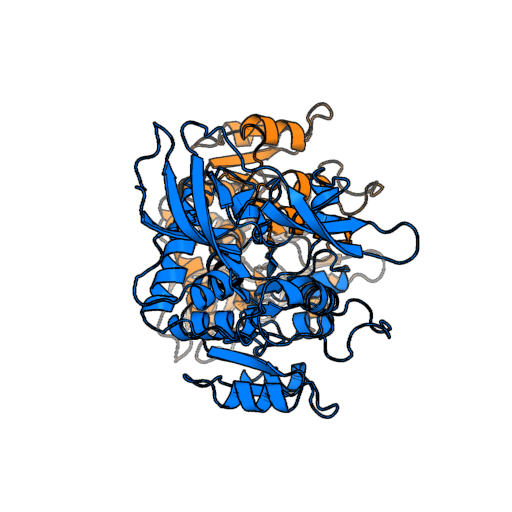TOM 2676 C C . MET B 1 1 ? -12.625 37.75 17.5 1 88.62 1 MET B C 1
ATOM 2678 O O . MET B 1 1 ? -13.414 37.781 16.547 1 88.62 1 MET B O 1
ATOM 2682 N N . LYS B 1 2 ? -11.328 37.938 17.422 1 90.38 2 LYS B N 1
ATOM 2683 C CA . LYS B 1 2 ? -10.719 38.062 16.109 1 90.38 2 LYS B CA 1
ATOM 2684 C C . LYS B 1 2 ? -10.203 36.719 15.617 1 90.38 2 LYS B C 1
ATOM 2686 O O . LYS B 1 2 ? -9.656 35.938 16.391 1 90.38 2 LYS B O 1
ATOM 2691 N N . GLY B 1 3 ? -10.477 36.5 14.312 1 93.56 3 GLY B N 1
ATOM 2692 C CA . GLY B 1 3 ? -9.984 35.281 13.672 1 93.56 3 GLY B CA 1
ATOM 2693 C C . GLY B 1 3 ? -9.562 35.5 12.234 1 93.56 3 GLY B C 1
ATOM 2694 O O . GLY B 1 3 ? -9.938 36.5 11.617 1 93.56 3 GLY B O 1
ATOM 2695 N N . LEU B 1 4 ? -8.719 34.656 11.727 1 96.06 4 LEU B N 1
ATOM 2696 C CA . LEU B 1 4 ? -8.242 34.75 10.352 1 96.06 4 LEU B CA 1
ATOM 2697 C C . LEU B 1 4 ? -9.055 33.844 9.445 1 96.06 4 LEU B C 1
ATOM 2699 O O . LEU B 1 4 ? -9.289 32.656 9.773 1 96.06 4 LEU B O 1
ATOM 2703 N N . TYR B 1 5 ? -9.469 34.344 8.344 1 95.19 5 TYR B N 1
ATOM 2704 C CA . TYR B 1 5 ? -10.297 33.594 7.402 1 95.19 5 TYR B CA 1
ATOM 2705 C C . TYR B 1 5 ? -9.789 33.75 5.973 1 95.19 5 TYR B C 1
ATOM 2707 O O . TYR B 1 5 ? -9.172 34.781 5.645 1 95.19 5 TYR B O 1
ATOM 2715 N N . CYS B 1 6 ? -10.039 32.719 5.219 1 94.62 6 CYS B N 1
ATOM 2716 C CA . CYS B 1 6 ? -9.68 32.688 3.805 1 94.62 6 CYS B CA 1
ATOM 2717 C C . CYS B 1 6 ? -10.906 32.875 2.924 1 94.62 6 CYS B C 1
ATOM 2719 O O . CYS B 1 6 ? -11.898 32.188 3.078 1 94.62 6 CYS B O 1
ATOM 2721 N N . ARG B 1 7 ? -10.859 33.812 2.074 1 90.81 7 ARG B N 1
ATOM 2722 C CA . ARG B 1 7 ? -11.953 34.094 1.144 1 90.81 7 ARG B CA 1
ATOM 2723 C C . ARG B 1 7 ? -11.469 34 -0.301 1 90.81 7 ARG B C 1
ATOM 2725 O O . ARG B 1 7 ? -10.32 34.344 -0.599 1 90.81 7 ARG B O 1
ATOM 2732 N N . GLN B 1 8 ? -12.406 33.281 -1.101 1 80.56 8 GLN B N 1
ATOM 2733 C CA . GLN B 1 8 ? -12.078 33.281 -2.521 1 80.56 8 GLN B CA 1
ATOM 2734 C C . GLN B 1 8 ? -12.234 34.656 -3.15 1 80.56 8 GLN B C 1
ATOM 2736 O O . GLN B 1 8 ? -13.281 35.281 -3.012 1 80.56 8 GLN B O 1
ATOM 2741 N N . GLY B 1 9 ? -11.141 35.281 -3.531 1 67.31 9 GLY B N 1
ATOM 2742 C CA . GLY B 1 9 ? -11.188 36.625 -4.094 1 67.31 9 GLY B CA 1
ATOM 2743 C C . GLY B 1 9 ? -11.742 36.656 -5.504 1 67.31 9 GLY B C 1
ATOM 2744 O O . GLY B 1 9 ? -11.781 35.656 -6.191 1 67.31 9 GLY B O 1
ATOM 2745 N N . GLU B 1 10 ? -12.531 37.75 -5.895 1 55.75 10 GLU B N 1
ATOM 2746 C CA . GLU B 1 10 ? -13.148 38.031 -7.191 1 55.75 10 GLU B CA 1
ATOM 2747 C C . GLU B 1 10 ? -12.133 37.906 -8.32 1 55.75 10 GLU B C 1
ATOM 2749 O O . GLU B 1 10 ? -12.453 37.406 -9.398 1 55.75 10 GLU B O 1
ATOM 2754 N N . THR B 1 11 ? -10.977 38.594 -8.234 1 50.09 11 THR B N 1
ATOM 2755 C CA . THR B 1 11 ? -10.125 38.719 -9.414 1 50.09 11 THR B CA 1
ATOM 2756 C C . THR B 1 11 ? -9.086 37.594 -9.453 1 50.09 11 THR B C 1
ATOM 2758 O O . THR B 1 11 ? -8.742 37.094 -10.523 1 50.09 11 THR B O 1
ATOM 2761 N N . SER B 1 12 ? -8.141 37.594 -8.492 1 53.06 12 SER B N 1
ATOM 2762 C CA . SER B 1 12 ? -6.91 36.844 -8.727 1 53.06 12 SER B CA 1
ATOM 2763 C C . SER B 1 12 ? -6.484 36.062 -7.473 1 53.06 12 SER B C 1
ATOM 2765 O O . SER B 1 12 ? -5.758 36.625 -6.633 1 53.06 12 SER B O 1
ATOM 2767 N N . GLY B 1 13 ? -7.363 35.062 -6.812 1 74.56 13 GLY B N 1
ATOM 2768 C CA . GLY B 1 13 ? -6.684 34.156 -5.898 1 74.56 13 GLY B CA 1
ATOM 2769 C C . GLY B 1 13 ? -7.285 34.156 -4.508 1 74.56 13 GLY B C 1
ATOM 2770 O O . GLY B 1 13 ? -8.352 34.719 -4.285 1 74.56 13 GLY B O 1
ATOM 2771 N N . LEU B 1 14 ? -6.715 33.531 -3.486 1 86.56 14 LEU B N 1
ATOM 2772 C CA . LEU B 1 14 ? -7.152 33.438 -2.1 1 86.56 14 LEU B CA 1
ATOM 2773 C C . LEU B 1 14 ? -6.738 34.656 -1.292 1 86.56 14 LEU B C 1
ATOM 2775 O O . LEU B 1 14 ? -5.633 35.188 -1.467 1 86.56 14 LEU B O 1
ATOM 2779 N N . LYS B 1 15 ? -7.676 35.312 -0.6 1 91.56 15 LYS B N 1
ATOM 2780 C CA . LYS B 1 15 ? -7.398 36.406 0.298 1 91.56 15 LYS B CA 1
ATOM 2781 C C . LYS B 1 15 ? -7.59 36 1.756 1 91.56 15 LYS B C 1
ATOM 2783 O O . LYS B 1 15 ? -8.539 35.281 2.086 1 91.56 15 LYS B O 1
ATOM 2788 N N . PHE B 1 16 ? -6.629 36.531 2.551 1 94.94 16 PHE B N 1
ATOM 2789 C CA . PHE B 1 16 ? -6.703 36.25 3.98 1 94.94 16 PHE B CA 1
ATOM 2790 C C . PHE B 1 16 ? -7.047 37.531 4.758 1 94.94 16 PHE B C 1
ATOM 2792 O O . PHE B 1 16 ? -6.359 38.531 4.633 1 94.94 16 PHE B O 1
ATOM 2799 N N . ILE B 1 17 ? -8.117 37.375 5.613 1 92.81 17 ILE B N 1
ATOM 2800 C CA . ILE B 1 17 ? -8.609 38.562 6.301 1 92.81 17 ILE B CA 1
ATOM 2801 C C . ILE B 1 17 ? -8.914 38.25 7.758 1 92.81 17 ILE B C 1
ATOM 2803 O O . ILE B 1 17 ? -9.422 37.156 8.062 1 92.81 17 ILE B O 1
ATOM 2807 N N . ILE B 1 18 ? -8.562 39.156 8.594 1 93.06 18 ILE B N 1
ATOM 2808 C CA . ILE B 1 18 ? -8.953 39.062 9.992 1 93.06 18 ILE B CA 1
ATOM 2809 C C . ILE B 1 18 ? -10.383 39.562 10.172 1 93.06 18 ILE B C 1
ATOM 2811 O O . ILE B 1 18 ? -10.711 40.688 9.75 1 93.06 18 ILE B O 1
ATOM 2815 N N . GLN B 1 19 ? -11.164 38.719 10.719 1 90.19 19 GLN B N 1
ATOM 2816 C CA . GLN B 1 19 ? -12.562 39.062 10.93 1 90.19 19 GLN B CA 1
ATOM 2817 C C . GLN B 1 19 ? -12.969 38.875 12.391 1 90.19 19 GLN B C 1
ATOM 2819 O O . GLN B 1 19 ? -12.406 38.031 13.086 1 90.19 19 GLN B O 1
ATOM 2824 N N . GLU B 1 20 ? -13.922 39.75 12.758 1 90.69 20 GLU B N 1
ATOM 2825 C CA . GLU B 1 20 ? -14.5 39.562 14.086 1 90.69 20 GLU B CA 1
ATOM 2826 C C . GLU B 1 20 ? -15.609 38.531 14.078 1 90.69 20 GLU B C 1
ATOM 2828 O O . GLU B 1 20 ? -16.391 38.438 13.133 1 90.69 20 GLU B O 1
ATOM 2833 N N . THR B 1 21 ? -15.492 37.688 15.047 1 85.5 21 THR B N 1
ATOM 2834 C CA . THR B 1 21 ? -16.516 36.656 15.188 1 85.5 21 THR B CA 1
ATOM 2835 C C . THR B 1 21 ? -17 36.562 16.625 1 85.5 21 THR B C 1
ATOM 2837 O O . THR B 1 21 ? -16.297 37 17.562 1 85.5 21 THR B O 1
ATOM 2840 N N . ASP B 1 22 ? -18.234 36 16.766 1 83.88 22 ASP B N 1
ATOM 2841 C CA . ASP B 1 22 ? -18.828 35.875 18.094 1 83.88 22 ASP B CA 1
ATOM 2842 C C . ASP B 1 22 ? -18.266 34.688 18.844 1 83.88 22 ASP B C 1
ATOM 2844 O O . ASP B 1 22 ? -17.875 33.688 18.234 1 83.88 22 ASP B O 1
ATOM 2848 N N . VAL B 1 23 ? -18.203 34.875 20.156 1 78.62 23 VAL B N 1
ATOM 2849 C CA . VAL B 1 23 ? -17.781 33.75 21 1 78.62 23 VAL B CA 1
ATOM 2850 C C . VAL B 1 23 ? -18.906 32.719 21.062 1 78.62 23 VAL B C 1
ATOM 2852 O O . VAL B 1 23 ? -20.062 33.062 21.281 1 78.62 23 VAL B O 1
ATOM 2855 N N . PRO B 1 24 ? -18.5 31.531 20.797 1 74.56 24 PRO B N 1
ATOM 2856 C CA . PRO B 1 24 ? -19.531 30.5 20.891 1 74.56 24 PRO B CA 1
ATOM 2857 C C . PRO B 1 24 ? -20.078 30.359 22.312 1 74.56 24 PRO B C 1
ATOM 2859 O O . PRO B 1 24 ? -19.312 30.328 23.281 1 74.56 24 PRO B O 1
ATOM 2862 N N . THR B 1 25 ? -21.328 30.438 22.5 1 73 25 THR B N 1
ATOM 2863 C CA . THR B 1 25 ? -21.922 30.469 23.844 1 73 25 THR B CA 1
ATOM 2864 C C . THR B 1 25 ? -22.469 29.109 24.219 1 73 25 THR B C 1
ATOM 2866 O O . THR B 1 25 ? -22.609 28.797 25.406 1 73 25 THR B O 1
ATOM 2869 N N . SER B 1 26 ? -22.75 28.328 23.297 1 82.38 26 SER B N 1
ATOM 2870 C CA . SER B 1 26 ? -23.359 27.062 23.672 1 82.38 26 SER B CA 1
ATOM 2871 C C . SER B 1 26 ? -22.422 25.891 23.422 1 82.38 26 SER B C 1
ATOM 2873 O O . SER B 1 26 ? -21.781 25.828 22.375 1 82.38 26 SER B O 1
ATOM 2875 N N . LEU B 1 27 ? -22.344 25.172 24.5 1 86.38 27 LEU B N 1
ATOM 2876 C CA . LEU B 1 27 ? -21.5 23.984 24.469 1 86.38 27 LEU B CA 1
ATOM 2877 C C . LEU B 1 27 ? -22.344 22.719 24.453 1 86.38 27 LEU B C 1
ATOM 2879 O O . LEU B 1 27 ? -23.219 22.547 25.297 1 86.38 27 LEU B O 1
ATOM 2883 N N . SER B 1 28 ? -22.156 21.906 23.469 1 89.12 28 SER B N 1
ATOM 2884 C CA . SER B 1 28 ? -22.828 20.625 23.406 1 89.12 28 SER B CA 1
ATOM 2885 C C . SER B 1 28 ? -22.25 19.656 24.438 1 89.12 28 SER B C 1
ATOM 2887 O O . SER B 1 28 ? -21.234 19.938 25.078 1 89.12 28 SER B O 1
ATOM 2889 N N . HIS B 1 29 ? -22.844 18.5 24.625 1 92.75 29 HIS B N 1
ATOM 2890 C CA . HIS B 1 29 ? -22.562 17.547 25.688 1 92.75 29 HIS B CA 1
ATOM 2891 C C . HIS B 1 29 ? -21.141 17.016 25.609 1 92.75 29 HIS B C 1
ATOM 2893 O O . HIS B 1 29 ? -20.5 16.734 26.625 1 92.75 29 HIS B O 1
ATOM 2899 N N . HIS B 1 30 ? -20.594 16.906 24.422 1 94.56 30 HIS B N 1
ATOM 2900 C CA . HIS B 1 30 ? -19.266 16.281 24.281 1 94.56 30 HIS B CA 1
ATOM 2901 C C . HIS B 1 30 ? -18.25 17.281 23.766 1 94.56 30 HIS B C 1
ATOM 2903 O O . HIS B 1 30 ? -17.203 16.891 23.25 1 94.56 30 HIS B O 1
ATOM 2909 N N . GLN B 1 31 ? -18.562 18.531 23.969 1 95.44 31 GLN B N 1
ATOM 2910 C CA . GLN B 1 31 ? -17.672 19.562 23.453 1 95.44 31 GLN B CA 1
ATOM 2911 C C . GLN B 1 31 ? -16.906 20.234 24.578 1 95.44 31 GLN B C 1
ATOM 2913 O O . GLN B 1 31 ? -17.312 20.172 25.75 1 95.44 31 GLN B O 1
ATOM 2918 N N . ILE B 1 32 ? -15.82 20.828 24.234 1 96 32 ILE B N 1
ATOM 2919 C CA . ILE B 1 32 ? -15.016 21.625 25.156 1 96 32 ILE B CA 1
ATOM 2920 C C . ILE B 1 32 ? -14.688 22.984 24.547 1 96 32 ILE B C 1
ATOM 2922 O O . ILE B 1 32 ? -14.602 23.109 23.328 1 96 32 ILE B O 1
ATOM 2926 N N . THR B 1 33 ? -14.547 23.938 25.375 1 95.88 33 THR B N 1
ATOM 2927 C CA . THR B 1 33 ? -14.062 25.25 24.969 1 95.88 33 THR B CA 1
ATOM 2928 C C . THR B 1 33 ? -12.594 25.422 25.344 1 95.88 33 THR B C 1
ATOM 2930 O O . THR B 1 33 ? -12.203 25.156 26.484 1 95.88 33 THR B O 1
ATOM 2933 N N . ILE B 1 34 ? -11.844 25.875 24.422 1 96.5 34 ILE B N 1
ATOM 2934 C CA . ILE B 1 34 ? -10.406 26.016 24.625 1 96.5 34 ILE B CA 1
ATOM 2935 C C . ILE B 1 34 ? -9.992 27.469 24.469 1 96.5 34 ILE B C 1
ATOM 2937 O O . ILE B 1 34 ? -10.352 28.125 23.484 1 96.5 34 ILE B O 1
ATOM 2941 N N . GLN B 1 35 ? -9.344 27.984 25.453 1 97.31 35 GLN B N 1
ATOM 2942 C CA . GLN B 1 35 ? -8.625 29.234 25.281 1 97.31 35 GLN B CA 1
ATOM 2943 C C . GLN B 1 35 ? -7.324 29.031 24.516 1 97.31 35 GLN B C 1
ATOM 2945 O O . GLN B 1 35 ? -6.352 28.5 25.062 1 97.31 35 GLN B O 1
ATOM 2950 N N . VAL B 1 36 ? -7.289 29.5 23.312 1 97.94 36 VAL B N 1
ATOM 2951 C CA . VAL B 1 36 ? -6.18 29.203 22.422 1 97.94 36 VAL B CA 1
ATOM 2952 C C . VAL B 1 36 ? -4.953 30.016 22.812 1 97.94 36 VAL B C 1
ATOM 2954 O O . VAL B 1 36 ? -5.043 31.234 23.016 1 97.94 36 VAL B O 1
ATOM 2957 N N . LYS B 1 37 ? -3.834 29.328 22.953 1 98.19 37 LYS B N 1
ATOM 2958 C CA . LYS B 1 37 ? -2.561 29.969 23.266 1 98.19 37 LYS B CA 1
ATOM 2959 C C . LYS B 1 37 ? -1.669 30.047 22.031 1 98.19 37 LYS B C 1
ATOM 2961 O O . LYS B 1 37 ? -0.854 30.969 21.906 1 98.19 37 LYS B O 1
ATOM 2966 N N . SER B 1 38 ? -1.78 29.094 21.203 1 98.31 38 SER B N 1
ATOM 2967 C CA . SER B 1 38 ? -1.013 29.062 19.969 1 98.31 38 SER B CA 1
ATOM 2968 C C . SER B 1 38 ? -1.754 28.297 18.875 1 98.31 38 SER B C 1
ATOM 2970 O O . SER B 1 38 ? -2.596 27.438 19.172 1 98.31 38 SER B O 1
ATOM 2972 N N . CYS B 1 39 ? -1.49 28.641 17.641 1 98.44 39 CYS B N 1
ATOM 2973 C CA . CYS B 1 39 ? -2.1 28 16.469 1 98.44 39 CYS B CA 1
ATOM 2974 C C . CYS B 1 39 ? -1.125 27.969 15.297 1 98.44 39 CYS B C 1
ATOM 2976 O O . CYS B 1 39 ? -0.542 29 14.938 1 98.44 39 CYS B O 1
ATOM 2978 N N . ALA B 1 40 ? -0.953 26.828 14.734 1 98.19 40 ALA B N 1
ATOM 2979 C CA . ALA B 1 40 ? -0.051 26.688 13.594 1 98.19 40 ALA B CA 1
ATOM 2980 C C . ALA B 1 40 ? -0.748 27.094 12.289 1 98.19 40 ALA B C 1
ATOM 2982 O O . ALA B 1 40 ? -1.969 26.969 12.172 1 98.19 40 ALA B O 1
ATOM 2983 N N . LEU B 1 41 ? 0.034 27.594 11.375 1 96.94 41 LEU B N 1
ATOM 2984 C CA . LEU B 1 41 ? -0.48 27.969 10.062 1 96.94 41 LEU B CA 1
ATOM 2985 C C . LEU B 1 41 ? -0.134 26.906 9.023 1 96.94 41 LEU B C 1
ATOM 2987 O O . LEU B 1 41 ? 1.027 26.516 8.898 1 96.94 41 LEU B O 1
ATOM 2991 N N . THR B 1 42 ? -1.111 26.438 8.391 1 94.5 42 THR B N 1
ATOM 2992 C CA . THR B 1 42 ? -0.958 25.484 7.297 1 94.5 42 THR B CA 1
ATOM 2993 C C . THR B 1 42 ? -1.733 25.938 6.062 1 94.5 42 THR B C 1
ATOM 2995 O O . THR B 1 42 ? -2.73 26.656 6.18 1 94.5 42 THR B O 1
ATOM 2998 N N . PRO B 1 43 ? -1.195 25.547 4.902 1 92.69 43 PRO B N 1
ATOM 2999 C CA . PRO B 1 43 ? -1.899 25.969 3.689 1 92.69 43 PRO B CA 1
ATOM 3000 C C . PRO B 1 43 ? -3.35 25.5 3.652 1 92.69 43 PRO B C 1
ATOM 3002 O O . PRO B 1 43 ? -3.65 24.391 4.086 1 92.69 43 PRO B O 1
ATOM 3005 N N . VAL B 1 44 ? -4.191 26.375 3.123 1 92.38 44 VAL B N 1
ATOM 3006 C CA . VAL B 1 44 ? -5.602 26.031 2.951 1 92.38 44 VAL B CA 1
ATOM 3007 C C . VAL B 1 44 ? -5.793 25.266 1.638 1 92.38 44 VAL B C 1
ATOM 3009 O O . VAL B 1 44 ? -5.395 25.75 0.575 1 92.38 44 VAL B O 1
ATOM 3012 N N . ASP B 1 45 ? -6.328 24.109 1.758 1 89.5 45 ASP B N 1
ATOM 3013 C CA . ASP B 1 45 ? -6.641 23.297 0.585 1 89.5 45 ASP B CA 1
ATOM 3014 C C . ASP B 1 45 ? -8.078 23.516 0.125 1 89.5 45 ASP B C 1
ATOM 3016 O O . ASP B 1 45 ? -8.969 22.734 0.438 1 89.5 45 ASP B O 1
ATOM 3020 N N . VAL B 1 46 ? -8.242 24.453 -0.701 1 89.62 46 VAL B N 1
ATOM 3021 C CA . VAL B 1 46 ? -9.578 24.859 -1.142 1 89.62 46 VAL B CA 1
ATOM 3022 C C . VAL B 1 46 ? -10.234 23.719 -1.912 1 89.62 46 VAL B C 1
ATOM 3024 O O . VAL B 1 46 ? -11.438 23.469 -1.768 1 89.62 46 VAL B O 1
ATOM 3027 N N . GLN B 1 47 ? -9.469 23.031 -2.697 1 88 47 GLN B N 1
ATOM 3028 C CA . GLN B 1 47 ? -10.008 21.922 -3.477 1 88 47 GLN B CA 1
ATOM 3029 C C . GLN B 1 47 ? -10.57 20.828 -2.568 1 88 47 GLN B C 1
ATOM 3031 O O . GLN B 1 47 ? -11.609 20.234 -2.869 1 88 47 GLN B O 1
ATOM 3036 N N . LEU B 1 48 ? -9.891 20.578 -1.565 1 89.38 48 LEU B N 1
ATOM 3037 C CA . LEU B 1 48 ? -10.367 19.578 -0.624 1 89.38 48 LEU B CA 1
ATOM 3038 C C . LEU B 1 48 ? -11.719 19.984 -0.032 1 89.38 48 LEU B C 1
ATOM 3040 O O . LEU B 1 48 ? -12.617 19.141 0.101 1 89.38 48 LEU B O 1
ATOM 3044 N N . TYR B 1 49 ? -11.844 21.266 0.302 1 90.88 49 TYR B N 1
ATOM 3045 C CA . TYR B 1 49 ? -13.109 21.766 0.828 1 90.88 49 TYR B CA 1
ATOM 3046 C C . TYR B 1 49 ? -14.227 21.609 -0.198 1 90.88 49 TYR B C 1
ATOM 3048 O O . TYR B 1 49 ? -15.352 21.25 0.152 1 90.88 49 TYR B O 1
ATOM 3056 N N . LYS B 1 50 ? -13.898 21.844 -1.407 1 89.31 50 LYS B N 1
ATOM 3057 C CA . LYS B 1 50 ? -14.867 21.672 -2.48 1 89.31 50 LYS B CA 1
ATOM 3058 C C . LYS B 1 50 ? -15.281 20.219 -2.627 1 89.31 50 LYS B C 1
ATOM 3060 O O . LYS B 1 50 ? -16.469 19.906 -2.707 1 89.31 50 LYS B O 1
ATOM 3065 N N . ASP B 1 51 ? -14.336 19.359 -2.572 1 88.12 51 ASP B N 1
ATOM 3066 C CA . ASP B 1 51 ? -14.562 17.938 -2.744 1 88.12 51 ASP B CA 1
ATOM 3067 C C . ASP B 1 51 ? -15.469 17.391 -1.646 1 88.12 51 ASP B C 1
ATOM 3069 O O . ASP B 1 51 ? -16.297 16.5 -1.896 1 88.12 51 ASP B O 1
ATOM 3073 N N . LEU B 1 52 ? -15.352 17.922 -0.521 1 87.44 52 LEU B N 1
ATOM 3074 C CA . LEU B 1 52 ? -16.094 17.422 0.625 1 87.44 52 LEU B CA 1
ATOM 3075 C C . LEU B 1 52 ? -17.375 18.219 0.836 1 87.44 52 LEU B C 1
ATOM 3077 O O . LEU B 1 52 ? -18.078 18.031 1.84 1 87.44 52 LEU B O 1
ATOM 3081 N N . GLN B 1 53 ? -17.609 19.172 -0.048 1 90.12 53 GLN B N 1
ATOM 3082 C CA . GLN B 1 53 ? -18.812 20 0.003 1 90.12 53 GLN B CA 1
ATOM 3083 C C . GLN B 1 53 ? -18.859 20.812 1.295 1 90.12 53 GLN B C 1
ATOM 3085 O O . GLN B 1 53 ? -19.906 20.891 1.941 1 90.12 53 GLN B O 1
ATOM 3090 N N . LEU B 1 54 ? -17.703 21.328 1.624 1 88.94 54 LEU B N 1
ATOM 3091 C CA . LEU B 1 54 ? -17.578 22.125 2.838 1 88.94 54 LEU B CA 1
ATOM 3092 C C . LEU B 1 54 ? -17.234 23.578 2.504 1 88.94 54 LEU B C 1
ATOM 3094 O O . LEU B 1 54 ? -17.047 24.391 3.404 1 88.94 54 LEU B O 1
ATOM 3098 N N . LEU B 1 55 ? -17.156 23.844 1.256 1 86.81 55 LEU B N 1
ATOM 3099 C CA . LEU B 1 55 ? -16.703 25.172 0.848 1 86.81 55 LEU B CA 1
ATOM 3100 C C . LEU B 1 55 ? -17.781 26.219 1.159 1 86.81 55 LEU B C 1
ATOM 3102 O O . LEU B 1 55 ? -18.922 26.094 0.724 1 86.81 55 LEU B O 1
ATOM 3106 N N . LYS B 1 56 ? -17.422 27.172 1.979 1 87.44 56 LYS B N 1
ATOM 3107 C CA . LYS B 1 56 ? -18.234 28.328 2.309 1 87.44 56 LYS B CA 1
ATOM 3108 C C . LYS B 1 56 ? -17.594 29.609 1.78 1 87.44 56 LYS B C 1
ATOM 3110 O O . LYS B 1 56 ? -16.547 29.562 1.131 1 87.44 56 LYS B O 1
ATOM 3115 N N . ASP B 1 57 ? -18.25 30.672 2.016 1 86.12 57 ASP B N 1
ATOM 3116 C CA . ASP B 1 57 ? -17.734 31.953 1.539 1 86.12 57 ASP B CA 1
ATOM 3117 C C . ASP B 1 57 ? -16.406 32.281 2.215 1 86.12 57 ASP B C 1
ATOM 3119 O O . ASP B 1 57 ? -15.531 32.906 1.601 1 86.12 57 ASP B O 1
ATOM 3123 N N . SER B 1 58 ? -16.344 31.812 3.424 1 90.69 58 SER B N 1
ATOM 3124 C CA . SER B 1 58 ? -15.125 32.031 4.195 1 90.69 58 SER B CA 1
ATOM 3125 C C . SER B 1 58 ? -14.68 30.75 4.895 1 90.69 58 SER B C 1
ATOM 3127 O O . SER B 1 58 ? -15.484 30.062 5.512 1 90.69 58 SER B O 1
ATOM 3129 N N . ILE B 1 59 ? -13.398 30.438 4.723 1 93.25 59 ILE B N 1
ATOM 3130 C CA . ILE B 1 59 ? -12.82 29.25 5.352 1 93.25 59 ILE B CA 1
ATOM 3131 C C . ILE B 1 59 ? -11.969 29.672 6.547 1 93.25 59 ILE B C 1
ATOM 3133 O O . ILE B 1 59 ? -11.078 30.516 6.418 1 93.25 59 ILE B O 1
ATOM 3137 N N . PRO B 1 60 ? -12.289 29.156 7.703 1 94.5 60 PRO B N 1
ATOM 3138 C CA . PRO B 1 60 ? -11.438 29.484 8.852 1 94.5 60 PRO B CA 1
ATOM 3139 C C . PRO B 1 60 ? -10 28.984 8.68 1 94.5 60 PRO B C 1
ATOM 3141 O O . PRO B 1 60 ? -9.789 27.859 8.195 1 94.5 60 PRO B O 1
ATOM 3144 N N . VAL B 1 61 ? -9.062 29.812 9.086 1 95.38 61 VAL B N 1
ATOM 3145 C CA . VAL B 1 61 ? -7.648 29.484 8.969 1 95.38 61 VAL B CA 1
ATOM 3146 C C . VAL B 1 61 ? -7.117 29.016 10.32 1 95.38 61 VAL B C 1
ATOM 3148 O O . VAL B 1 61 ? -7.516 29.531 11.367 1 95.38 61 VAL B O 1
ATOM 3151 N N . GLY B 1 62 ? -6.234 28.078 10.219 1 96.31 62 GLY B N 1
ATOM 3152 C CA . GLY B 1 62 ? -5.625 27.562 11.43 1 96.31 62 GLY B CA 1
ATOM 3153 C C . GLY B 1 62 ? -6.445 26.469 12.094 1 96.31 62 GLY B C 1
ATOM 3154 O O . GLY B 1 62 ? -7.516 26.734 12.641 1 96.31 62 GLY B O 1
ATOM 3155 N N . ARG B 1 63 ? -5.961 25.266 12.055 1 96.88 63 ARG B N 1
ATOM 3156 C CA . ARG B 1 63 ? -6.703 24.141 12.641 1 96.88 63 ARG B CA 1
ATOM 3157 C C . ARG B 1 63 ? -5.902 23.484 13.75 1 96.88 63 ARG B C 1
ATOM 3159 O O . ARG B 1 63 ? -6.469 22.797 14.609 1 96.88 63 ARG B O 1
ATOM 3166 N N . GLU B 1 64 ? -4.629 23.625 13.773 1 98.12 64 GLU B N 1
ATOM 3167 C CA . GLU B 1 64 ? -3.773 23.094 14.828 1 98.12 64 GLU B CA 1
ATOM 3168 C C . GLU B 1 64 ? -3.697 24.047 16.016 1 98.12 64 GLU B C 1
ATOM 3170 O O . GLU B 1 64 ? -3.066 25.109 15.93 1 98.12 64 GLU B O 1
ATOM 3175 N N . VAL B 1 65 ? -4.262 23.641 17.125 1 98.31 65 VAL B N 1
ATOM 3176 C CA . VAL B 1 65 ? -4.379 24.578 18.234 1 98.31 65 VAL B CA 1
ATOM 3177 C C . VAL B 1 65 ? -3.869 23.938 19.516 1 98.31 65 VAL B C 1
ATOM 3179 O O . VAL B 1 65 ? -4.035 22.734 19.719 1 98.31 65 VAL B O 1
ATOM 3182 N N . ALA B 1 66 ? -3.238 24.703 20.328 1 98.62 66 ALA B N 1
ATOM 3183 C CA . ALA B 1 66 ? -2.877 24.375 21.703 1 98.62 66 ALA B CA 1
ATOM 3184 C C . ALA B 1 66 ? -3.367 25.453 22.672 1 98.62 66 ALA B C 1
ATOM 3186 O O . ALA B 1 66 ? -3.305 26.641 22.359 1 98.62 66 ALA B O 1
ATOM 3187 N N . GLY B 1 67 ? -3.914 25 23.781 1 98.5 67 GLY B N 1
ATOM 3188 C CA . GLY B 1 67 ? -4.449 25.969 24.734 1 98.5 67 GLY B CA 1
ATOM 3189 C C . GLY B 1 67 ? -4.965 25.312 26 1 98.5 67 GLY B C 1
ATOM 3190 O O . GLY B 1 67 ? -4.617 24.172 26.312 1 98.5 67 GLY B O 1
ATOM 3191 N N . THR B 1 68 ? -5.738 26.141 26.734 1 98.31 68 THR B N 1
ATOM 3192 C CA . THR B 1 68 ? -6.273 25.688 28.016 1 98.31 68 THR B CA 1
ATOM 3193 C C . THR B 1 68 ? -7.785 25.5 27.922 1 98.31 68 THR B C 1
ATOM 3195 O O . THR B 1 68 ? -8.484 26.312 27.328 1 98.31 68 THR B O 1
ATOM 3198 N N . VAL B 1 69 ? -8.242 24.422 28.578 1 98 69 VAL B N 1
ATOM 3199 C CA . VAL B 1 69 ? -9.672 24.156 28.609 1 98 69 VAL B CA 1
ATOM 3200 C C . VAL B 1 69 ? -10.367 25.172 29.516 1 98 69 VAL B C 1
ATOM 3202 O O . VAL B 1 69 ? -9.977 25.359 30.672 1 98 69 VAL B O 1
ATOM 3205 N N . LEU B 1 70 ? -11.352 25.812 28.984 1 96.06 70 LEU B N 1
ATOM 3206 C CA . LEU B 1 70 ? -12.117 26.781 29.766 1 96.06 70 LEU B CA 1
ATOM 3207 C C . LEU B 1 70 ? -13.359 26.141 30.359 1 96.06 70 LEU B C 1
ATOM 3209 O O . LEU B 1 70 ? -13.648 26.328 31.547 1 96.06 70 LEU B O 1
ATOM 3213 N N . GLN B 1 71 ? -14.086 25.469 29.5 1 95.5 71 GLN B N 1
ATOM 3214 C CA . GLN B 1 71 ? -15.328 24.797 29.891 1 95.5 71 GLN B CA 1
ATOM 3215 C C . GLN B 1 71 ? -15.453 23.438 29.203 1 95.5 71 GLN B C 1
ATOM 3217 O O . GLN B 1 71 ? -14.875 23.219 28.141 1 95.5 71 GLN B O 1
ATOM 3222 N N . VAL B 1 72 ? -16.234 22.562 29.891 1 96.38 72 VAL B N 1
ATOM 3223 C CA . VAL B 1 72 ? -16.469 21.234 29.328 1 96.38 72 VAL B CA 1
ATOM 3224 C C . VAL B 1 72 ? -17.969 20.938 29.344 1 96.38 72 VAL B C 1
ATOM 3226 O O . VAL B 1 72 ? -18.688 21.375 30.234 1 96.38 72 VAL B O 1
ATOM 3229 N N . GLY B 1 73 ? -18.359 20.234 28.297 1 95.81 73 GLY B N 1
ATOM 3230 C CA . GLY B 1 73 ? -19.734 19.797 28.266 1 95.81 73 GLY B CA 1
ATOM 3231 C C . GLY B 1 73 ? -20.062 18.797 29.359 1 95.81 73 GLY B C 1
ATOM 3232 O O . GLY B 1 73 ? -19.172 18.234 29.984 1 95.81 73 GLY B O 1
ATOM 3233 N N . SER B 1 74 ? -21.328 18.5 29.484 1 95.31 74 SER B N 1
ATOM 3234 C CA . SER B 1 74 ? -21.828 17.719 30.609 1 95.31 74 SER B CA 1
ATOM 3235 C C . SER B 1 74 ? -21.375 16.266 30.531 1 95.31 74 SER B C 1
ATOM 3237 O O . SER B 1 74 ? -21.281 15.578 31.547 1 95.31 74 SER B O 1
ATOM 3239 N N . LYS B 1 75 ? -21.062 15.789 29.344 1 96.56 75 LYS B N 1
ATOM 3240 C CA . LYS B 1 75 ? -20.75 14.375 29.172 1 96.56 75 LYS B CA 1
ATOM 3241 C C . LYS B 1 75 ? -19.266 14.172 28.906 1 96.56 75 LYS B C 1
ATOM 3243 O O . LYS B 1 75 ? -18.828 13.062 28.609 1 96.56 75 LYS B O 1
ATOM 3248 N N . VAL B 1 76 ? -18.578 15.258 28.938 1 96.06 76 VAL B N 1
ATOM 3249 C CA . VAL B 1 76 ? -17.125 15.156 28.75 1 96.06 76 VAL B CA 1
ATOM 3250 C C . VAL B 1 76 ? -16.5 14.523 30 1 96.06 76 VAL B C 1
ATOM 3252 O O . VAL B 1 76 ? -16.766 14.945 31.125 1 96.06 76 VAL B O 1
ATOM 3255 N N . THR B 1 77 ? -15.672 13.492 29.844 1 92.44 77 THR B N 1
ATOM 3256 C CA . THR B 1 77 ? -15.094 12.789 30.984 1 92.44 77 THR B CA 1
ATOM 3257 C C . THR B 1 77 ? -13.57 12.875 30.953 1 92.44 77 THR B C 1
ATOM 3259 O O . THR B 1 77 ? -12.914 12.711 31.984 1 92.44 77 THR B O 1
ATOM 3262 N N . CYS B 1 78 ? -12.969 13.195 29.938 1 92.94 78 CYS B N 1
ATOM 3263 C CA . CYS B 1 78 ? -11.531 13.062 29.766 1 92.94 78 CYS B CA 1
ATOM 3264 C C . CYS B 1 78 ? -10.82 14.367 30.109 1 92.94 78 CYS B C 1
ATOM 3266 O O . CYS B 1 78 ? -9.594 14.391 30.25 1 92.94 78 CYS B O 1
ATOM 3268 N N . PHE B 1 79 ? -11.609 15.477 30.281 1 97.56 79 PHE B N 1
ATOM 3269 C CA . PHE B 1 79 ? -10.992 16.781 30.453 1 97.56 79 PHE B CA 1
ATOM 3270 C C . PHE B 1 79 ? -11.727 17.594 31.531 1 97.56 79 PHE B C 1
ATOM 3272 O O . PHE B 1 79 ? -12.906 17.359 31.781 1 97.56 79 PHE B O 1
ATOM 3279 N N . GLN B 1 80 ? -10.984 18.484 32.094 1 97.25 80 GLN B N 1
ATOM 3280 C CA . GLN B 1 80 ? -11.523 19.453 33.062 1 97.25 80 GLN B CA 1
ATOM 3281 C C . GLN B 1 80 ? -10.969 20.859 32.781 1 97.25 80 GLN B C 1
ATOM 3283 O O . GLN B 1 80 ? -9.922 21 32.156 1 97.2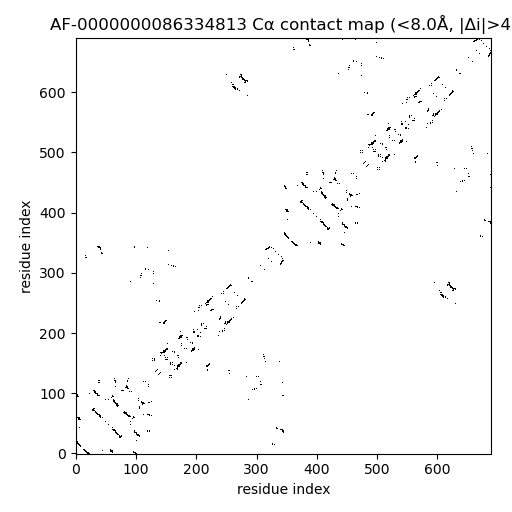5 80 GLN B O 1
ATOM 3288 N N . PRO B 1 81 ? -11.625 21.828 33.25 1 97.12 81 PRO B N 1
ATOM 3289 C CA . PRO B 1 81 ? -11.102 23.188 33.094 1 97.12 81 PRO B CA 1
ATOM 3290 C C . PRO B 1 81 ? -9.664 23.328 33.594 1 97.12 81 PRO B C 1
ATOM 3292 O O . PRO B 1 81 ? -9.305 22.734 34.625 1 97.12 81 PRO B O 1
ATOM 3295 N N . ASP B 1 82 ? -8.852 24.031 32.812 1 97.75 82 ASP B N 1
ATOM 3296 C CA . ASP B 1 82 ? -7.461 24.359 33.125 1 97.75 82 ASP B CA 1
ATOM 3297 C C . ASP B 1 82 ? -6.508 23.297 32.594 1 97.75 82 ASP B C 1
ATOM 3299 O O . ASP B 1 82 ? -5.289 23.469 32.625 1 97.75 82 ASP B O 1
ATOM 3303 N N . ASP B 1 83 ? -7.102 22.234 32.125 1 98.12 83 ASP B N 1
ATOM 3304 C CA . ASP B 1 83 ? -6.242 21.281 31.422 1 98.12 83 ASP B CA 1
ATOM 3305 C C . ASP B 1 83 ? -5.59 21.906 30.203 1 98.12 83 ASP B C 1
ATOM 3307 O O . ASP B 1 83 ? -6.223 22.688 29.484 1 98.12 83 ASP B O 1
ATOM 3311 N N . GLU B 1 84 ? -4.336 21.547 29.969 1 98.5 84 GLU B N 1
ATOM 3312 C CA . GLU B 1 84 ? -3.652 21.953 28.75 1 98.5 84 GLU B CA 1
ATOM 3313 C C . GLU B 1 84 ? -3.83 20.922 27.641 1 98.5 84 GLU B C 1
ATOM 3315 O O . GLU B 1 84 ? -3.607 19.734 27.859 1 98.5 84 GLU B O 1
ATOM 3320 N N . VAL B 1 85 ? -4.277 21.375 26.484 1 98.69 85 VAL B N 1
ATOM 3321 C CA . VAL B 1 85 ? -4.617 20.422 25.422 1 98.69 85 VAL B CA 1
ATOM 3322 C C . VAL B 1 85 ? -4.027 20.906 24.094 1 98.69 85 VAL B C 1
ATOM 3324 O O . VAL B 1 85 ? -3.643 22.062 23.969 1 98.69 85 VAL B O 1
ATOM 3327 N N . VAL B 1 86 ? -3.832 20.031 23.203 1 98.75 86 VAL B N 1
ATOM 3328 C CA . VAL B 1 86 ? -3.428 20.297 21.828 1 98.75 86 VAL B CA 1
ATOM 3329 C C . VAL B 1 86 ? -4.211 19.391 20.875 1 98.75 86 VAL B C 1
ATOM 3331 O O . VAL B 1 86 ? -4.559 18.25 21.234 1 98.75 86 VAL B O 1
ATOM 3334 N N . GLY B 1 87 ? -4.559 19.875 19.734 1 98.06 87 GLY B N 1
ATOM 3335 C CA . GLY B 1 87 ? -5.281 19.062 18.766 1 98.06 87 GLY B CA 1
ATOM 3336 C C . GLY B 1 87 ? -5.461 19.75 17.422 1 98.06 87 GLY B C 1
ATOM 3337 O O . GLY B 1 87 ? -4.828 20.781 17.156 1 98.06 87 GLY B O 1
ATOM 3338 N N . ILE B 1 88 ? -6.156 19.109 16.562 1 97.62 88 ILE B N 1
ATOM 3339 C CA . ILE B 1 88 ? -6.441 19.609 15.211 1 97.62 88 ILE B CA 1
ATOM 3340 C C . ILE B 1 88 ? -7.949 19.75 15.023 1 97.62 88 ILE B C 1
ATOM 3342 O O . ILE B 1 88 ? -8.688 18.766 15.102 1 97.62 88 ILE B O 1
ATOM 3346 N N . LEU B 1 89 ? -8.359 20.938 14.781 1 95.81 89 LEU B N 1
ATOM 3347 C CA . LEU B 1 89 ? -9.773 21.172 14.523 1 95.81 89 LEU B CA 1
ATOM 3348 C C . LEU B 1 89 ? -10.211 20.5 13.219 1 95.81 89 LEU B C 1
ATOM 3350 O O . LEU B 1 89 ? -9.445 20.484 12.25 1 95.81 89 LEU B O 1
ATOM 3354 N N . PRO B 1 90 ? -11.398 19.969 13.203 1 92.44 90 PRO B N 1
ATOM 3355 C CA . PRO B 1 90 ? -11.875 19.344 11.977 1 92.44 90 PRO B CA 1
ATOM 3356 C C . PRO B 1 90 ? -12.086 20.344 10.836 1 92.44 90 PRO B C 1
ATOM 3358 O O . PRO B 1 90 ? -12.164 21.547 11.078 1 92.44 90 PRO B O 1
ATOM 3361 N N . LEU B 1 91 ? -12.211 19.844 9.656 1 91.06 91 LEU B N 1
ATOM 3362 C CA . LEU B 1 91 ? -12.336 20.672 8.453 1 91.06 91 LEU B CA 1
ATOM 3363 C C . LEU B 1 91 ? -13.625 21.469 8.484 1 91.06 91 LEU B C 1
ATOM 3365 O O . LEU B 1 91 ? -13.688 22.578 7.926 1 91.06 91 LEU B O 1
ATOM 3369 N N . ASP B 1 92 ? -14.57 20.953 9.141 1 89.56 92 ASP B N 1
ATOM 3370 C CA . ASP B 1 92 ? -15.883 21.609 9.094 1 89.56 92 ASP B CA 1
ATOM 3371 C C . ASP B 1 92 ? -16.062 22.562 10.273 1 89.56 92 ASP B C 1
ATOM 3373 O O . ASP B 1 92 ? -17.172 23.016 10.539 1 89.56 92 ASP B O 1
ATOM 3377 N N . ASN B 1 93 ? -14.945 22.781 10.969 1 89.25 93 ASN B N 1
ATOM 3378 C CA . ASN B 1 93 ? -15.031 23.75 12.055 1 89.25 93 ASN B CA 1
ATOM 3379 C C . ASN B 1 93 ? -15.367 25.141 11.531 1 89.25 93 ASN B C 1
ATOM 3381 O O . ASN B 1 93 ? -14.836 25.578 10.508 1 89.25 93 ASN B O 1
ATOM 3385 N N . ASP B 1 94 ? -16.188 25.906 12.289 1 86 94 ASP B N 1
ATOM 3386 C CA . ASP B 1 94 ? -16.656 27.203 11.812 1 86 94 ASP B CA 1
ATOM 3387 C C . ASP B 1 94 ? -15.766 28.328 12.312 1 86 94 ASP B C 1
ATOM 3389 O O . ASP B 1 94 ? -15.805 29.438 11.789 1 86 94 ASP B O 1
ATOM 3393 N N . VAL B 1 95 ? -15.023 28.031 13.297 1 90.62 95 VAL B N 1
ATOM 3394 C CA . VAL B 1 95 ? -14.227 29.094 13.914 1 90.62 95 VAL B CA 1
ATOM 3395 C C . VAL B 1 95 ? -12.75 28.875 13.617 1 90.62 95 VAL B C 1
ATOM 3397 O O . VAL B 1 95 ? -12.273 27.734 13.625 1 90.62 95 VAL B O 1
ATOM 3400 N N . SER B 1 96 ? -12.07 29.984 13.336 1 95.06 96 SER B N 1
ATOM 3401 C CA . SER B 1 96 ? -10.625 29.938 13.094 1 95.06 96 SER B CA 1
ATOM 3402 C C . SER B 1 96 ? -9.867 29.547 14.352 1 95.06 96 SER B C 1
ATOM 3404 O O . SER B 1 96 ? -10.227 29.969 15.453 1 95.06 96 SER B O 1
ATOM 3406 N N . GLY B 1 97 ? -8.828 28.844 14.172 1 96.19 97 GLY B N 1
ATOM 3407 C CA . GLY B 1 97 ? -7.969 28.516 15.289 1 96.19 97 GLY B CA 1
ATOM 3408 C C . GLY B 1 97 ? -7.219 29.719 15.844 1 96.19 97 GLY B C 1
ATOM 3409 O O . GLY B 1 97 ? -6.617 29.641 16.906 1 96.19 97 GLY B O 1
ATOM 3410 N N . LEU B 1 98 ? -7.254 30.797 15.164 1 96.5 98 LEU B N 1
ATOM 3411 C CA . LEU B 1 98 ? -6.574 32 15.609 1 96.5 98 LEU B CA 1
ATOM 3412 C C . LEU B 1 98 ? -7.48 32.844 16.5 1 96.5 98 LEU B C 1
ATOM 3414 O O . LEU B 1 98 ? -7.062 33.875 17.016 1 96.5 98 LEU B O 1
ATOM 3418 N N . CYS B 1 99 ? -8.695 32.344 16.703 1 95.06 99 CYS B N 1
ATOM 3419 C CA . CYS B 1 99 ? -9.57 33 17.672 1 95.06 99 CYS B CA 1
ATOM 3420 C C . CYS B 1 99 ? -9.086 32.75 19.094 1 95.06 99 CYS B C 1
ATOM 3422 O O . CYS B 1 99 ? -8.422 31.734 19.359 1 95.06 99 CYS B O 1
ATOM 3424 N N . ASP B 1 100 ? -9.5 33.594 19.969 1 94.81 100 ASP B N 1
ATOM 3425 C CA . ASP B 1 100 ? -9.094 33.469 21.359 1 94.81 100 ASP B CA 1
ATOM 3426 C C . ASP B 1 100 ? -9.703 32.188 21.984 1 94.81 100 ASP B C 1
ATOM 3428 O O . ASP B 1 100 ? -9.102 31.594 22.875 1 94.81 100 ASP B O 1
ATOM 3432 N N . VAL B 1 101 ? -10.867 31.953 21.469 1 95.25 101 VAL B N 1
ATOM 3433 C CA . VAL B 1 101 ? -11.586 30.797 22 1 95.25 101 VAL B CA 1
ATOM 3434 C C . VAL B 1 101 ? -12.133 29.953 20.859 1 95.25 101 VAL B C 1
ATOM 3436 O O . VAL B 1 101 ? -12.633 30.484 19.859 1 95.25 101 VAL B O 1
ATOM 3439 N N . VAL B 1 102 ? -12.008 28.609 21 1 95.31 102 VAL B N 1
ATOM 3440 C CA . VAL B 1 102 ? -12.578 27.703 20.031 1 95.31 102 VAL B CA 1
ATOM 3441 C C . VAL B 1 102 ? -13.352 26.594 20.75 1 95.31 102 VAL B C 1
ATOM 3443 O O . VAL B 1 102 ? -13.102 26.312 21.922 1 95.31 102 VAL B O 1
ATOM 3446 N N . ILE B 1 103 ? -14.297 26.031 20.031 1 94.94 103 ILE B N 1
ATOM 3447 C CA . ILE B 1 103 ? -15.078 24.906 20.516 1 94.94 103 ILE B CA 1
ATOM 3448 C C . ILE B 1 103 ? -14.836 23.688 19.641 1 94.94 103 ILE B C 1
ATOM 3450 O O . ILE B 1 103 ? -14.789 23.797 18.422 1 94.94 103 ILE B O 1
ATOM 3454 N N . CYS B 1 104 ? -14.594 22.562 20.281 1 93.12 104 CYS B N 1
ATOM 3455 C CA . CYS B 1 104 ? -14.445 21.344 19.5 1 93.12 104 CYS B CA 1
ATOM 3456 C C . CYS B 1 104 ? -14.836 20.125 20.328 1 93.12 104 CYS B C 1
ATOM 3458 O O . CYS B 1 104 ? -15.055 20.219 21.531 1 93.12 104 CYS B O 1
ATOM 3460 N N . HIS B 1 105 ? -15.078 19.031 19.625 1 93.06 105 HIS B N 1
ATOM 3461 C CA . HIS B 1 105 ? -15.352 17.766 20.312 1 93.06 105 HIS B CA 1
ATOM 3462 C C . HIS B 1 105 ? -14.141 17.297 21.094 1 93.06 105 HIS B C 1
ATOM 3464 O O . HIS B 1 105 ? -13 17.469 20.656 1 93.06 105 HIS B O 1
ATOM 3470 N N . GLU B 1 106 ? -14.32 16.625 22.188 1 94 106 GLU B N 1
ATOM 3471 C CA . GLU B 1 106 ? -13.242 16.203 23.062 1 94 106 GLU B CA 1
ATOM 3472 C C . GLU B 1 106 ? -12.305 15.211 22.375 1 94 106 GLU B C 1
ATOM 3474 O O . GLU B 1 106 ? -11.148 15.07 22.766 1 94 106 GLU B O 1
ATOM 3479 N N . HIS B 1 107 ? -12.781 14.578 21.297 1 92.5 107 HIS B N 1
ATOM 3480 C CA . HIS B 1 107 ? -12 13.555 20.625 1 92.5 107 HIS B CA 1
ATOM 3481 C C . HIS B 1 107 ? -11.055 14.172 19.594 1 92.5 107 HIS B C 1
ATOM 3483 O O . HIS B 1 107 ? -10.375 13.445 18.875 1 92.5 107 HIS B O 1
ATOM 3489 N N . HIS B 1 108 ? -10.984 15.461 19.562 1 94.5 108 HIS B N 1
ATOM 3490 C CA . HIS B 1 108 ? -10.102 16.109 18.594 1 94.5 108 HIS B CA 1
ATOM 3491 C C . HIS B 1 108 ? -8.852 16.656 19.281 1 94.5 108 HIS B C 1
ATOM 3493 O O . HIS B 1 108 ? -7.965 17.203 18.625 1 94.5 108 HIS B O 1
ATOM 3499 N N . VAL B 1 109 ? -8.766 16.438 20.578 1 96.81 109 VAL B N 1
ATOM 3500 C CA . VAL B 1 109 ? -7.625 16.984 21.312 1 96.81 109 VAL B CA 1
ATOM 3501 C C . VAL B 1 109 ? -7.086 15.93 22.297 1 96.81 109 VAL B C 1
ATOM 3503 O O . VAL B 1 109 ? -7.773 14.961 22.609 1 96.81 109 VAL B O 1
ATOM 3506 N N . VAL B 1 110 ? -5.875 16.125 22.672 1 98.12 110 VAL B N 1
ATOM 3507 C CA . VAL B 1 110 ? -5.223 15.336 23.703 1 98.12 110 VAL B CA 1
ATOM 3508 C C . VAL B 1 110 ? -4.543 16.25 24.719 1 98.12 110 VAL B C 1
ATOM 3510 O O . VAL B 1 110 ? -4.355 17.438 24.453 1 98.12 110 VAL B O 1
ATOM 3513 N N . HIS B 1 111 ? -4.238 15.688 25.828 1 98.44 111 HIS B N 1
ATOM 3514 C CA . HIS B 1 111 ? -3.51 16.469 26.828 1 98.44 111 HIS B CA 1
ATOM 3515 C C . HIS B 1 111 ? -2.123 16.844 26.328 1 98.44 111 HIS B C 1
ATOM 3517 O O . HIS B 1 111 ? -1.416 16.016 25.75 1 98.44 111 HIS B O 1
ATOM 3523 N N . LYS B 1 112 ? -1.833 18.016 26.469 1 98.12 112 LYS B N 1
ATOM 3524 C CA . LYS B 1 112 ? -0.48 18.484 26.172 1 98.12 112 LYS B CA 1
ATOM 3525 C C . LYS B 1 112 ? 0.45 18.234 27.359 1 98.12 112 LYS B C 1
ATOM 3527 O O . LYS B 1 112 ? 0.136 18.609 28.5 1 98.12 112 LYS B O 1
ATOM 3532 N N . PRO B 1 113 ? 1.564 17.688 27.156 1 96.06 113 PRO B N 1
ATOM 3533 C CA . PRO B 1 113 ? 2.506 17.516 28.266 1 96.06 113 PRO B CA 1
ATOM 3534 C C . PRO B 1 113 ? 3.039 18.844 28.797 1 96.06 113 PRO B C 1
ATOM 3536 O O . PRO B 1 113 ? 3.25 19.781 28.016 1 96.06 113 PRO B O 1
ATOM 3539 N N . GLU B 1 114 ? 3.42 18.859 30.031 1 93.38 114 GLU B N 1
ATOM 3540 C CA . GLU B 1 114 ? 3.828 20.078 30.719 1 93.38 114 GLU B CA 1
ATOM 3541 C C . GLU B 1 114 ? 5.145 20.609 30.156 1 93.38 114 GLU B C 1
ATOM 3543 O O . GLU B 1 114 ? 5.328 21.828 30.031 1 93.38 114 GLU B O 1
ATOM 3548 N N . LYS B 1 115 ? 5.953 19.75 29.734 1 94.44 115 LYS B N 1
ATOM 3549 C CA . LYS B 1 115 ? 7.293 20.125 29.312 1 94.44 115 LYS B CA 1
ATOM 3550 C C . LYS B 1 115 ? 7.285 20.688 27.891 1 94.44 115 LYS B C 1
ATOM 3552 O O . LYS B 1 115 ? 8.258 21.312 27.453 1 94.44 115 LYS B O 1
ATOM 3557 N N . VAL B 1 116 ? 6.238 20.562 27.219 1 97.06 116 VAL B N 1
ATOM 3558 C CA . VAL B 1 116 ? 6.145 20.984 25.828 1 97.06 116 VAL B CA 1
ATOM 3559 C C . VAL B 1 116 ? 5.523 22.375 25.734 1 97.06 116 VAL B C 1
ATOM 3561 O O . VAL B 1 116 ? 4.5 22.641 26.375 1 97.06 116 VAL B O 1
ATOM 3564 N N . SER B 1 117 ? 6.145 23.25 25.031 1 97.19 117 SER B N 1
ATOM 3565 C CA . SER B 1 117 ? 5.602 24.609 24.891 1 97.19 117 SER B CA 1
ATOM 3566 C C . SER B 1 117 ? 4.355 24.594 24 1 97.19 117 SER B C 1
ATOM 3568 O O . SER B 1 117 ? 4.137 23.672 23.234 1 97.19 117 SER B O 1
ATOM 3570 N N . TRP B 1 118 ? 3.594 25.656 24.125 1 97.44 118 TRP B N 1
ATOM 3571 C CA . TRP B 1 118 ? 2.4 25.812 23.297 1 97.44 118 TRP B CA 1
ATOM 3572 C C . TRP B 1 118 ? 2.762 25.828 21.812 1 97.44 118 TRP B C 1
ATOM 3574 O O . TRP B 1 118 ? 2.094 25.188 21 1 97.44 118 TRP B O 1
ATOM 3584 N N . VAL B 1 119 ? 3.828 26.484 21.516 1 97.44 119 VAL B N 1
ATOM 3585 C CA . VAL B 1 119 ? 4.266 26.688 20.125 1 97.44 119 VAL B CA 1
ATOM 3586 C C . VAL B 1 119 ? 4.734 25.359 19.547 1 97.44 119 VAL B C 1
ATOM 3588 O O . VAL B 1 119 ? 4.363 25 18.422 1 97.44 119 VAL B O 1
ATOM 3591 N N . GLU B 1 120 ? 5.441 24.594 20.312 1 97.5 120 GLU B N 1
ATOM 3592 C CA . GLU B 1 120 ? 5.93 23.297 19.844 1 97.5 120 GLU B CA 1
ATOM 3593 C C . GLU B 1 120 ? 4.773 22.328 19.625 1 97.5 120 GLU B C 1
ATOM 3595 O O . GLU B 1 120 ? 4.758 21.594 18.641 1 97.5 120 GLU B O 1
ATOM 3600 N N . ALA B 1 121 ? 3.869 22.344 20.531 1 98.25 121 ALA B N 1
ATOM 3601 C CA . ALA B 1 121 ? 2.736 21.422 20.453 1 98.25 121 ALA B CA 1
ATOM 3602 C C . ALA B 1 121 ? 1.898 21.688 19.219 1 98.25 121 ALA B C 1
ATOM 3604 O O . ALA B 1 121 ? 1.687 20.781 18.391 1 98.25 121 ALA B O 1
ATOM 3605 N N . ALA B 1 122 ? 1.491 22.922 19.016 1 98.19 122 ALA B N 1
ATOM 3606 C CA . ALA B 1 122 ? 0.668 23.281 17.859 1 98.19 122 ALA B CA 1
ATOM 3607 C C . ALA B 1 122 ? 1.443 23.109 16.562 1 98.19 122 ALA B C 1
ATOM 3609 O O . ALA B 1 122 ? 0.875 22.703 15.539 1 98.19 122 ALA B O 1
ATOM 3610 N N . GLY B 1 123 ? 2.719 23.422 16.625 1 97.69 123 GLY B N 1
ATOM 3611 C CA . GLY B 1 123 ? 3.539 23.406 15.422 1 97.69 123 GLY B CA 1
ATOM 3612 C C . GLY B 1 123 ? 3.881 22 14.945 1 97.69 123 GLY B C 1
ATOM 3613 O O . GLY B 1 123 ? 4.184 21.797 13.766 1 97.69 123 GLY B O 1
ATOM 3614 N N . ALA B 1 124 ? 3.756 21 15.781 1 97.94 124 ALA B N 1
ATOM 3615 C CA . ALA B 1 124 ? 4.254 19.672 15.438 1 97.94 124 ALA B CA 1
ATOM 3616 C C . ALA B 1 124 ? 3.102 18.703 15.18 1 97.94 124 ALA B C 1
ATOM 3618 O O . ALA B 1 124 ? 3.275 17.688 14.5 1 97.94 124 ALA B O 1
ATOM 3619 N N . ILE B 1 125 ? 1.957 19 15.703 1 98.25 125 ILE B N 1
ATOM 3620 C CA . ILE B 1 125 ? 0.907 18 15.859 1 98.25 125 ILE B CA 1
ATOM 3621 C C . ILE B 1 125 ? 0.462 17.5 14.484 1 98.25 125 ILE B C 1
ATOM 3623 O O . ILE B 1 125 ? 0.317 16.297 14.273 1 98.25 125 ILE B O 1
ATOM 3627 N N . ARG B 1 126 ? 0.303 18.344 13.516 1 97.5 126 ARG B N 1
ATOM 3628 C CA . ARG B 1 126 ? -0.17 17.922 12.195 1 97.5 126 ARG B CA 1
ATOM 3629 C C . ARG B 1 126 ? 0.917 17.172 11.445 1 97.5 126 ARG B C 1
ATOM 3631 O O . ARG B 1 126 ? 0.653 16.125 10.852 1 97.5 126 ARG B O 1
ATOM 3638 N N . ASP B 1 127 ? 2.119 17.719 11.414 1 97.06 127 ASP B N 1
ATOM 3639 C CA . ASP B 1 127 ? 3.221 17.047 10.734 1 97.06 127 ASP B CA 1
ATOM 3640 C C . ASP B 1 127 ? 3.527 15.703 11.383 1 97.06 127 ASP B C 1
ATOM 3642 O O . ASP B 1 127 ? 3.906 14.75 10.695 1 97.06 127 ASP B O 1
ATOM 3646 N N . GLY B 1 128 ? 3.389 15.711 12.703 1 98 128 GLY B N 1
ATOM 3647 C CA . GLY B 1 128 ? 3.504 14.422 13.367 1 98 128 GLY B CA 1
ATOM 3648 C C . GLY B 1 128 ? 2.465 13.422 12.906 1 98 128 GLY B C 1
ATOM 3649 O O . GLY B 1 128 ? 2.791 12.258 12.648 1 98 128 GLY B O 1
ATOM 3650 N N . LEU B 1 129 ? 1.273 13.891 12.844 1 97.62 129 LEU B N 1
ATOM 3651 C CA . LEU B 1 129 ? 0.186 13.039 12.375 1 97.62 129 LEU B CA 1
ATOM 3652 C C . LEU B 1 129 ? 0.474 12.516 10.969 1 97.62 129 LEU B C 1
ATOM 3654 O O . LEU B 1 129 ? 0.281 11.328 10.688 1 97.62 129 LEU B O 1
ATOM 3658 N N . ARG B 1 130 ? 0.952 13.352 10.133 1 97.06 130 ARG B N 1
ATOM 3659 C CA . ARG B 1 130 ? 1.295 12.984 8.766 1 97.06 130 ARG B CA 1
ATOM 3660 C C . ARG B 1 130 ? 2.418 11.953 8.742 1 97.06 130 ARG B C 1
ATOM 3662 O O . ARG B 1 130 ? 2.352 10.969 7.996 1 97.06 130 ARG B O 1
ATOM 3669 N N . ALA B 1 131 ? 3.395 12.172 9.539 1 97.88 131 ALA B N 1
ATOM 3670 C CA . ALA B 1 131 ? 4.535 11.258 9.594 1 97.88 131 ALA B CA 1
ATOM 3671 C C . ALA B 1 131 ? 4.105 9.875 10.07 1 97.88 131 ALA B C 1
ATOM 3673 O O . ALA B 1 131 ? 4.453 8.867 9.453 1 97.88 131 ALA B O 1
ATOM 3674 N N . TYR B 1 132 ? 3.287 9.859 11.109 1 97.5 132 TYR B N 1
ATOM 3675 C CA . TYR B 1 132 ? 2.789 8.594 11.617 1 97.5 132 TYR B CA 1
ATOM 3676 C C . TYR B 1 132 ? 1.936 7.883 10.578 1 97.5 132 TYR B C 1
ATOM 3678 O O . TYR B 1 132 ? 2.041 6.664 10.398 1 97.5 132 TYR B O 1
ATOM 3686 N N . THR B 1 133 ? 1.103 8.641 9.945 1 96.62 133 THR B N 1
ATOM 3687 C CA . THR B 1 133 ? 0.242 8.055 8.93 1 96.62 133 THR B CA 1
ATOM 3688 C C . THR B 1 133 ? 1.074 7.469 7.789 1 96.62 133 THR B C 1
ATOM 3690 O O . THR B 1 133 ? 0.843 6.336 7.363 1 96.62 133 THR B O 1
ATOM 3693 N N . ALA B 1 134 ? 2.055 8.156 7.352 1 97.88 134 ALA B N 1
ATOM 3694 C CA . ALA B 1 134 ? 2.887 7.719 6.23 1 97.88 134 ALA B CA 1
ATOM 3695 C C . ALA B 1 134 ? 3.707 6.488 6.605 1 97.88 134 ALA B C 1
ATOM 3697 O O . ALA B 1 134 ? 3.684 5.48 5.895 1 97.88 134 ALA B O 1
ATOM 3698 N N . LEU B 1 135 ? 4.379 6.512 7.758 1 97.75 135 LEU B N 1
ATOM 3699 C CA . LEU B 1 135 ? 5.398 5.52 8.086 1 97.75 135 LEU B CA 1
ATOM 3700 C C . LEU B 1 135 ? 4.766 4.281 8.719 1 97.75 135 LEU B C 1
ATOM 3702 O O . LEU B 1 135 ? 5.195 3.156 8.445 1 97.75 135 LEU B O 1
ATOM 3706 N N . HIS B 1 136 ? 3.705 4.5 9.516 1 94.69 136 HIS B N 1
ATOM 3707 C CA . HIS B 1 136 ? 3.193 3.375 10.289 1 94.69 136 HIS B CA 1
ATOM 3708 C C . HIS B 1 136 ? 1.885 2.854 9.703 1 94.69 136 HIS B C 1
ATOM 3710 O O . HIS B 1 136 ? 1.667 1.642 9.641 1 94.69 136 HIS B O 1
ATOM 3716 N N . THR B 1 137 ? 1.05 3.758 9.328 1 92.75 137 THR B N 1
ATOM 3717 C CA . THR B 1 137 ? -0.262 3.33 8.852 1 92.75 137 THR B CA 1
ATOM 3718 C C . THR B 1 137 ? -0.182 2.842 7.41 1 92.75 137 THR B C 1
ATOM 3720 O O . THR B 1 137 ? -0.745 1.798 7.07 1 92.75 137 THR B O 1
ATOM 3723 N N . LEU B 1 138 ? 0.549 3.541 6.609 1 96.19 138 LEU B N 1
ATOM 3724 C CA . LEU B 1 138 ? 0.557 3.232 5.184 1 96.19 138 LEU B CA 1
ATOM 3725 C C . LEU B 1 138 ? 1.744 2.344 4.824 1 96.19 138 LEU B C 1
ATOM 3727 O O . LEU B 1 138 ? 1.564 1.187 4.438 1 96.19 138 LEU B O 1
ATOM 3731 N N . ALA B 1 139 ? 2.939 2.812 5.055 1 96.44 139 ALA B N 1
ATOM 3732 C CA . ALA B 1 139 ? 4.133 2.076 4.641 1 96.44 139 ALA B CA 1
ATOM 3733 C C . ALA B 1 139 ? 4.434 0.933 5.605 1 96.44 139 ALA B C 1
ATOM 3735 O O . ALA B 1 139 ? 5.074 -0.052 5.227 1 96.44 139 ALA B O 1
ATOM 3736 N N . ARG B 1 140 ? 4.055 1.07 6.859 1 94.12 140 ARG B N 1
ATOM 3737 C CA . ARG B 1 140 ? 4.344 0.085 7.895 1 94.12 140 ARG B CA 1
ATOM 3738 C C . ARG B 1 140 ? 5.824 -0.272 7.914 1 94.12 140 ARG B C 1
ATOM 3740 O O . ARG B 1 140 ? 6.188 -1.448 7.836 1 94.12 140 ARG B O 1
ATOM 3747 N N . VAL B 1 141 ? 6.605 0.668 8.117 1 95.25 141 VAL B N 1
ATOM 3748 C CA . VAL B 1 141 ? 8.055 0.527 8.016 1 95.25 141 VAL B CA 1
ATOM 3749 C C . VAL B 1 141 ? 8.562 -0.406 9.109 1 95.25 141 VAL B C 1
ATOM 3751 O O . VAL B 1 141 ? 7.996 -0.462 10.203 1 95.25 141 VAL B O 1
ATOM 3754 N N . ALA B 1 142 ? 9.648 -1.101 8.781 1 93.19 142 ALA B N 1
ATOM 3755 C CA . ALA B 1 142 ? 10.297 -2.035 9.695 1 93.19 142 ALA B CA 1
ATOM 3756 C C . ALA B 1 142 ? 11.766 -1.681 9.891 1 93.19 142 ALA B C 1
ATOM 3758 O O . ALA B 1 142 ? 12.352 -0.958 9.078 1 93.19 142 ALA B O 1
ATOM 3759 N N . VAL B 1 143 ? 12.227 -2.236 11 1 94.94 143 VAL B N 1
ATOM 3760 C CA . VAL B 1 143 ? 13.633 -2.02 11.328 1 94.94 143 VAL B CA 1
ATOM 3761 C C . VAL B 1 143 ? 14.516 -2.518 10.188 1 94.94 143 VAL B C 1
ATOM 3763 O O . VAL B 1 143 ? 14.273 -3.59 9.633 1 94.94 143 VAL B O 1
ATOM 3766 N N . GLY B 1 144 ? 15.516 -1.681 9.805 1 93.5 144 GLY B N 1
ATOM 3767 C CA . GLY B 1 144 ? 16.484 -2.1 8.812 1 93.5 144 GLY B CA 1
ATOM 3768 C C . GLY B 1 144 ? 16.109 -1.694 7.398 1 93.5 144 GLY B C 1
ATOM 3769 O O . GLY B 1 144 ? 16.953 -1.717 6.496 1 93.5 144 GLY B O 1
ATOM 3770 N N . GLN B 1 145 ? 14.922 -1.294 7.148 1 95.88 145 GLN B N 1
ATOM 3771 C CA . GLN B 1 145 ? 14.492 -0.847 5.828 1 95.88 145 GLN B CA 1
ATOM 3772 C C . GLN B 1 145 ? 15.102 0.507 5.48 1 95.88 145 GLN B C 1
ATOM 3774 O O . GLN B 1 145 ? 15.555 1.237 6.367 1 95.88 145 GLN B O 1
ATOM 3779 N N . THR B 1 146 ? 15.125 0.763 4.219 1 97.5 146 THR B N 1
ATOM 3780 C CA . THR B 1 146 ? 15.625 2.039 3.721 1 97.5 146 THR B CA 1
ATOM 3781 C C . THR B 1 146 ? 14.477 2.957 3.328 1 97.5 146 THR B C 1
ATOM 3783 O O . THR B 1 146 ? 13.555 2.537 2.623 1 97.5 146 THR B O 1
ATOM 3786 N N . LEU B 1 147 ? 14.586 4.199 3.803 1 98.31 147 LEU B N 1
ATOM 3787 C CA . LEU B 1 147 ? 13.555 5.199 3.551 1 98.31 147 LEU B CA 1
ATOM 3788 C C . LEU B 1 147 ? 14.148 6.43 2.867 1 98.31 147 LEU B C 1
ATOM 3790 O O . LEU B 1 147 ? 15.172 6.957 3.307 1 98.31 147 LEU B O 1
ATOM 3794 N N . LEU B 1 148 ? 13.562 6.801 1.762 1 98.31 148 LEU B N 1
ATOM 3795 C CA . LEU B 1 148 ? 13.891 8.078 1.131 1 98.31 148 LEU B CA 1
ATOM 3796 C C . LEU B 1 148 ? 12.82 9.117 1.424 1 98.31 148 LEU B C 1
ATOM 3798 O O . LEU B 1 148 ? 11.648 8.93 1.085 1 98.31 148 LEU B O 1
ATOM 3802 N N . VAL B 1 149 ? 13.203 10.133 2.072 1 97.88 149 VAL B N 1
ATOM 3803 C CA . VAL B 1 149 ? 12.32 11.258 2.328 1 97.88 149 VAL B CA 1
ATOM 3804 C C . VAL B 1 149 ? 12.664 12.414 1.393 1 97.88 149 VAL B C 1
ATOM 3806 O O . VAL B 1 149 ? 13.742 13.016 1.508 1 97.88 149 VAL B O 1
ATOM 3809 N N . LEU B 1 150 ? 11.789 12.695 0.479 1 96.38 150 LEU B N 1
ATOM 3810 C CA . LEU B 1 150 ? 12 13.836 -0.405 1 96.38 150 LEU B CA 1
ATOM 3811 C C . LEU B 1 150 ? 11.695 15.148 0.314 1 96.38 150 LEU B C 1
ATOM 3813 O O . LEU B 1 150 ? 10.734 15.227 1.085 1 96.38 150 LEU B O 1
ATOM 3817 N N . ASP B 1 151 ? 12.516 16.141 0.057 1 94.25 151 ASP B N 1
ATOM 3818 C CA . ASP B 1 151 ? 12.445 17.406 0.777 1 94.25 151 ASP B CA 1
ATOM 3819 C C . ASP B 1 151 ? 12.516 17.188 2.287 1 94.25 151 ASP B C 1
ATOM 3821 O O . ASP B 1 151 ? 11.633 17.641 3.025 1 94.25 151 ASP B O 1
ATOM 3825 N N . GLY B 1 152 ? 13.594 16.594 2.691 1 95.62 152 GLY B N 1
ATOM 3826 C CA . GLY B 1 152 ? 13.758 16.156 4.07 1 95.62 152 GLY B CA 1
ATOM 3827 C C . GLY B 1 152 ? 13.789 17.312 5.059 1 95.62 152 GLY B C 1
ATOM 3828 O O . GLY B 1 152 ? 13.477 17.125 6.238 1 95.62 152 GLY B O 1
ATOM 3829 N N . ALA B 1 153 ? 14.141 18.484 4.566 1 94.88 153 ALA B N 1
ATOM 3830 C CA . ALA B 1 153 ? 14.312 19.625 5.461 1 94.88 153 ALA B CA 1
ATOM 3831 C C . ALA B 1 153 ? 13 20.375 5.664 1 94.88 153 ALA B C 1
ATOM 3833 O O . ALA B 1 153 ? 12.953 21.391 6.371 1 94.88 153 ALA B O 1
ATOM 3834 N N . SER B 1 154 ? 11.914 19.891 5.078 1 94.44 154 SER B N 1
ATOM 3835 C CA . SER B 1 154 ? 10.602 20.469 5.359 1 94.44 154 SER B CA 1
ATOM 3836 C C . SER B 1 154 ? 10.125 20.109 6.762 1 94.44 154 SER B C 1
ATOM 3838 O O . SER B 1 154 ? 10.633 19.156 7.367 1 94.44 154 SER B O 1
ATOM 3840 N N . PRO B 1 155 ? 9.188 20.875 7.336 1 95.19 155 PRO B N 1
ATOM 3841 C CA . PRO B 1 155 ? 8.656 20.516 8.656 1 95.19 155 PRO B CA 1
ATOM 3842 C C . PRO B 1 155 ? 8.156 19.078 8.719 1 95.19 155 PRO B C 1
ATOM 3844 O O . PRO B 1 155 ? 8.461 18.359 9.664 1 95.19 155 PRO B O 1
ATOM 3847 N N . PHE B 1 156 ? 7.5 18.734 7.723 1 96.06 156 PHE B N 1
ATOM 3848 C CA . PHE B 1 156 ? 7.035 17.344 7.633 1 96.06 156 PHE B CA 1
ATOM 3849 C C . PHE B 1 156 ? 8.219 16.391 7.508 1 96.06 156 PHE B C 1
ATOM 3851 O O . PHE B 1 156 ? 8.266 15.375 8.203 1 96.06 156 PHE B O 1
ATOM 3858 N N . GLY B 1 157 ? 9.117 16.688 6.629 1 97.06 157 GLY B N 1
ATOM 3859 C CA . GLY B 1 157 ? 10.266 15.82 6.375 1 97.06 157 GLY B CA 1
ATOM 3860 C C . GLY B 1 157 ? 11.109 15.57 7.609 1 97.06 157 GLY B C 1
ATOM 3861 O O . GLY B 1 157 ? 11.508 14.43 7.871 1 97.06 157 GLY B O 1
ATOM 3862 N N . VAL B 1 158 ? 11.328 16.562 8.391 1 97.06 158 VAL B N 1
ATOM 3863 C CA . VAL B 1 158 ? 12.18 16.453 9.562 1 97.06 158 VAL B CA 1
ATOM 3864 C C . VAL B 1 158 ? 11.539 15.516 10.586 1 97.06 158 VAL B C 1
ATOM 3866 O O . VAL B 1 158 ? 12.227 14.664 11.164 1 97.06 158 VAL B O 1
ATOM 3869 N N . LEU B 1 159 ? 10.258 15.641 10.797 1 97.38 159 LEU B N 1
ATOM 3870 C CA . LEU B 1 159 ? 9.586 14.766 11.75 1 97.38 159 LEU B CA 1
ATOM 3871 C C . LEU B 1 159 ? 9.523 13.336 11.219 1 97.38 159 LEU B C 1
ATOM 3873 O O . LEU B 1 159 ? 9.648 12.375 11.992 1 97.38 159 LEU B O 1
ATOM 3877 N N . ALA B 1 160 ? 9.352 13.188 9.898 1 97.94 160 ALA B N 1
ATOM 3878 C CA . ALA B 1 160 ? 9.359 11.859 9.297 1 97.94 160 ALA B CA 1
ATOM 3879 C C . ALA B 1 160 ? 10.711 11.18 9.5 1 97.94 160 ALA B C 1
ATOM 3881 O O . ALA B 1 160 ? 10.773 9.992 9.852 1 97.94 160 ALA B O 1
ATOM 3882 N N . ILE B 1 161 ? 11.797 11.953 9.336 1 98.25 161 ILE B N 1
ATOM 3883 C CA . ILE B 1 161 ? 13.148 11.43 9.516 1 98.25 161 ILE B CA 1
ATOM 3884 C C . ILE B 1 161 ? 13.344 11.016 10.969 1 98.25 161 ILE B C 1
ATOM 3886 O O . ILE B 1 161 ? 13.836 9.914 11.242 1 98.25 161 ILE B O 1
ATOM 3890 N N . GLN B 1 162 ? 12.914 11.844 11.859 1 98.06 162 GLN B N 1
ATOM 3891 C CA . GLN B 1 162 ? 13.094 11.57 13.281 1 98.06 162 GLN B CA 1
ATOM 3892 C C . GLN B 1 162 ? 12.305 10.344 13.719 1 98.06 162 GLN B C 1
ATOM 3894 O O . GLN B 1 162 ? 12.805 9.516 14.477 1 98.06 162 GLN B O 1
ATOM 3899 N N . LEU B 1 163 ? 11.07 10.273 13.234 1 97.88 163 LEU B N 1
ATOM 3900 C CA . LEU B 1 163 ? 10.242 9.109 13.547 1 97.88 163 LEU B CA 1
ATOM 3901 C C . LEU B 1 163 ? 10.859 7.84 12.977 1 97.88 163 LEU B C 1
ATOM 3903 O O . LEU B 1 163 ? 10.883 6.805 13.648 1 97.88 163 LEU B O 1
ATOM 3907 N N . ALA B 1 164 ? 11.336 7.879 11.773 1 98.12 164 ALA B N 1
ATOM 3908 C CA . ALA B 1 164 ? 11.969 6.727 11.133 1 98.12 164 ALA B CA 1
ATOM 3909 C C . ALA B 1 164 ? 13.195 6.27 11.914 1 98.12 164 ALA B C 1
ATOM 3911 O O . ALA B 1 164 ? 13.375 5.07 12.148 1 98.12 164 ALA B O 1
ATOM 3912 N N . HIS B 1 165 ? 14.016 7.242 12.32 1 97.38 165 HIS B N 1
ATOM 3913 C CA . HIS B 1 165 ? 15.203 6.93 13.117 1 97.38 165 HIS B CA 1
ATOM 3914 C C . HIS B 1 165 ? 14.82 6.23 14.414 1 97.38 165 HIS B C 1
ATOM 3916 O O . HIS B 1 165 ? 15.484 5.27 14.828 1 97.38 165 HIS B O 1
ATOM 3922 N N . TYR B 1 166 ? 13.812 6.746 14.992 1 96.06 166 TYR B N 1
ATOM 3923 C CA . TYR B 1 166 ? 13.336 6.176 16.25 1 96.06 166 TYR B CA 1
ATOM 3924 C C . TYR B 1 166 ? 12.992 4.699 16.078 1 96.06 166 TYR B C 1
ATOM 3926 O O . TYR B 1 166 ? 13.148 3.908 17.016 1 96.06 166 TYR B O 1
ATOM 3934 N N . HIS B 1 167 ? 12.625 4.297 14.859 1 95.56 167 HIS B N 1
ATOM 3935 C CA . HIS B 1 167 ? 12.195 2.924 14.602 1 95.56 167 HIS B CA 1
ATOM 3936 C C . HIS B 1 167 ? 13.312 2.115 13.945 1 95.56 167 HIS B C 1
ATOM 3938 O O . HIS B 1 167 ? 13.086 0.992 13.492 1 95.56 167 HIS B O 1
ATOM 3944 N N . GLY B 1 168 ? 14.445 2.678 13.812 1 96.25 168 GLY B N 1
ATOM 3945 C CA . GLY B 1 168 ? 15.602 1.946 13.312 1 96.25 168 GLY B CA 1
ATOM 3946 C C . GLY B 1 168 ? 15.633 1.835 11.805 1 96.25 168 GLY B C 1
ATOM 3947 O O . GLY B 1 168 ? 16.203 0.896 11.25 1 96.25 168 GLY B O 1
ATOM 3948 N N . VAL B 1 169 ? 15.039 2.723 11.156 1 97.19 169 VAL B N 1
ATOM 3949 C CA . VAL B 1 169 ? 15.008 2.754 9.695 1 97.19 169 VAL B CA 1
ATOM 3950 C C . VAL B 1 169 ? 16.203 3.559 9.172 1 97.19 169 VAL B C 1
ATOM 3952 O O . VAL B 1 169 ? 16.562 4.59 9.742 1 97.19 169 VAL B O 1
ATOM 3955 N N . LYS B 1 170 ? 16.812 3.088 8.133 1 97.25 170 LYS B N 1
ATOM 3956 C CA . LYS B 1 170 ? 17.875 3.832 7.461 1 97.25 170 LYS B CA 1
ATOM 3957 C C . LYS B 1 170 ? 17.297 4.906 6.543 1 97.25 170 LYS B C 1
ATOM 3959 O O . LYS B 1 170 ? 16.578 4.598 5.59 1 97.25 170 LYS B O 1
ATOM 3964 N N . VAL B 1 171 ? 17.766 6.164 6.754 1 98.31 171 VAL B N 1
ATOM 3965 C CA . VAL B 1 171 ? 17.062 7.254 6.082 1 98.31 171 VAL B CA 1
ATOM 3966 C C . VAL B 1 171 ? 17.984 7.93 5.082 1 98.31 171 VAL B C 1
ATOM 3968 O O . VAL B 1 171 ? 19.141 8.242 5.406 1 98.31 171 VAL B O 1
ATOM 3971 N N . LEU B 1 172 ? 17.547 8.094 3.863 1 98.25 172 LEU B N 1
ATOM 3972 C CA . LEU B 1 172 ? 18.062 9.023 2.865 1 98.25 172 LEU B CA 1
ATOM 3973 C C . LEU B 1 172 ? 17.141 10.227 2.709 1 98.25 172 LEU B C 1
ATOM 3975 O O . LEU B 1 172 ? 15.914 10.094 2.812 1 98.25 172 LEU B O 1
ATOM 3979 N N . ALA B 1 173 ? 17.719 11.383 2.486 1 97.69 173 ALA B N 1
ATOM 3980 C CA . ALA B 1 173 ? 16.891 12.578 2.373 1 97.69 173 ALA B CA 1
ATOM 3981 C C . ALA B 1 173 ? 17.406 13.5 1.272 1 97.69 173 ALA B C 1
ATOM 3983 O O . ALA B 1 173 ? 18.609 13.656 1.1 1 97.69 173 ALA B O 1
ATOM 3984 N N . SER B 1 174 ? 16.5 14.078 0.532 1 96.06 174 SER B N 1
ATOM 3985 C CA . SER B 1 174 ? 16.906 15.078 -0.458 1 96.06 174 SER B CA 1
ATOM 3986 C C . SER B 1 174 ? 16.844 16.484 0.119 1 96.06 174 SER B C 1
ATOM 3988 O O . SER B 1 174 ? 16.031 16.766 0.998 1 96.06 174 SER B O 1
ATOM 3990 N N . ALA B 1 175 ? 17.719 17.312 -0.337 1 95.38 175 ALA B N 1
ATOM 3991 C CA . ALA B 1 175 ? 17.812 18.719 0.06 1 95.38 175 ALA B CA 1
ATOM 3992 C C . ALA B 1 175 ? 17.594 19.641 -1.135 1 95.38 175 ALA B C 1
ATOM 3994 O O . ALA B 1 175 ? 18.203 19.469 -2.186 1 95.38 175 ALA B O 1
ATOM 3995 N N . LEU B 1 176 ? 16.797 20.625 -0.963 1 92 176 LEU B N 1
ATOM 3996 C CA . LEU B 1 176 ? 16.422 21.484 -2.07 1 92 176 LEU B CA 1
ATOM 3997 C C . LEU B 1 176 ? 17.344 22.703 -2.158 1 92 176 LEU B C 1
ATOM 3999 O O . LEU B 1 176 ? 17.297 23.453 -3.143 1 92 176 LEU B O 1
ATOM 4003 N N . SER B 1 177 ? 18.109 22.969 -1.161 1 93.69 177 SER B N 1
ATOM 4004 C CA . SER B 1 177 ? 19.062 24.062 -1.125 1 93.69 177 SER B CA 1
ATOM 4005 C C . SER B 1 177 ? 20.297 23.688 -0.322 1 93.69 177 SER B C 1
ATOM 4007 O O . SER B 1 177 ? 20.328 22.656 0.347 1 93.69 177 SER B O 1
ATOM 4009 N N . LEU B 1 178 ? 21.266 24.547 -0.447 1 95.19 178 LEU B N 1
ATOM 4010 C CA . LEU B 1 178 ? 22.484 24.344 0.33 1 95.19 178 LEU B CA 1
ATOM 4011 C C . LEU B 1 178 ? 22.203 24.438 1.824 1 95.19 178 LEU B C 1
ATOM 4013 O O . LEU B 1 178 ? 22.766 23.672 2.619 1 95.19 178 LEU B O 1
ATOM 4017 N N . GLU B 1 179 ? 21.344 25.328 2.164 1 95.19 179 GLU B N 1
ATOM 4018 C CA . GLU B 1 179 ? 20.953 25.484 3.559 1 95.19 179 GLU B CA 1
ATOM 4019 C C . GLU B 1 179 ? 20.25 24.234 4.082 1 95.19 179 GLU B C 1
ATOM 4021 O O . GLU B 1 179 ? 20.531 23.781 5.191 1 95.19 179 GLU B O 1
ATOM 4026 N N . ASP B 1 180 ? 19.422 23.672 3.279 1 94.5 180 ASP B N 1
ATOM 4027 C CA . ASP B 1 180 ? 18.75 22.422 3.625 1 94.5 180 ASP B CA 1
ATOM 4028 C C . ASP B 1 180 ? 19.75 21.297 3.826 1 94.5 180 ASP B C 1
ATOM 4030 O O . ASP B 1 180 ? 19.609 20.5 4.758 1 94.5 180 ASP B O 1
ATOM 4034 N N . GLN B 1 181 ? 20.625 21.266 2.92 1 96.5 181 GLN B N 1
ATOM 4035 C CA . GLN B 1 181 ? 21.625 20.203 2.967 1 96.5 181 GLN B CA 1
ATOM 4036 C C . GLN B 1 181 ? 22.438 20.266 4.258 1 96.5 181 GLN B C 1
ATOM 4038 O O . GLN B 1 181 ? 22.625 19.25 4.926 1 96.5 181 GLN B O 1
ATOM 4043 N N . LYS B 1 182 ? 22.891 21.438 4.566 1 96.75 182 LYS B N 1
ATOM 4044 C CA . LYS B 1 182 ? 23.656 21.609 5.793 1 96.75 182 LYS B CA 1
ATOM 4045 C C . LYS B 1 182 ? 22.828 21.25 7.023 1 96.75 182 LYS B C 1
ATOM 4047 O O . LYS B 1 182 ? 23.328 20.594 7.941 1 96.75 182 LYS B O 1
ATOM 4052 N N . PHE B 1 183 ? 21.688 21.641 6.984 1 96.12 183 PHE B N 1
ATOM 4053 C CA . PHE B 1 183 ? 20.781 21.344 8.094 1 96.12 183 PHE B CA 1
ATOM 4054 C C . PHE B 1 183 ? 20.625 19.844 8.281 1 96.12 183 PHE B C 1
ATOM 4056 O O . PHE B 1 183 ? 20.75 19.328 9.398 1 96.12 183 PHE B O 1
ATOM 4063 N N . LEU B 1 184 ? 20.328 19.156 7.227 1 97.44 184 LEU B N 1
ATOM 4064 C CA . LEU B 1 184 ? 20.094 17.719 7.273 1 97.44 184 LEU B CA 1
ATOM 4065 C C . LEU B 1 184 ? 21.344 16.969 7.715 1 97.44 184 LEU B C 1
ATOM 4067 O O . LEU B 1 184 ? 21.266 15.977 8.43 1 97.44 184 LEU B O 1
ATOM 4071 N N . GLU B 1 185 ? 22.438 17.438 7.289 1 97.06 185 GLU B N 1
ATOM 4072 C CA . GLU B 1 185 ? 23.703 16.781 7.637 1 97.06 185 GLU B CA 1
ATOM 4073 C C . GLU B 1 185 ? 24.016 16.938 9.125 1 97.06 185 GLU B C 1
ATOM 4075 O O . GLU B 1 185 ? 24.781 16.156 9.688 1 97.06 185 GLU B O 1
ATOM 4080 N N . GLN B 1 186 ? 23.391 17.891 9.781 1 95.25 186 GLN B N 1
ATOM 4081 C CA . GLN B 1 186 ? 23.641 18.156 11.195 1 95.25 186 GLN B CA 1
ATOM 4082 C C . GLN B 1 186 ? 22.656 17.422 12.086 1 95.25 186 GLN B C 1
ATOM 4084 O O . GLN B 1 186 ? 22.828 17.391 13.312 1 95.25 186 GLN B O 1
ATOM 4089 N N . LEU B 1 187 ? 21.719 16.859 11.453 1 93.12 187 LEU B N 1
ATOM 4090 C CA . LEU B 1 187 ? 20.719 16.156 12.242 1 93.12 187 LEU B CA 1
ATOM 4091 C C . LEU B 1 187 ? 21.359 14.984 12.992 1 93.12 187 LEU B C 1
ATOM 4093 O O . LEU B 1 187 ? 22.312 14.367 12.508 1 93.12 187 LEU B O 1
ATOM 4097 N N . ARG B 1 188 ? 20.891 14.711 14.219 1 91.06 188 ARG B N 1
ATOM 4098 C CA . ARG B 1 188 ? 21.25 13.547 15.023 1 91.06 188 ARG B CA 1
ATOM 4099 C C . ARG B 1 188 ? 20 12.781 15.469 1 91.06 188 ARG B C 1
ATOM 4101 O O . ARG B 1 188 ? 19.062 13.375 16 1 91.06 188 ARG B O 1
ATOM 4108 N N . PRO B 1 189 ? 20 11.5 15.258 1 91.5 189 PRO B N 1
ATOM 4109 C CA . PRO B 1 189 ? 20.984 10.648 14.578 1 91.5 189 PRO B CA 1
ATOM 4110 C C . PRO B 1 189 ? 21.172 11.031 13.109 1 91.5 189 PRO B C 1
ATOM 4112 O O . PRO B 1 189 ? 20.266 11.617 12.5 1 91.5 189 PRO B O 1
ATOM 4115 N N . SER B 1 190 ? 22.266 10.617 12.57 1 93.75 190 SER B N 1
ATOM 4116 C CA . SER B 1 190 ? 22.641 11.055 11.227 1 93.75 190 SER B CA 1
ATOM 4117 C C . SER B 1 190 ? 21.812 10.32 10.172 1 93.75 190 SER B C 1
ATOM 4119 O O . SER B 1 190 ? 21.562 9.117 10.305 1 93.75 190 SER B O 1
ATOM 4121 N N . VAL B 1 191 ? 21.516 11.07 9.195 1 95 191 VAL B N 1
ATOM 4122 C CA . VAL B 1 191 ? 20.922 10.492 7.996 1 95 191 VAL B CA 1
ATOM 4123 C C . VAL B 1 191 ? 21.984 9.758 7.191 1 95 191 VAL B C 1
ATOM 4125 O O . VAL B 1 191 ? 23.141 10.188 7.137 1 95 191 VAL B O 1
ATOM 4128 N N . ALA B 1 192 ? 21.625 8.648 6.609 1 94.06 192 ALA B N 1
ATOM 4129 C CA . ALA B 1 192 ? 22.578 7.82 5.887 1 94.06 192 ALA B CA 1
ATOM 4130 C C . ALA B 1 192 ? 23.188 8.586 4.707 1 94.06 192 ALA B C 1
ATOM 4132 O O . ALA B 1 192 ? 24.375 8.461 4.426 1 94.06 192 ALA B O 1
ATOM 4133 N N . ARG B 1 193 ? 22.375 9.359 4.066 1 96.81 193 ARG B N 1
ATOM 4134 C CA . ARG B 1 193 ? 22.844 10.148 2.928 1 96.81 193 ARG B CA 1
ATOM 4135 C C . ARG B 1 193 ? 21.938 11.344 2.678 1 96.81 193 ARG B C 1
ATOM 4137 O O . ARG B 1 193 ? 20.719 11.211 2.686 1 96.81 193 ARG B O 1
ATOM 4144 N N . VAL B 1 194 ? 22.562 12.453 2.576 1 97.81 194 VAL B N 1
ATOM 4145 C CA . VAL B 1 194 ? 21.844 13.648 2.141 1 97.81 194 VAL B CA 1
ATOM 4146 C C . VAL B 1 194 ? 22.109 13.898 0.658 1 97.81 194 VAL B C 1
ATOM 4148 O O . VAL B 1 194 ? 23.266 13.977 0.232 1 97.81 194 VAL B O 1
ATOM 4151 N N . ILE B 1 195 ? 21.109 13.969 -0.118 1 96.62 195 ILE B N 1
ATOM 4152 C CA . ILE B 1 195 ? 21.219 14.148 -1.562 1 96.62 195 ILE B CA 1
ATOM 4153 C C . ILE B 1 195 ? 20.844 15.578 -1.937 1 96.62 195 ILE B C 1
ATOM 4155 O O . ILE B 1 195 ? 19.656 15.945 -1.892 1 96.62 195 ILE B O 1
ATOM 4159 N N . GLY B 1 196 ? 21.797 16.375 -2.309 1 95.12 196 GLY B N 1
ATOM 4160 C CA . GLY B 1 196 ? 21.578 17.766 -2.66 1 95.12 196 GLY B CA 1
ATOM 4161 C C . GLY B 1 196 ? 21.031 17.938 -4.062 1 95.12 196 GLY B C 1
ATOM 4162 O O . GLY B 1 196 ? 21.766 18.281 -4.984 1 95.12 196 GLY B O 1
ATOM 4163 N N . VAL B 1 197 ? 19.719 17.844 -4.27 1 92.12 197 VAL B N 1
ATOM 4164 C CA . VAL B 1 197 ? 19.094 17.891 -5.59 1 92.12 197 VAL B CA 1
ATOM 4165 C C . VAL B 1 197 ? 19.109 19.312 -6.117 1 92.12 197 VAL B C 1
ATOM 4167 O O . VAL B 1 197 ? 18.766 19.562 -7.277 1 92.12 197 VAL B O 1
ATOM 4170 N N . TRP B 1 198 ? 19.484 20.312 -5.258 1 89.06 198 TRP B N 1
ATOM 4171 C CA . TRP B 1 198 ? 19.625 21.703 -5.691 1 89.06 198 TRP B CA 1
ATOM 4172 C C . TRP B 1 198 ? 20.781 21.859 -6.672 1 89.06 198 TRP B C 1
ATOM 4174 O O . TRP B 1 198 ? 20.812 22.797 -7.473 1 89.06 198 TRP B O 1
ATOM 4184 N N . ASP B 1 199 ? 21.734 20.922 -6.523 1 91 199 ASP B N 1
ATOM 4185 C CA . ASP B 1 199 ? 22.875 20.859 -7.43 1 91 199 ASP B CA 1
ATOM 4186 C C . ASP B 1 199 ? 22.531 20.078 -8.695 1 91 199 ASP B C 1
ATOM 4188 O O . ASP B 1 199 ? 22.281 18.875 -8.633 1 91 199 ASP B O 1
ATOM 4192 N N . THR B 1 200 ? 22.594 20.703 -9.828 1 87.25 200 THR B N 1
ATOM 4193 C CA . THR B 1 200 ? 22.219 20.125 -11.109 1 87.25 200 THR B CA 1
ATOM 4194 C C . THR B 1 200 ? 23.125 18.938 -11.445 1 87.25 200 THR B C 1
ATOM 4196 O O . THR B 1 200 ? 22.781 18.094 -12.281 1 87.25 200 THR B O 1
ATOM 4199 N N . LYS B 1 201 ? 24.219 18.844 -10.82 1 91.25 201 LYS B N 1
ATOM 4200 C CA . LYS B 1 201 ? 25.156 17.766 -11.078 1 91.25 201 LYS B CA 1
ATOM 4201 C C . LYS B 1 201 ? 24.75 16.5 -10.328 1 91.25 201 LYS B C 1
ATOM 4203 O O . LYS B 1 201 ? 25.266 15.406 -10.617 1 91.25 201 LYS B O 1
ATOM 4208 N N . VAL B 1 202 ? 23.891 16.734 -9.445 1 91.75 202 VAL B N 1
ATOM 4209 C CA . VAL B 1 202 ? 23.5 15.617 -8.609 1 91.75 202 VAL B CA 1
ATOM 4210 C C . VAL B 1 202 ? 22.234 14.961 -9.188 1 91.75 202 VAL B C 1
ATOM 4212 O O . VAL B 1 202 ? 21.266 15.648 -9.484 1 91.75 202 VAL B O 1
ATOM 4215 N N . ASP B 1 203 ? 22.312 13.656 -9.367 1 92.81 203 ASP B N 1
ATOM 4216 C CA . ASP B 1 203 ? 21.172 12.859 -9.812 1 92.81 203 ASP B CA 1
ATOM 4217 C C . ASP B 1 203 ? 20.578 12.062 -8.656 1 92.81 203 ASP B C 1
ATOM 4219 O O . ASP B 1 203 ? 21.266 11.25 -8.039 1 92.81 203 ASP B O 1
ATOM 4223 N N . LEU B 1 204 ? 19.391 12.297 -8.406 1 93.75 204 LEU B N 1
ATOM 4224 C CA . LEU B 1 204 ? 18.703 11.664 -7.285 1 93.75 204 LEU B CA 1
ATOM 4225 C C . LEU B 1 204 ? 18.75 10.141 -7.406 1 93.75 204 LEU B C 1
ATOM 4227 O O . LEU B 1 204 ? 19.094 9.453 -6.438 1 93.75 204 LEU B O 1
ATOM 4231 N N . VAL B 1 205 ? 18.438 9.625 -8.57 1 94.81 205 VAL B N 1
ATOM 4232 C CA . VAL B 1 205 ? 18.359 8.188 -8.812 1 94.81 205 VAL B CA 1
ATOM 4233 C C . VAL B 1 205 ? 19.734 7.547 -8.633 1 94.81 205 VAL B C 1
ATOM 4235 O O . VAL B 1 205 ? 19.891 6.574 -7.895 1 94.81 205 VAL B O 1
ATOM 4238 N N . GLU B 1 206 ? 20.703 8.102 -9.203 1 95.25 206 GLU B N 1
ATOM 4239 C CA . GLU B 1 206 ? 22.062 7.57 -9.109 1 95.25 206 GLU B CA 1
ATOM 4240 C C . GLU B 1 206 ? 22.562 7.59 -7.672 1 95.25 206 GLU B C 1
ATOM 4242 O O . GLU B 1 206 ? 23.156 6.617 -7.203 1 95.25 206 GLU B O 1
ATOM 4247 N N . SER B 1 207 ? 22.328 8.664 -7 1 95.56 207 SER B N 1
ATOM 4248 C CA . SER B 1 207 ? 22.781 8.805 -5.621 1 95.56 207 SER B CA 1
ATOM 4249 C C . SER B 1 207 ? 22.156 7.75 -4.719 1 95.56 207 SER B C 1
ATOM 4251 O O . SER B 1 207 ? 22.828 7.129 -3.904 1 95.56 207 SER B O 1
ATOM 4253 N N . CYS B 1 208 ? 20.906 7.512 -4.875 1 95.5 208 CYS B N 1
ATOM 4254 C CA . CYS B 1 208 ? 20.203 6.543 -4.051 1 95.5 208 CYS B CA 1
ATOM 425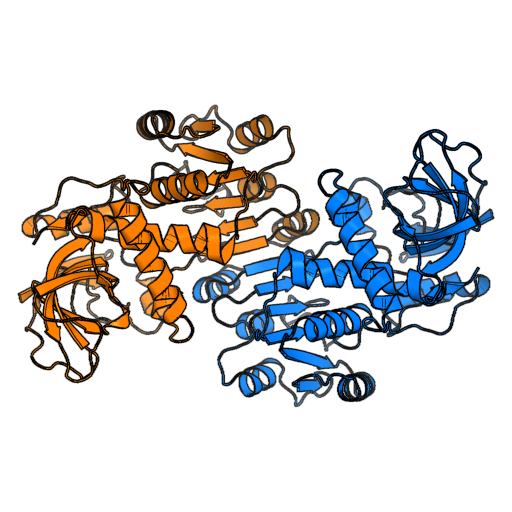5 C C . CYS B 1 208 ? 20.641 5.121 -4.371 1 95.5 208 CYS B C 1
ATOM 4257 O O . CYS B 1 208 ? 20.844 4.312 -3.467 1 95.5 208 CYS B O 1
ATOM 4259 N N . LEU B 1 209 ? 20.766 4.809 -5.656 1 95.5 209 LEU B N 1
ATOM 4260 C CA . LEU B 1 209 ? 21.156 3.463 -6.059 1 95.5 209 LEU B CA 1
ATOM 4261 C C . LEU B 1 209 ? 22.578 3.15 -5.598 1 95.5 209 LEU B C 1
ATOM 4263 O O . LEU B 1 209 ? 22.891 2.01 -5.242 1 95.5 209 LEU B O 1
ATOM 4267 N N . GLU B 1 210 ? 23.406 4.18 -5.605 1 95.5 210 GLU B N 1
ATOM 4268 C CA . GLU B 1 210 ? 24.75 4.012 -5.082 1 95.5 210 GLU B CA 1
ATOM 4269 C C . GLU B 1 210 ? 24.719 3.652 -3.598 1 95.5 210 GLU B C 1
ATOM 4271 O O . GLU B 1 210 ? 25.422 2.732 -3.166 1 95.5 210 GLU B O 1
ATOM 4276 N N . GLU B 1 211 ? 23.906 4.316 -2.854 1 94.25 211 GLU B N 1
ATOM 4277 C CA . GLU B 1 211 ? 23.828 4.105 -1.411 1 94.25 211 GLU B CA 1
ATOM 4278 C C . GLU B 1 211 ? 23.234 2.74 -1.084 1 94.25 211 GLU B C 1
ATOM 4280 O O . GLU B 1 211 ? 23.547 2.148 -0.051 1 94.25 211 GLU B O 1
ATOM 4285 N N . THR B 1 212 ? 22.406 2.178 -1.96 1 93.94 212 THR B N 1
ATOM 4286 C CA . THR B 1 212 ? 21.688 0.942 -1.673 1 93.94 212 THR B CA 1
ATOM 4287 C C . THR B 1 212 ? 22.297 -0.23 -2.432 1 93.94 212 THR B C 1
ATOM 4289 O O . THR B 1 212 ? 21.734 -1.323 -2.463 1 93.94 212 THR B O 1
ATOM 4292 N N . GLY B 1 213 ? 23.422 -0.011 -3.117 1 91.81 213 GLY B N 1
ATOM 4293 C CA . GLY B 1 213 ? 24.078 -1.069 -3.877 1 91.81 213 GLY B CA 1
ATOM 4294 C C . GLY B 1 213 ? 23.266 -1.514 -5.086 1 91.81 213 GLY B C 1
ATOM 4295 O O . GLY B 1 213 ? 23.266 -2.697 -5.43 1 91.81 213 GLY B O 1
ATOM 4296 N N . GLY B 1 214 ? 22.469 -0.602 -5.555 1 91.94 214 GLY B N 1
ATOM 4297 C CA . GLY B 1 214 ? 21.688 -0.891 -6.754 1 91.94 214 GLY B CA 1
ATOM 4298 C C . GLY B 1 214 ? 20.359 -1.541 -6.461 1 91.94 214 GLY B C 1
ATOM 4299 O O . GLY B 1 214 ? 19.578 -1.821 -7.375 1 91.94 214 GLY B O 1
ATOM 4300 N N . LEU B 1 215 ? 19.953 -1.798 -5.293 1 90.69 215 LEU B N 1
ATOM 4301 C CA . LEU B 1 215 ? 18.75 -2.521 -4.918 1 90.69 215 LEU B CA 1
ATOM 4302 C C . LEU B 1 215 ? 17.531 -1.595 -4.934 1 90.69 215 LEU B C 1
ATOM 4304 O O . LEU B 1 215 ? 16.406 -2.045 -5.145 1 90.69 215 LEU B O 1
ATOM 4308 N N . GLY B 1 216 ? 17.766 -0.281 -4.68 1 95 216 GLY B N 1
ATOM 4309 C CA . GLY B 1 216 ? 16.672 0.66 -4.496 1 95 216 GLY B CA 1
ATOM 4310 C C . GLY B 1 216 ? 16.25 0.817 -3.045 1 95 216 GLY B C 1
ATOM 4311 O O . GLY B 1 216 ? 16.844 0.206 -2.154 1 95 216 GLY B O 1
ATOM 4312 N N . VAL B 1 217 ? 15.281 1.677 -2.842 1 97.19 217 VAL B N 1
ATOM 4313 C CA . VAL B 1 217 ? 14.836 1.95 -1.479 1 97.19 217 VAL B CA 1
ATOM 4314 C C . VAL B 1 217 ? 13.539 1.199 -1.199 1 97.19 217 VAL B C 1
ATOM 4316 O O . VAL B 1 217 ? 12.781 0.899 -2.121 1 97.19 217 VAL B O 1
ATOM 4319 N N . ASP B 1 218 ? 13.25 0.909 0.061 1 96.81 218 ASP B N 1
ATOM 4320 C CA . ASP B 1 218 ? 12.047 0.179 0.455 1 96.81 218 ASP B CA 1
ATOM 4321 C C . ASP B 1 218 ? 10.828 1.096 0.462 1 96.81 218 ASP B C 1
ATOM 4323 O O . ASP B 1 218 ? 9.727 0.673 0.105 1 96.81 218 ASP B O 1
ATOM 4327 N N . VAL B 1 219 ? 11.047 2.314 0.903 1 98.44 219 VAL B N 1
ATOM 4328 C CA . VAL B 1 219 ? 9.93 3.248 1.031 1 98.44 219 VAL B CA 1
ATOM 4329 C C . VAL B 1 219 ? 10.352 4.629 0.54 1 98.44 219 VAL B C 1
ATOM 4331 O O . VAL B 1 219 ? 11.469 5.078 0.817 1 98.44 219 VAL B O 1
ATOM 4334 N N . VAL B 1 220 ? 9.508 5.25 -0.201 1 98.31 220 VAL B N 1
ATOM 4335 C CA . VAL B 1 220 ? 9.672 6.645 -0.596 1 98.31 220 VAL B CA 1
ATOM 4336 C C . VAL B 1 220 ? 8.492 7.465 -0.094 1 98.31 220 VAL B C 1
ATOM 4338 O O . VAL B 1 220 ? 7.332 7.098 -0.318 1 98.31 220 VAL B O 1
ATOM 4341 N N . ILE B 1 221 ? 8.766 8.484 0.614 1 97.81 221 ILE B N 1
ATOM 4342 C CA . ILE B 1 221 ? 7.75 9.461 0.981 1 97.81 221 ILE B CA 1
ATOM 4343 C C . ILE B 1 221 ? 8.008 10.773 0.246 1 97.81 221 ILE B C 1
ATOM 4345 O O . ILE B 1 221 ? 9.07 11.383 0.401 1 97.81 221 ILE B O 1
ATOM 4349 N N . ASP B 1 222 ? 7.023 11.148 -0.469 1 93.56 222 ASP B N 1
ATOM 4350 C CA . ASP B 1 222 ? 7.266 12.375 -1.224 1 93.56 222 ASP B CA 1
ATOM 4351 C C . ASP B 1 222 ? 6.449 13.539 -0.659 1 93.56 222 ASP B C 1
ATOM 4353 O O . ASP B 1 222 ? 5.535 13.328 0.142 1 93.56 222 ASP B O 1
ATOM 4357 N N . ASN B 1 223 ? 6.934 14.695 -0.89 1 85.44 223 ASN B N 1
ATOM 4358 C CA . ASN B 1 223 ? 6.242 15.945 -0.59 1 85.44 223 ASN B CA 1
ATOM 4359 C C . ASN B 1 223 ? 5.895 16.719 -1.862 1 85.44 223 ASN B C 1
ATOM 4361 O O . ASN B 1 223 ? 6.172 17.906 -1.964 1 85.44 223 ASN B O 1
ATOM 4365 N N . GLY B 1 224 ? 5.422 15.898 -2.807 1 81.25 224 GLY B N 1
ATOM 4366 C CA . GLY B 1 224 ? 5.113 16.438 -4.121 1 81.25 224 GLY B CA 1
ATOM 4367 C C . GLY B 1 224 ? 5.957 15.828 -5.227 1 81.25 224 GLY B C 1
ATOM 4368 O O . GLY B 1 224 ? 7.113 15.469 -5.004 1 81.25 224 GLY B O 1
ATOM 4369 N N . VAL B 1 225 ? 5.395 15.625 -6.328 1 82.69 225 VAL B N 1
ATOM 4370 C CA . VAL B 1 225 ? 6.082 15.039 -7.473 1 82.69 225 VAL B CA 1
ATOM 4371 C C . VAL B 1 225 ? 5.703 15.781 -8.75 1 82.69 225 VAL B C 1
ATOM 4373 O O . VAL B 1 225 ? 4.574 16.266 -8.883 1 82.69 225 VAL B O 1
ATOM 4376 N N . ARG B 1 226 ? 6.723 15.953 -9.539 1 79 226 ARG B N 1
ATOM 4377 C CA . ARG B 1 226 ? 6.441 16.484 -10.867 1 79 226 ARG B CA 1
ATOM 4378 C C . ARG B 1 226 ? 5.832 15.414 -11.766 1 79 226 ARG B C 1
ATOM 4380 O O . ARG B 1 226 ? 6.305 14.273 -11.797 1 79 226 ARG B O 1
ATOM 4387 N N . LEU B 1 227 ? 4.816 15.836 -12.453 1 72.25 227 LEU B N 1
ATOM 4388 C CA . LEU B 1 227 ? 4.039 14.859 -13.203 1 72.25 227 LEU B CA 1
ATOM 4389 C C . LEU B 1 227 ? 4.449 14.859 -14.68 1 72.25 227 LEU B C 1
ATOM 4391 O O . LEU B 1 227 ? 4.395 13.82 -15.336 1 72.25 227 LEU B O 1
ATOM 4395 N N . TYR B 1 228 ? 4.762 16.047 -15.148 1 69.31 228 TYR B N 1
ATOM 4396 C CA . TYR B 1 228 ? 5.086 16.156 -16.562 1 69.31 228 TYR B CA 1
ATOM 4397 C C . TYR B 1 228 ? 6.516 16.656 -16.75 1 69.31 228 TYR B C 1
ATOM 4399 O O . TYR B 1 228 ? 7.027 17.422 -15.938 1 69.31 228 TYR B O 1
ATOM 4407 N N . GLU B 1 229 ? 7.176 16.031 -17.656 1 61.91 229 GLU B N 1
ATOM 4408 C CA . GLU B 1 229 ? 8.547 16.438 -17.953 1 61.91 229 GLU B CA 1
ATOM 4409 C C . GLU B 1 229 ? 8.633 17.922 -18.219 1 61.91 229 GLU B C 1
ATOM 4411 O O . GLU B 1 229 ? 9.609 18.578 -17.844 1 61.91 229 GLU B O 1
ATOM 4416 N N . GLU B 1 230 ? 7.645 18.344 -18.984 1 56.59 230 GLU B N 1
ATOM 4417 C CA . GLU B 1 230 ? 7.703 19.719 -19.453 1 56.59 230 GLU B CA 1
ATOM 4418 C C . GLU B 1 230 ? 7.18 20.688 -18.406 1 56.59 230 GLU B C 1
ATOM 4420 O O . GLU B 1 230 ? 7.031 21.875 -18.656 1 56.59 230 GLU B O 1
ATOM 4425 N N . ASP B 1 231 ? 6.934 20.078 -17.281 1 54.94 231 ASP B N 1
ATOM 4426 C CA . ASP B 1 231 ? 6.32 21.016 -16.359 1 54.94 231 ASP B CA 1
ATOM 4427 C C . ASP B 1 231 ? 7.309 22.109 -15.93 1 54.94 231 ASP B C 1
ATOM 4429 O O . ASP B 1 231 ? 8.141 21.875 -15.055 1 54.94 231 ASP B O 1
ATOM 4433 N N . SER B 1 232 ? 7.574 23.047 -16.781 1 47.31 232 SER B N 1
ATOM 4434 C CA . SER B 1 232 ? 8.422 24.219 -16.641 1 47.31 232 SER B CA 1
ATOM 4435 C C . SER B 1 232 ? 8.156 24.922 -15.305 1 47.31 232 SER B C 1
ATOM 4437 O O . SER B 1 232 ? 9.047 25.578 -14.75 1 47.31 232 SER B O 1
ATOM 4439 N N . GLU B 1 233 ? 6.879 24.875 -14.836 1 47.25 233 GLU B N 1
ATOM 4440 C CA . GLU B 1 233 ? 6.52 25.75 -13.719 1 47.25 233 GLU B CA 1
ATOM 4441 C C . GLU B 1 233 ? 6.77 25.062 -12.375 1 47.25 233 GLU B C 1
ATOM 4443 O O . GLU B 1 233 ? 6.727 25.703 -11.328 1 47.25 233 GLU B O 1
ATOM 4448 N N . ALA B 1 234 ? 6.949 23.75 -12.422 1 54.16 234 ALA B N 1
ATOM 4449 C CA . ALA B 1 234 ? 7.168 23.109 -11.133 1 54.16 234 ALA B CA 1
ATOM 4450 C C . ALA B 1 234 ? 8.555 23.438 -10.578 1 54.16 234 ALA B C 1
ATOM 4452 O O . ALA B 1 234 ? 9.516 23.578 -11.344 1 54.16 234 ALA B O 1
ATOM 4453 N N . PRO B 1 235 ? 8.477 23.812 -9.281 1 57.62 235 PRO B N 1
ATOM 4454 C CA . PRO B 1 235 ? 9.797 24.094 -8.719 1 57.62 235 PRO B CA 1
ATOM 4455 C C . PRO B 1 235 ? 10.82 23 -9.062 1 57.62 235 PRO B C 1
ATOM 4457 O O . PRO B 1 235 ? 10.5 21.812 -9.039 1 57.62 235 PRO B O 1
ATOM 4460 N N . ARG B 1 236 ? 11.758 23.312 -9.945 1 53.84 236 ARG B N 1
ATOM 4461 C CA . ARG B 1 236 ? 12.844 22.531 -10.547 1 53.84 236 ARG B CA 1
ATOM 4462 C C . ARG B 1 236 ? 13.344 21.469 -9.586 1 53.84 236 ARG B C 1
ATOM 4464 O O . ARG B 1 236 ? 13.992 20.5 -10.008 1 53.84 236 ARG B O 1
ATOM 4471 N N . HIS B 1 237 ? 12.844 21.531 -8.281 1 66.88 237 HIS B N 1
ATOM 4472 C CA . HIS B 1 237 ? 13.594 20.656 -7.383 1 66.88 237 HIS B CA 1
ATOM 4473 C C . HIS B 1 237 ? 12.758 19.453 -6.973 1 66.88 237 HIS B C 1
ATOM 4475 O O . HIS B 1 237 ? 13.258 18.547 -6.293 1 66.88 237 HIS B O 1
ATOM 4481 N N . LEU B 1 238 ? 11.523 19.391 -7.699 1 77.69 238 LEU B N 1
ATOM 4482 C CA . LEU B 1 238 ? 10.734 18.203 -7.367 1 77.69 238 LEU B CA 1
ATOM 4483 C C . LEU B 1 238 ? 11.086 17.047 -8.289 1 77.69 238 LEU B C 1
ATOM 4485 O O . LEU B 1 238 ? 11.273 17.234 -9.492 1 77.69 238 LEU B O 1
ATOM 4489 N N . PRO B 1 239 ? 11.164 15.883 -7.703 1 82.81 239 PRO B N 1
ATOM 4490 C CA . PRO B 1 239 ? 11.484 14.719 -8.531 1 82.81 239 PRO B CA 1
ATOM 4491 C C . PRO B 1 239 ? 10.336 14.32 -9.453 1 82.81 239 PRO B C 1
ATOM 4493 O O . PRO B 1 239 ? 9.164 14.562 -9.133 1 82.81 239 PRO B O 1
ATOM 4496 N N . HIS B 1 240 ? 10.75 13.828 -10.57 1 87.88 240 HIS B N 1
ATOM 4497 C CA . HIS B 1 240 ? 9.758 13.281 -11.484 1 87.88 240 HIS B CA 1
ATOM 4498 C C . HIS B 1 240 ? 9.25 11.93 -11.008 1 87.88 240 HIS B C 1
ATOM 4500 O O . HIS B 1 240 ? 9.992 11.172 -10.383 1 87.88 240 HIS B O 1
ATOM 4506 N N . LYS B 1 241 ? 8.023 11.625 -11.305 1 92.06 241 LYS B N 1
ATOM 4507 C CA . LYS B 1 241 ? 7.418 10.375 -10.859 1 92.06 241 LYS B CA 1
ATOM 4508 C C . LYS B 1 241 ? 8.227 9.172 -11.344 1 92.06 241 LYS B C 1
ATOM 4510 O O . LYS B 1 241 ? 8.352 8.172 -10.625 1 92.06 241 LYS B O 1
ATOM 4515 N N . HIS B 1 242 ? 8.789 9.242 -12.531 1 93.12 242 HIS B N 1
ATOM 4516 C CA . HIS B 1 242 ? 9.57 8.148 -13.078 1 93.12 242 HIS B CA 1
ATOM 4517 C C . HIS B 1 242 ? 10.812 7.875 -12.242 1 93.12 242 HIS B C 1
ATOM 4519 O O . HIS B 1 242 ? 11.227 6.723 -12.086 1 93.12 242 HIS B O 1
ATOM 4525 N N . ASP B 1 243 ? 11.367 8.953 -11.727 1 93.5 243 ASP B N 1
ATOM 4526 C CA . ASP B 1 243 ? 12.523 8.789 -10.844 1 93.5 243 ASP B CA 1
ATOM 4527 C C . ASP B 1 243 ? 12.148 7.996 -9.594 1 93.5 243 ASP B C 1
ATOM 4529 O O . ASP B 1 243 ? 12.898 7.117 -9.164 1 93.5 243 ASP B O 1
ATOM 4533 N N . ILE B 1 244 ? 11.023 8.289 -9.078 1 95.38 244 ILE B N 1
ATOM 4534 C CA . ILE B 1 244 ? 10.57 7.625 -7.863 1 95.38 244 ILE B CA 1
ATOM 4535 C C . ILE B 1 244 ? 10.32 6.145 -8.148 1 95.38 244 ILE B C 1
ATOM 4537 O O . ILE B 1 244 ? 10.758 5.281 -7.387 1 95.38 244 ILE B O 1
ATOM 4541 N N . ILE B 1 245 ? 9.656 5.879 -9.227 1 96.38 245 ILE B N 1
ATOM 4542 C CA . ILE B 1 245 ? 9.344 4.5 -9.594 1 96.38 245 ILE B CA 1
ATOM 4543 C C . ILE B 1 245 ? 10.633 3.717 -9.805 1 96.38 245 ILE B C 1
ATOM 4545 O O . ILE B 1 245 ? 10.75 2.574 -9.352 1 96.38 245 ILE B O 1
ATOM 4549 N N . THR B 1 246 ? 11.57 4.344 -10.414 1 95.19 246 THR B N 1
ATOM 4550 C CA . THR B 1 246 ? 12.859 3.713 -10.68 1 95.19 246 THR B CA 1
ATOM 4551 C C . THR B 1 246 ? 13.602 3.424 -9.383 1 95.19 246 THR B C 1
ATOM 4553 O O . THR B 1 246 ? 14.266 2.393 -9.258 1 95.19 246 THR B O 1
ATOM 4556 N N . LEU B 1 247 ? 13.43 4.234 -8.383 1 95.75 247 LEU B N 1
ATOM 4557 C CA . LEU B 1 247 ? 14.164 4.172 -7.129 1 95.75 247 LEU B CA 1
ATOM 4558 C C . LEU B 1 247 ? 13.594 3.092 -6.215 1 95.75 247 LEU B C 1
ATOM 4560 O O . LEU B 1 247 ? 14.258 2.656 -5.27 1 95.75 247 LEU B O 1
ATOM 4564 N N . LEU B 1 248 ? 12.414 2.691 -6.488 1 96.88 248 LEU B N 1
ATOM 4565 C CA . LEU B 1 248 ? 11.789 1.7 -5.617 1 96.88 248 LEU B CA 1
ATOM 4566 C C . LEU B 1 248 ? 12.445 0.334 -5.793 1 96.88 248 LEU B C 1
ATOM 4568 O O . LEU B 1 248 ? 12.711 -0.092 -6.918 1 96.88 248 LEU B O 1
ATOM 4572 N N . GLY B 1 249 ? 12.805 -0.284 -4.695 1 94.56 249 GLY B N 1
ATOM 4573 C CA . GLY B 1 249 ? 13.227 -1.675 -4.738 1 94.56 249 GLY B CA 1
ATOM 4574 C C . GLY B 1 249 ? 12.07 -2.643 -4.906 1 94.56 249 GLY B C 1
ATOM 4575 O O . GLY B 1 249 ? 10.906 -2.23 -4.965 1 94.56 249 GLY B O 1
ATOM 4576 N N . VAL B 1 250 ? 12.398 -3.893 -4.965 1 92.62 250 VAL B N 1
ATOM 4577 C CA . VAL B 1 250 ? 11.383 -4.938 -5.023 1 92.62 250 VAL B CA 1
ATOM 4578 C C . VAL B 1 250 ? 10.516 -4.891 -3.764 1 92.62 250 VAL B C 1
ATOM 4580 O O . VAL B 1 250 ? 11.039 -4.836 -2.646 1 92.62 250 VAL B O 1
ATOM 4583 N N . GLY B 1 251 ? 9.203 -4.879 -4.035 1 92.94 251 GLY B N 1
ATOM 4584 C CA . GLY B 1 251 ? 8.305 -4.762 -2.895 1 92.94 251 GLY B CA 1
ATOM 4585 C C . GLY B 1 251 ? 8.25 -3.361 -2.316 1 92.94 251 GLY B C 1
ATOM 4586 O O . GLY B 1 251 ? 7.73 -3.156 -1.219 1 92.94 251 GLY B O 1
ATOM 4587 N N . GLY B 1 252 ? 8.805 -2.426 -3.008 1 96.12 252 GLY B N 1
ATOM 4588 C CA . GLY B 1 252 ? 8.898 -1.061 -2.516 1 96.12 252 GLY B CA 1
ATOM 4589 C C . GLY B 1 252 ? 7.547 -0.396 -2.346 1 96.12 252 GLY B C 1
ATOM 4590 O O . GLY B 1 252 ? 6.551 -0.842 -2.924 1 96.12 252 GLY B O 1
ATOM 4591 N N . HIS B 1 253 ? 7.531 0.675 -1.572 1 98.25 253 HIS B N 1
ATOM 4592 C CA . HIS B 1 253 ? 6.305 1.394 -1.235 1 98.25 253 HIS B CA 1
ATOM 4593 C C . HIS B 1 253 ? 6.477 2.895 -1.439 1 98.25 253 HIS B C 1
ATOM 4595 O O . HIS B 1 253 ? 7.34 3.518 -0.819 1 98.25 253 HIS B O 1
ATOM 4601 N N . TRP B 1 254 ? 5.688 3.416 -2.316 1 98.31 254 TRP B N 1
ATOM 4602 C CA . TRP B 1 254 ? 5.664 4.852 -2.588 1 98.31 254 TRP B CA 1
ATOM 4603 C C . TRP B 1 254 ? 4.48 5.516 -1.896 1 98.31 254 TRP B C 1
ATOM 4605 O O . TRP B 1 254 ? 3.326 5.273 -2.256 1 98.31 254 TRP B O 1
ATOM 4615 N N . VAL B 1 255 ? 4.754 6.328 -0.948 1 98.31 255 VAL B N 1
ATOM 4616 C CA . VAL B 1 255 ? 3.729 7.133 -0.292 1 98.31 255 VAL B CA 1
ATOM 4617 C C . VAL B 1 255 ? 3.742 8.547 -0.861 1 98.31 255 VAL B C 1
ATOM 4619 O O . VAL B 1 255 ? 4.703 9.297 -0.658 1 98.31 255 VAL B O 1
ATOM 4622 N N . THR B 1 256 ? 2.678 8.93 -1.516 1 97 256 THR B N 1
ATOM 4623 C CA . THR B 1 256 ? 2.664 10.219 -2.207 1 97 256 THR B CA 1
ATOM 4624 C C . THR B 1 256 ? 1.673 11.172 -1.552 1 97 256 THR B C 1
ATOM 4626 O O . THR B 1 256 ? 0.61 10.75 -1.088 1 97 256 THR B O 1
ATOM 4629 N N . THR B 1 257 ? 2.061 12.422 -1.514 1 93.44 257 THR B N 1
ATOM 4630 C CA . THR B 1 257 ? 1.172 13.477 -1.039 1 93.44 257 THR B CA 1
ATOM 4631 C C . THR B 1 257 ? 0.437 14.133 -2.207 1 93.44 257 THR B C 1
ATOM 4633 O O . THR B 1 257 ? -0.438 14.977 -2.002 1 93.44 257 THR B O 1
ATOM 4636 N N . GLU B 1 258 ? 0.755 13.703 -3.395 1 91.69 258 GLU B N 1
ATOM 4637 C CA . GLU B 1 258 ? 0.138 14.273 -4.586 1 91.69 258 GLU B CA 1
ATOM 4638 C C . GLU B 1 258 ? -1.232 13.664 -4.848 1 91.69 258 GLU B C 1
ATOM 4640 O O . GLU B 1 258 ? -1.338 12.469 -5.133 1 91.69 258 GLU B O 1
ATOM 4645 N N . ALA B 1 259 ? -2.195 14.508 -4.906 1 91.62 259 ALA B N 1
ATOM 4646 C CA . ALA B 1 259 ? -3.576 14.047 -5.027 1 91.62 259 ALA B CA 1
ATOM 4647 C C . ALA B 1 259 ? -3.916 13.703 -6.473 1 91.62 259 ALA B C 1
ATOM 4649 O O . ALA B 1 259 ? -4.855 12.953 -6.738 1 91.62 259 ALA B O 1
ATOM 4650 N N . HIS B 1 260 ? -3.158 14.25 -7.445 1 91.5 260 HIS B N 1
ATOM 4651 C CA . HIS B 1 260 ? -3.529 14.109 -8.852 1 91.5 260 HIS B CA 1
ATOM 4652 C C . HIS B 1 260 ? -2.391 13.508 -9.664 1 91.5 260 HIS B C 1
ATOM 4654 O O . HIS B 1 260 ? -2.123 13.945 -10.789 1 91.5 260 HIS B O 1
ATOM 4660 N N . VAL B 1 261 ? -1.788 12.562 -9.047 1 91.31 261 VAL B N 1
ATOM 4661 C CA . VAL B 1 261 ? -0.722 11.875 -9.773 1 91.31 261 VAL B CA 1
ATOM 4662 C C . VAL B 1 261 ? -1.314 11.078 -10.93 1 91.31 261 VAL B C 1
ATOM 4664 O O . VAL B 1 261 ? -2.371 10.461 -10.797 1 91.31 261 VAL B O 1
ATOM 4667 N N . GLN B 1 262 ? -0.677 11.18 -12.062 1 92.44 262 GLN B N 1
ATOM 4668 C CA . GLN B 1 262 ? -1.065 10.375 -13.219 1 92.44 262 GLN B CA 1
ATOM 4669 C C . GLN B 1 262 ? -0.164 9.148 -13.367 1 92.44 262 GLN B C 1
ATOM 4671 O O . GLN B 1 262 ? 1.048 9.289 -13.555 1 92.44 262 GLN B O 1
ATOM 4676 N N . LEU B 1 263 ? -0.741 8.008 -13.312 1 93.94 263 LEU B N 1
ATOM 4677 C CA . LEU B 1 263 ? 0.003 6.773 -13.523 1 93.94 263 LEU B CA 1
ATOM 4678 C C . LEU B 1 263 ? -0.464 6.07 -14.797 1 93.94 263 LEU B C 1
ATOM 4680 O O . LEU B 1 263 ? -1.5 5.402 -14.797 1 93.94 263 LEU B O 1
ATOM 4684 N N . ASP B 1 264 ? 0.365 6.188 -15.797 1 93.56 264 ASP B N 1
ATOM 4685 C CA . ASP B 1 264 ? 0.064 5.574 -17.078 1 93.56 264 ASP B CA 1
ATOM 4686 C C . ASP B 1 264 ? 0.449 4.098 -17.094 1 93.56 264 ASP B C 1
ATOM 4688 O O . ASP B 1 264 ? 1.14 3.625 -16.188 1 93.56 264 ASP B O 1
ATOM 4692 N N . PRO B 1 265 ? -0.002 3.391 -18.078 1 92.81 265 PRO B N 1
ATOM 4693 C CA . PRO B 1 265 ? 0.234 1.946 -18.125 1 92.81 265 PRO B CA 1
ATOM 4694 C C . PRO B 1 265 ? 1.714 1.587 -18 1 92.81 265 PRO B C 1
ATOM 4696 O O . PRO B 1 265 ? 2.072 0.652 -17.281 1 92.81 265 PRO B O 1
ATOM 4699 N N . PRO B 1 266 ? 2.623 2.314 -18.578 1 93.38 266 PRO B N 1
ATOM 4700 C CA . PRO B 1 266 ? 4.031 1.97 -18.375 1 93.38 266 PRO B CA 1
ATOM 4701 C C . PRO B 1 266 ? 4.488 2.158 -16.922 1 93.38 266 PRO B C 1
ATOM 4703 O O . PRO B 1 266 ? 5.328 1.398 -16.438 1 93.38 266 PRO B O 1
ATOM 4706 N N . ASP B 1 267 ? 3.969 3.205 -16.281 1 94.88 267 ASP B N 1
ATOM 4707 C CA . ASP B 1 267 ? 4.277 3.408 -14.867 1 94.88 267 ASP B CA 1
ATOM 4708 C C . ASP B 1 267 ? 3.822 2.215 -14.031 1 94.88 267 ASP B C 1
ATOM 4710 O O . ASP B 1 267 ? 4.602 1.666 -13.242 1 94.88 267 ASP B O 1
ATOM 4714 N N . CYS B 1 268 ? 2.621 1.848 -14.281 1 95.19 268 CYS B N 1
ATOM 4715 C CA . CYS B 1 268 ? 2.033 0.758 -13.508 1 95.19 268 CYS B CA 1
ATOM 4716 C C . CYS B 1 268 ? 2.709 -0.568 -13.836 1 95.19 268 CYS B C 1
ATOM 4718 O O . CYS B 1 268 ? 2.842 -1.433 -12.969 1 95.19 268 CYS B O 1
ATOM 4720 N N . HIS B 1 269 ? 3.092 -0.675 -15.062 1 96.38 269 HIS B N 1
ATOM 4721 C CA . HIS B 1 269 ? 3.824 -1.881 -15.43 1 96.38 269 HIS B CA 1
ATOM 4722 C C . HIS B 1 269 ? 5.141 -1.982 -14.672 1 96.38 269 HIS B C 1
ATOM 4724 O O . HIS B 1 269 ? 5.504 -3.059 -14.188 1 96.38 269 HIS B O 1
ATOM 4730 N N . SER B 1 270 ? 5.82 -0.896 -14.57 1 96.25 270 SER B N 1
ATOM 4731 C CA . SER B 1 270 ? 7.059 -0.865 -13.797 1 96.25 270 SER B CA 1
ATOM 4732 C C . SER B 1 270 ? 6.805 -1.191 -12.336 1 96.25 270 SER B C 1
ATOM 4734 O O . SER B 1 270 ? 7.578 -1.927 -11.711 1 96.25 270 SER B O 1
ATOM 4736 N N . LEU B 1 271 ? 5.762 -0.63 -11.812 1 97.5 271 LEU B N 1
ATOM 4737 C CA . LEU B 1 271 ? 5.379 -0.925 -10.438 1 97.5 271 LEU B CA 1
ATOM 4738 C C . LEU B 1 271 ? 5.035 -2.4 -10.273 1 97.5 271 LEU B C 1
ATOM 4740 O O . LEU B 1 271 ? 5.41 -3.025 -9.273 1 97.5 271 LEU B O 1
ATOM 4744 N N . TYR B 1 272 ? 4.375 -2.951 -11.266 1 96.5 272 TYR B N 1
ATOM 4745 C CA . TYR B 1 272 ? 4.012 -4.363 -11.266 1 96.5 272 TYR B CA 1
ATOM 4746 C C . TYR B 1 272 ? 5.254 -5.246 -11.242 1 96.5 272 TYR B C 1
ATOM 4748 O O . TYR B 1 272 ? 5.332 -6.195 -10.461 1 96.5 272 TYR B O 1
ATOM 4756 N N . LEU B 1 273 ? 6.199 -4.914 -12.055 1 94.62 273 LEU B N 1
ATOM 4757 C CA . LEU B 1 273 ? 7.414 -5.719 -12.141 1 94.62 273 LEU B CA 1
ATOM 4758 C C . LEU B 1 273 ? 8.141 -5.754 -10.805 1 94.62 273 LEU B C 1
ATOM 4760 O O . LEU B 1 273 ? 8.844 -6.719 -10.492 1 94.62 273 LEU B O 1
ATOM 4764 N N . LYS B 1 274 ? 7.848 -4.793 -9.953 1 94.25 274 LYS B N 1
ATOM 4765 C CA . LYS B 1 274 ? 8.531 -4.691 -8.664 1 94.25 274 LYS B CA 1
ATOM 4766 C C . LYS B 1 274 ? 7.617 -5.141 -7.527 1 94.25 274 LYS B C 1
ATOM 4768 O O . LYS B 1 274 ? 8.023 -5.137 -6.363 1 94.25 274 LYS B O 1
ATOM 4773 N N . THR B 1 275 ? 6.402 -5.531 -7.875 1 95.94 275 THR B N 1
ATOM 4774 C CA . THR B 1 275 ? 5.41 -5.801 -6.84 1 95.94 275 THR B CA 1
ATOM 4775 C C . THR B 1 275 ? 5.336 -4.648 -5.848 1 95.94 275 THR B C 1
ATOM 4777 O O . THR B 1 275 ? 5.305 -4.867 -4.633 1 95.94 275 THR B O 1
ATOM 4780 N N . ALA B 1 276 ? 5.312 -3.469 -6.336 1 97.25 276 ALA B N 1
ATOM 4781 C CA . ALA B 1 276 ? 5.375 -2.26 -5.52 1 97.25 276 ALA B CA 1
ATOM 4782 C C . ALA B 1 276 ? 3.979 -1.809 -5.098 1 97.25 276 ALA B C 1
ATOM 4784 O O . ALA B 1 276 ? 2.977 -2.344 -5.578 1 97.25 276 ALA B O 1
ATOM 4785 N N . SER B 1 277 ? 3.939 -0.891 -4.195 1 98.25 277 SER B N 1
ATOM 4786 C CA . SER B 1 277 ? 2.703 -0.294 -3.695 1 98.25 277 SER B CA 1
ATOM 4787 C C . SER B 1 277 ? 2.758 1.229 -3.764 1 98.25 277 SER B C 1
ATOM 4789 O O . SER B 1 277 ? 3.834 1.822 -3.658 1 98.25 277 SER B O 1
ATOM 4791 N N . VAL B 1 278 ? 1.603 1.797 -3.998 1 98.31 278 VAL B N 1
ATOM 4792 C CA . VAL B 1 278 ? 1.433 3.246 -3.947 1 98.31 278 VAL B CA 1
ATOM 4793 C C . VAL B 1 278 ? 0.329 3.602 -2.953 1 98.31 278 VAL B C 1
ATOM 4795 O O . VAL B 1 278 ? -0.774 3.055 -3.02 1 98.31 278 VAL B O 1
ATOM 4798 N N . SER B 1 279 ? 0.666 4.457 -2.037 1 98.38 279 SER B N 1
ATOM 4799 C CA . SER B 1 279 ? -0.31 4.934 -1.062 1 98.38 279 SER B CA 1
ATOM 4800 C C . SER B 1 279 ? -0.467 6.449 -1.132 1 98.38 279 SER B C 1
ATOM 4802 O O . SER B 1 279 ? 0.495 7.164 -1.421 1 98.38 279 SER B O 1
ATOM 4804 N N . PHE B 1 280 ? -1.629 6.859 -0.837 1 97.81 280 PHE B N 1
ATOM 4805 C CA . PHE B 1 280 ? -1.934 8.289 -0.876 1 97.81 280 PHE B CA 1
ATOM 4806 C C . PHE B 1 280 ? -2.086 8.844 0.532 1 97.81 280 PHE B C 1
ATOM 4808 O O . PHE B 1 280 ? -2.955 8.406 1.29 1 97.81 280 PHE B O 1
ATOM 4815 N N . LEU B 1 281 ? -1.285 9.805 0.8 1 97.25 281 LEU B N 1
ATOM 4816 C CA . LEU B 1 281 ? -1.224 10.359 2.148 1 97.25 281 LEU B CA 1
ATOM 4817 C C . LEU B 1 281 ? -2.166 11.547 2.293 1 97.25 281 LEU B C 1
ATOM 4819 O O . LEU B 1 281 ? -1.876 12.641 1.793 1 97.25 281 LEU B O 1
ATOM 4823 N N . ASN B 1 282 ? -3.273 11.336 2.889 1 94.38 282 ASN B N 1
ATOM 4824 C CA . ASN B 1 282 ? -4.234 12.359 3.289 1 94.38 282 ASN B CA 1
ATOM 4825 C C . ASN B 1 282 ? -4.598 12.234 4.766 1 94.38 282 ASN B C 1
ATOM 4827 O O . ASN B 1 282 ? -5.469 11.445 5.129 1 94.38 282 ASN B O 1
ATOM 4831 N N . GLU B 1 283 ? -4.031 13.031 5.555 1 89.94 283 GLU B N 1
ATOM 4832 C CA . GLU B 1 283 ? -4.211 12.914 6.996 1 89.94 283 GLU B CA 1
ATOM 4833 C C . GLU B 1 283 ? -5.586 13.414 7.426 1 89.94 283 GLU B C 1
ATOM 4835 O O . GLU B 1 283 ? -6.023 13.156 8.547 1 89.94 283 GLU B O 1
ATOM 4840 N N . GLU B 1 284 ? -6.332 14.062 6.586 1 90.81 284 GLU B N 1
ATOM 4841 C CA . GLU B 1 284 ? -7.652 14.586 6.922 1 90.81 284 GLU B CA 1
ATOM 4842 C C . GLU B 1 284 ? -8.648 13.461 7.172 1 90.81 284 GLU B C 1
ATOM 4844 O O . GLU B 1 284 ? -9.711 13.68 7.766 1 90.81 284 GLU B O 1
ATOM 4849 N N . VAL B 1 285 ? -8.305 12.305 6.777 1 87.88 285 VAL B N 1
ATOM 4850 C CA . VAL B 1 285 ? -9.203 11.164 6.895 1 87.88 285 VAL B CA 1
ATOM 4851 C C . VAL B 1 285 ? -9.438 10.844 8.367 1 87.88 285 VAL B C 1
ATOM 4853 O O . VAL B 1 285 ? -10.484 10.297 8.734 1 87.88 285 VAL B O 1
ATOM 4856 N N . TRP B 1 286 ? -8.547 11.141 9.188 1 88.12 286 TRP B N 1
ATOM 4857 C CA . TRP B 1 286 ? -8.625 10.812 10.609 1 88.12 286 TRP B CA 1
ATOM 4858 C C . TRP B 1 286 ? -9.766 11.57 11.281 1 88.12 286 TRP B C 1
ATOM 4860 O O . TRP B 1 286 ? -10.383 11.062 12.227 1 88.12 286 TRP B O 1
ATOM 4870 N N . THR B 1 287 ? -10.047 12.711 10.781 1 84.44 287 THR B N 1
ATOM 4871 C CA . THR B 1 287 ? -11.102 13.508 11.398 1 84.44 287 THR B CA 1
ATOM 4872 C C . THR B 1 287 ? -12.414 13.359 10.625 1 84.44 287 THR B C 1
ATOM 4874 O O . THR B 1 287 ? -13.484 13.672 11.141 1 84.44 287 THR B O 1
ATOM 4877 N N . THR B 1 288 ? -12.352 12.828 9.492 1 76.81 288 THR B N 1
ATOM 4878 C CA . THR B 1 288 ? -13.555 12.727 8.672 1 76.81 288 THR B CA 1
ATOM 4879 C C . THR B 1 288 ? -14.219 11.367 8.852 1 76.81 288 THR B C 1
ATOM 4881 O O . THR B 1 288 ? -15.398 11.203 8.539 1 76.81 288 THR B O 1
ATOM 4884 N N . SER B 1 289 ? -13.492 10.461 9.445 1 73.56 289 SER B N 1
ATOM 4885 C CA . SER B 1 289 ? -14.062 9.133 9.664 1 73.56 289 SER B CA 1
ATOM 4886 C C . SER B 1 289 ? -14.141 8.805 11.148 1 73.56 289 SER B C 1
ATOM 4888 O O . SER B 1 289 ? -13.109 8.703 11.82 1 73.56 289 SER B O 1
ATOM 4890 N N . SER B 1 290 ? -15.312 8.516 11.625 1 73.88 290 SER B N 1
ATOM 4891 C CA . SER B 1 290 ? -15.508 8.203 13.031 1 73.88 290 SER B CA 1
ATOM 4892 C C . SER B 1 290 ? -14.953 6.824 13.375 1 73.88 290 SER B C 1
ATOM 4894 O O . SER B 1 290 ? -14.641 6.547 14.539 1 73.88 290 SER B O 1
ATOM 4896 N N . ALA B 1 291 ? -14.789 6.027 12.32 1 69.69 291 ALA B N 1
ATOM 4897 C CA . ALA B 1 291 ? -14.305 4.664 12.531 1 69.69 291 ALA B CA 1
ATOM 4898 C C . ALA B 1 291 ? -12.844 4.66 12.969 1 69.69 291 ALA B C 1
ATOM 4900 O O . ALA B 1 291 ? -12.367 3.688 13.555 1 69.69 291 ALA B O 1
ATOM 4901 N N . CYS B 1 292 ? -12.234 5.824 12.875 1 78.19 292 CYS B N 1
ATOM 4902 C CA . CYS B 1 292 ? -10.797 5.863 13.133 1 78.19 292 CYS B CA 1
ATOM 4903 C C . CYS B 1 292 ? -10.484 6.672 14.383 1 78.19 292 CYS B C 1
ATOM 4905 O O . CYS B 1 292 ? -9.328 6.961 14.664 1 78.19 292 CYS B O 1
ATOM 4907 N N . GLN B 1 293 ? -11.43 6.98 15.133 1 84.19 293 GLN B N 1
ATOM 4908 C CA . GLN B 1 293 ? -11.273 7.918 16.2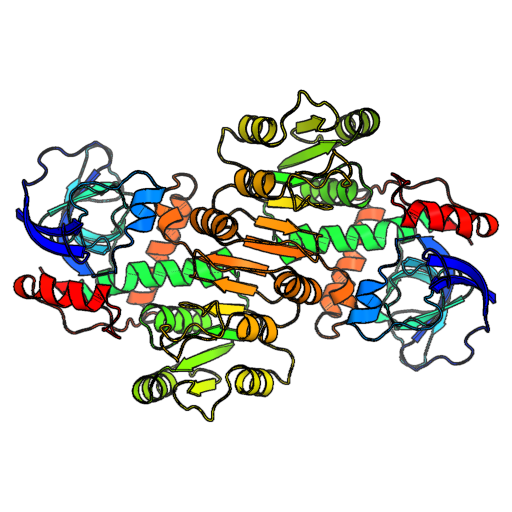5 1 84.19 293 GLN B CA 1
ATOM 4909 C C . GLN B 1 293 ? -10.281 7.391 17.281 1 84.19 293 GLN B C 1
ATOM 4911 O O . GLN B 1 293 ? -9.406 8.133 17.734 1 84.19 293 GLN B O 1
ATOM 4916 N N . GLY B 1 294 ? -10.461 6.145 17.656 1 87.06 294 GLY B N 1
ATOM 4917 C CA . GLY B 1 294 ? -9.547 5.566 18.625 1 87.06 294 GLY B CA 1
ATOM 4918 C C . GLY B 1 294 ? -8.102 5.605 18.172 1 87.06 294 GLY B C 1
ATOM 4919 O O . GLY B 1 294 ? -7.219 6.031 18.922 1 87.06 294 GLY B O 1
ATOM 4920 N N . ARG B 1 295 ? -7.852 5.227 17 1 89.19 295 ARG B N 1
ATOM 4921 C CA . ARG B 1 295 ? -6.504 5.234 16.438 1 89.19 295 ARG B CA 1
ATOM 4922 C C . ARG B 1 295 ? -5.973 6.656 16.312 1 89.19 295 ARG B C 1
ATOM 4924 O O . ARG B 1 295 ? -4.793 6.91 16.547 1 89.19 295 ARG B O 1
ATOM 4931 N N . TYR B 1 296 ? -6.879 7.5 15.961 1 94.5 296 TYR B N 1
ATOM 4932 C CA . TYR B 1 296 ? -6.516 8.906 15.828 1 94.5 296 TYR B CA 1
ATOM 4933 C C . TYR B 1 296 ? -5.984 9.461 17.141 1 94.5 296 TYR B C 1
ATOM 4935 O O . TYR B 1 296 ? -4.891 10.031 17.188 1 94.5 296 TYR B O 1
ATOM 4943 N N . LEU B 1 297 ? -6.629 9.203 18.188 1 94.75 297 LEU B N 1
ATOM 4944 C CA . LEU B 1 297 ? -6.254 9.711 19.5 1 94.75 297 LEU B CA 1
ATOM 4945 C C . LEU B 1 297 ? -4.945 9.078 19.969 1 94.75 297 LEU B C 1
ATOM 4947 O O . LEU B 1 297 ? -4.113 9.75 20.594 1 94.75 297 LEU B O 1
ATOM 4951 N N . HIS B 1 298 ? -4.809 7.848 19.641 1 95.31 298 HIS B N 1
ATOM 4952 C CA . HIS B 1 298 ? -3.572 7.16 20 1 95.31 298 HIS B CA 1
ATOM 4953 C C . HIS B 1 298 ? -2.371 7.797 19.297 1 95.31 298 HIS B C 1
ATOM 4955 O O . HIS B 1 298 ? -1.316 7.973 19.906 1 95.31 298 HIS B O 1
ATOM 4961 N N . ILE B 1 299 ? -2.566 8.141 18.109 1 96.56 299 ILE B N 1
ATOM 4962 C CA . ILE B 1 299 ? -1.485 8.75 17.344 1 96.56 299 ILE B CA 1
ATOM 4963 C C . ILE B 1 299 ? -1.152 10.125 17.922 1 96.56 299 ILE B C 1
ATOM 4965 O O . ILE B 1 299 ? 0.019 10.453 18.125 1 96.56 299 ILE B O 1
ATOM 4969 N N . LEU B 1 300 ? -2.168 10.922 18.203 1 97.44 300 LEU B N 1
ATOM 4970 C CA . LEU B 1 300 ? -1.936 12.242 18.766 1 97.44 300 LEU B CA 1
ATOM 4971 C C . LEU B 1 300 ? -1.182 12.141 20.094 1 97.44 300 LEU B C 1
ATOM 4973 O O . LEU B 1 300 ? -0.248 12.906 20.328 1 97.44 300 LEU B O 1
ATOM 4977 N N . LYS B 1 301 ? -1.563 11.195 20.859 1 97.06 301 LYS B N 1
ATOM 4978 C CA . LYS B 1 301 ? -0.896 11 22.141 1 97.06 301 LYS B CA 1
ATOM 4979 C C . LYS B 1 301 ? 0.571 10.625 21.953 1 97.06 301 LYS B C 1
ATOM 4981 O O . LYS B 1 301 ? 1.443 11.109 22.672 1 97.06 301 LYS B O 1
ATOM 4986 N N . ASP B 1 302 ? 0.79 9.789 21.016 1 97.31 302 ASP B N 1
ATOM 4987 C CA . ASP B 1 302 ? 2.158 9.367 20.734 1 97.31 302 ASP B CA 1
ATOM 4988 C C . ASP B 1 302 ? 3.004 10.547 20.266 1 97.31 302 ASP B C 1
ATOM 4990 O O . ASP B 1 302 ? 4.188 10.648 20.594 1 97.31 302 ASP B O 1
ATOM 4994 N N . ILE B 1 303 ? 2.426 11.375 19.516 1 97.88 303 ILE B N 1
ATOM 4995 C CA . ILE B 1 303 ? 3.143 12.531 18.984 1 97.88 303 ILE B CA 1
ATOM 4996 C C . ILE B 1 303 ? 3.562 13.445 20.141 1 97.88 303 ILE B C 1
ATOM 4998 O O . ILE B 1 303 ? 4.723 13.852 20.234 1 97.88 303 ILE B O 1
ATOM 5002 N N . VAL B 1 304 ? 2.656 13.75 21 1 97.69 304 VAL B N 1
ATOM 5003 C CA . VAL B 1 304 ? 2.961 14.68 22.078 1 97.69 304 VAL B CA 1
ATOM 5004 C C . VAL B 1 304 ? 3.939 14.031 23.047 1 97.69 304 VAL B C 1
ATOM 5006 O O . VAL B 1 304 ? 4.781 14.711 23.641 1 97.69 304 VAL B O 1
ATOM 5009 N N . GLU B 1 305 ? 3.822 12.766 23.203 1 97.25 305 GLU B N 1
ATOM 5010 C CA . GLU B 1 305 ? 4.801 12.055 24.031 1 97.25 305 GLU B CA 1
ATOM 5011 C C . GLU B 1 305 ? 6.203 12.164 23.422 1 97.25 305 GLU B C 1
ATOM 5013 O O . GLU B 1 305 ? 7.176 12.383 24.141 1 97.25 305 GLU B O 1
ATOM 5018 N N . LYS B 1 306 ? 6.281 12.039 22.203 1 97.38 306 LYS B N 1
ATOM 5019 C CA . LYS B 1 306 ? 7.574 12.133 21.531 1 97.38 306 LYS B CA 1
ATOM 5020 C C . LYS B 1 306 ? 8.125 13.555 21.578 1 97.38 306 LYS B C 1
ATOM 5022 O O . LYS B 1 306 ? 9.336 13.758 21.609 1 97.38 306 LYS B O 1
ATOM 5027 N N . LEU B 1 307 ? 7.27 14.492 21.578 1 97.5 307 LEU B N 1
ATOM 5028 C CA . LEU B 1 307 ? 7.695 15.867 21.797 1 97.5 307 LEU B CA 1
ATOM 5029 C C . LEU B 1 307 ? 8.273 16.031 23.203 1 97.5 307 LEU B C 1
ATOM 5031 O O . LEU B 1 307 ? 9.328 16.656 23.375 1 97.5 307 LEU B O 1
ATOM 5035 N N . SER B 1 308 ? 7.617 15.391 24.125 1 97.56 308 SER B N 1
ATOM 5036 C CA . SER B 1 308 ? 8 15.523 25.516 1 97.56 308 SER B CA 1
ATOM 5037 C C . SER B 1 308 ? 9.344 14.859 25.781 1 97.56 308 SER B C 1
ATOM 5039 O O . SER B 1 308 ? 10.133 15.344 26.609 1 97.56 308 SER B O 1
ATOM 5041 N N . THR B 1 309 ? 9.633 13.797 25.062 1 96.06 309 THR B N 1
ATOM 5042 C CA . THR B 1 309 ? 10.859 13.039 25.281 1 96.06 309 THR B CA 1
ATOM 5043 C C . THR B 1 309 ? 11.992 13.594 24.422 1 96.06 309 THR B C 1
ATOM 5045 O O . THR B 1 309 ? 13.141 13.164 24.547 1 96.06 309 THR B O 1
ATOM 5048 N N . GLY B 1 310 ? 11.656 14.438 23.516 1 94.69 310 GLY B N 1
ATOM 5049 C CA . GLY B 1 310 ? 12.672 15.039 22.672 1 94.69 310 GLY B CA 1
ATOM 5050 C C . GLY B 1 310 ? 12.945 14.242 21.422 1 94.69 310 GLY B C 1
ATOM 5051 O O . GLY B 1 310 ? 13.859 14.57 20.656 1 94.69 310 GLY B O 1
ATOM 5052 N N . THR B 1 311 ? 12.164 13.266 21.219 1 94.62 311 THR B N 1
ATOM 5053 C CA . THR B 1 311 ? 12.289 12.516 19.969 1 94.62 311 THR B CA 1
ATOM 5054 C C . THR B 1 311 ? 11.898 13.391 18.781 1 94.62 311 THR B C 1
ATOM 5056 O O . THR B 1 311 ? 12.602 13.406 17.766 1 94.62 311 THR B O 1
ATOM 5059 N N . PHE B 1 312 ? 10.805 14.039 18.953 1 96.81 312 PHE B N 1
ATOM 5060 C CA . PHE B 1 312 ? 10.391 15.023 17.953 1 96.81 312 PHE B CA 1
ATOM 5061 C C . PHE B 1 312 ? 10.953 16.391 18.266 1 96.81 312 PHE B C 1
ATOM 5063 O O . PHE B 1 312 ? 10.75 16.922 19.375 1 96.81 312 PHE B O 1
ATOM 5070 N N . ARG B 1 313 ? 11.641 16.875 17.391 1 96.12 313 ARG B N 1
ATOM 5071 C CA . ARG B 1 313 ? 12.164 18.25 17.438 1 96.12 313 ARG B CA 1
ATOM 5072 C C . ARG B 1 313 ? 11.719 19.031 16.203 1 96.12 313 ARG B C 1
ATOM 5074 O O . ARG B 1 313 ? 12.453 19.109 15.211 1 96.12 313 ARG B O 1
ATOM 5081 N N . PRO B 1 314 ? 10.594 19.656 16.312 1 95.56 314 PRO B N 1
ATOM 5082 C CA . PRO B 1 314 ? 10.016 20.312 15.133 1 95.56 314 PRO B CA 1
ATOM 5083 C C . PRO B 1 314 ? 10.805 21.547 14.695 1 95.56 314 PRO B C 1
ATOM 5085 O O . PRO B 1 314 ? 11.445 22.203 15.523 1 95.56 314 PRO B O 1
ATOM 5088 N N . LEU B 1 315 ? 10.758 21.797 13.445 1 92.38 315 LEU B N 1
ATOM 5089 C CA . LEU B 1 315 ? 11.352 22.984 12.844 1 92.38 315 LEU B CA 1
ATOM 5090 C C . LEU B 1 315 ? 10.352 24.141 12.82 1 92.38 315 LEU B C 1
ATOM 5092 O O . LEU B 1 315 ? 9.492 24.203 11.93 1 92.38 315 LEU B O 1
ATOM 5096 N N . LEU B 1 316 ? 10.578 25.109 13.703 1 93.94 316 LEU B N 1
ATOM 5097 C CA . LEU B 1 316 ? 9.578 26.172 13.867 1 93.94 316 LEU B CA 1
ATOM 5098 C C . LEU B 1 316 ? 10.203 27.547 13.648 1 93.94 316 LEU B C 1
ATOM 5100 O O . LEU B 1 316 ? 11.367 27.766 13.984 1 93.94 316 LEU B O 1
ATOM 5104 N N . GLU B 1 317 ? 9.375 28.359 13.07 1 87.31 317 GLU B N 1
ATOM 5105 C CA . GLU B 1 317 ? 9.711 29.781 13.062 1 87.31 317 GLU B CA 1
ATOM 5106 C C . GLU B 1 317 ? 9.57 30.391 14.453 1 87.31 317 GLU B C 1
ATOM 5108 O O . GLU B 1 317 ? 8.961 29.797 15.336 1 87.31 317 GLU B O 1
ATOM 5113 N N . HIS B 1 318 ? 10.172 31.562 14.555 1 90.62 318 HIS B N 1
ATOM 5114 C CA . HIS B 1 318 ? 9.844 32.344 15.75 1 90.62 318 HIS B CA 1
ATOM 5115 C C . HIS B 1 318 ? 8.344 32.562 15.859 1 90.62 318 HIS B C 1
ATOM 5117 O O . HIS B 1 318 ? 7.664 32.75 14.852 1 90.62 318 HIS B O 1
ATOM 5123 N N . PRO B 1 319 ? 7.93 32.5 17.078 1 95.06 319 PRO B N 1
ATOM 5124 C CA . PRO B 1 319 ? 6.488 32.719 17.25 1 95.06 319 PRO B CA 1
ATOM 5125 C C . PRO B 1 319 ? 5.988 33.969 16.562 1 95.06 319 PRO B C 1
ATOM 5127 O O . PRO B 1 319 ? 6.609 35.031 16.688 1 95.06 319 PRO B O 1
ATOM 5130 N N . VAL B 1 320 ? 4.934 33.875 15.906 1 96.12 320 VAL B N 1
ATOM 5131 C CA . VAL B 1 320 ? 4.363 34.938 15.109 1 96.12 320 VAL B CA 1
ATOM 5132 C C . VAL B 1 320 ? 3.246 35.625 15.891 1 96.12 320 VAL B C 1
ATOM 5134 O O . VAL B 1 320 ? 2.314 34.969 16.359 1 96.12 320 VAL B O 1
ATOM 5137 N N . PRO B 1 321 ? 3.332 36.906 16.016 1 95.38 321 PRO B N 1
ATOM 5138 C CA . PRO B 1 321 ? 2.195 37.594 16.641 1 95.38 321 PRO B CA 1
ATOM 5139 C C . PRO B 1 321 ? 0.958 37.625 15.742 1 95.38 321 PRO B C 1
ATOM 5141 O O . PRO B 1 321 ? 1.075 37.562 14.516 1 95.38 321 PRO B O 1
ATOM 5144 N N . LEU B 1 322 ? -0.167 37.781 16.328 1 93.25 322 LEU B N 1
ATOM 5145 C CA . LEU B 1 322 ? -1.444 37.719 15.617 1 93.25 322 LEU B CA 1
ATOM 5146 C C . LEU B 1 322 ? -1.517 38.781 14.523 1 93.25 322 LEU B C 1
ATOM 5148 O O . LEU B 1 322 ? -2.055 38.531 13.445 1 93.25 322 LEU B O 1
ATOM 5152 N N . TYR B 1 323 ? -0.94 39.969 14.773 1 92.5 323 TYR B N 1
ATOM 5153 C CA . TYR B 1 323 ? -1.064 41.094 13.828 1 92.5 323 TYR B CA 1
ATOM 5154 C C . TYR B 1 323 ? -0.261 40.812 12.562 1 92.5 323 TYR B C 1
ATOM 5156 O O . TYR B 1 323 ? -0.462 41.469 11.539 1 92.5 323 TYR B O 1
ATOM 5164 N N . GLU B 1 324 ? 0.623 39.812 12.57 1 95.62 324 GLU B N 1
ATOM 5165 C CA . GLU B 1 324 ? 1.405 39.438 11.398 1 95.62 324 GLU B CA 1
ATOM 5166 C C . GLU B 1 324 ? 0.858 38.156 10.758 1 95.62 324 GLU B C 1
ATOM 5168 O O . GLU B 1 324 ? 1.408 37.656 9.766 1 95.62 324 GLU B O 1
ATOM 5173 N N . ALA B 1 325 ? -0.188 37.688 11.289 1 95.94 325 ALA B N 1
ATOM 5174 C CA . ALA B 1 325 ? -0.697 36.375 10.867 1 95.94 325 ALA B CA 1
ATOM 5175 C C . ALA B 1 325 ? -1.084 36.375 9.391 1 95.94 325 ALA B C 1
ATOM 5177 O O . ALA B 1 325 ? -0.879 35.406 8.688 1 95.94 325 ALA B O 1
ATOM 5178 N N . THR B 1 326 ? -1.621 37.469 8.922 1 96 326 THR B N 1
ATOM 5179 C CA . THR B 1 326 ? -2.072 37.562 7.535 1 96 326 THR B CA 1
ATOM 5180 C C . THR B 1 326 ? -0.896 37.438 6.57 1 96 326 THR B C 1
ATOM 5182 O O . THR B 1 326 ? -0.961 36.656 5.609 1 96 326 THR B O 1
ATOM 5185 N N . VAL B 1 327 ? 0.145 38.125 6.852 1 95.75 327 VAL B N 1
ATOM 5186 C CA . VAL B 1 327 ? 1.329 38.125 6 1 95.75 327 VAL B CA 1
ATOM 5187 C C . VAL B 1 327 ? 1.951 36.719 6.008 1 95.75 327 VAL B C 1
ATOM 5189 O O . VAL B 1 327 ? 2.295 36.188 4.953 1 95.75 327 VAL B O 1
ATOM 5192 N N . TYR B 1 328 ? 2.031 36.156 7.133 1 96.12 328 TYR B N 1
ATOM 5193 C CA . TYR B 1 328 ? 2.615 34.812 7.246 1 96.12 328 TYR B CA 1
ATOM 5194 C C . TYR B 1 328 ? 1.753 33.781 6.539 1 96.12 328 TYR B C 1
ATOM 5196 O O . TYR B 1 328 ? 2.273 32.844 5.906 1 96.12 328 TYR B O 1
ATOM 5204 N N . MET B 1 329 ? 0.493 33.938 6.648 1 96.44 329 MET B N 1
ATOM 5205 C CA . MET B 1 329 ? -0.405 33 5.992 1 96.44 329 MET B CA 1
ATOM 5206 C C . MET B 1 329 ? -0.245 33.062 4.477 1 96.44 329 MET B C 1
ATOM 5208 O O . MET B 1 329 ? -0.295 32.031 3.803 1 96.44 329 MET B O 1
ATOM 5212 N N . GLU B 1 330 ? -0.056 34.219 3.965 1 94.69 330 GLU B N 1
ATOM 5213 C CA . GLU B 1 330 ? 0.184 34.375 2.531 1 94.69 330 GLU B CA 1
ATOM 5214 C C . GLU B 1 330 ? 1.466 33.656 2.111 1 94.69 330 GLU B C 1
ATOM 5216 O O . GLU B 1 330 ? 1.496 32.969 1.084 1 94.69 330 GLU B O 1
ATOM 5221 N N . MET B 1 331 ? 2.475 33.781 2.918 1 94.44 331 MET B N 1
ATOM 5222 C CA . MET B 1 331 ? 3.74 33.125 2.641 1 94.44 331 MET B CA 1
ATOM 5223 C C . MET B 1 331 ? 3.584 31.609 2.721 1 94.44 331 MET B C 1
ATOM 5225 O O . MET B 1 331 ? 4.16 30.875 1.913 1 94.44 331 MET B O 1
ATOM 5229 N N . VAL B 1 332 ? 2.807 31.188 3.697 1 94.81 332 VAL B N 1
ATOM 5230 C CA . VAL B 1 332 ? 2.562 29.766 3.887 1 94.81 332 VAL B CA 1
ATOM 5231 C C . VAL B 1 332 ? 1.808 29.203 2.682 1 94.81 332 VAL B C 1
ATOM 5233 O O . VAL B 1 332 ? 2.164 28.141 2.154 1 94.81 332 VAL B O 1
ATOM 5236 N N . GLN B 1 333 ? 0.817 29.938 2.229 1 93.62 333 GLN B N 1
ATOM 5237 C CA . GLN B 1 333 ? -0.007 29.5 1.108 1 93.62 333 GLN B CA 1
ATOM 5238 C C . GLN B 1 333 ? 0.817 29.391 -0.172 1 93.62 333 GLN B C 1
ATOM 5240 O O . GLN B 1 333 ? 0.575 28.5 -0.999 1 93.62 333 GLN B O 1
ATOM 5245 N N . LYS B 1 334 ? 1.792 30.266 -0.263 1 90.06 334 LYS B N 1
ATOM 5246 C CA . LYS B 1 334 ? 2.648 30.281 -1.445 1 90.06 334 LYS B CA 1
ATOM 5247 C C . LYS B 1 334 ? 3.846 29.359 -1.268 1 90.06 334 LYS B C 1
ATOM 5249 O O . LYS B 1 334 ? 4.746 29.328 -2.109 1 90.06 334 LYS B O 1
ATOM 5254 N N . LYS B 1 335 ? 3.934 28.641 -0.193 1 86.81 335 LYS B N 1
ATOM 5255 C CA . LYS B 1 335 ? 5.008 27.703 0.111 1 86.81 335 LYS B CA 1
ATOM 5256 C C . LYS B 1 335 ? 6.367 28.391 0.102 1 86.81 335 LYS B C 1
ATOM 5258 O O . LYS B 1 335 ? 7.324 27.891 -0.478 1 86.81 335 LYS B O 1
ATOM 5263 N N . GLN B 1 336 ? 6.406 29.516 0.753 1 88.56 336 GLN B N 1
ATOM 5264 C CA . GLN B 1 336 ? 7.621 30.328 0.771 1 88.56 336 GLN B CA 1
ATOM 5265 C C . GLN B 1 336 ? 8.375 30.156 2.086 1 88.56 336 GLN B C 1
ATOM 5267 O O . GLN B 1 336 ? 9.508 30.625 2.225 1 88.56 336 GLN B O 1
ATOM 5272 N N . LEU B 1 337 ? 7.777 29.5 3.01 1 89.5 337 LEU B N 1
ATOM 5273 C CA . LEU B 1 337 ? 8.414 29.312 4.309 1 89.5 337 LEU B CA 1
ATOM 5274 C C . LEU B 1 337 ? 8.992 27.906 4.426 1 89.5 337 LEU B C 1
ATOM 5276 O O . LEU B 1 337 ? 8.367 26.938 3.988 1 89.5 337 LEU B O 1
ATOM 5280 N N . ARG B 1 338 ? 10.148 27.828 4.992 1 88.56 338 ARG B N 1
ATOM 5281 C CA . ARG B 1 338 ? 10.789 26.531 5.191 1 88.56 338 ARG B CA 1
ATOM 5282 C C . ARG B 1 338 ? 10.453 25.953 6.566 1 88.56 338 ARG B C 1
ATOM 5284 O O . ARG B 1 338 ? 10.43 24.734 6.746 1 88.56 338 ARG B O 1
ATOM 5291 N N . LYS B 1 339 ? 10.219 26.828 7.492 1 94.38 339 LYS B N 1
ATOM 5292 C CA . LYS B 1 339 ? 9.867 26.422 8.844 1 94.38 339 LYS B CA 1
ATOM 5293 C C . LYS B 1 339 ? 8.383 26.609 9.117 1 94.38 339 LYS B C 1
ATOM 5295 O O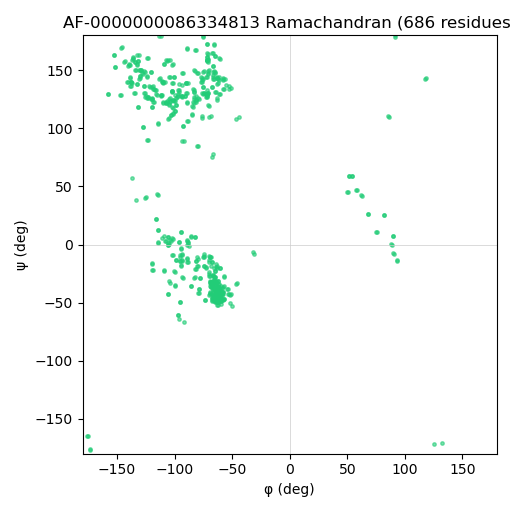 . LYS B 1 339 ? 7.711 27.375 8.422 1 94.38 339 LYS B O 1
ATOM 5300 N N . ARG B 1 340 ? 7.93 25.906 10.078 1 96.12 340 ARG B N 1
ATOM 5301 C CA . ARG B 1 340 ? 6.516 26 10.438 1 96.12 340 ARG B CA 1
ATOM 5302 C C . ARG B 1 340 ? 6.23 27.312 11.18 1 96.12 340 ARG B C 1
ATOM 5304 O O . ARG B 1 340 ? 6.945 27.672 12.117 1 96.12 340 ARG B O 1
ATOM 5311 N N . ALA B 1 341 ? 5.195 28 10.719 1 97.56 341 ALA B N 1
ATOM 5312 C CA . ALA B 1 341 ? 4.777 29.234 11.375 1 97.56 341 ALA B CA 1
ATOM 5313 C C . ALA B 1 341 ? 3.682 28.969 12.406 1 97.56 341 ALA B C 1
ATOM 5315 O O . ALA B 1 341 ? 2.682 28.312 12.102 1 97.56 341 ALA B O 1
ATOM 5316 N N . VAL B 1 342 ? 3.932 29.438 13.594 1 98.31 342 VAL B N 1
ATOM 5317 C CA . VAL B 1 342 ? 2.969 29.281 14.68 1 98.31 342 VAL B CA 1
ATOM 5318 C C . VAL B 1 342 ? 2.631 30.656 15.273 1 98.31 342 VAL B C 1
ATOM 5320 O O . VAL B 1 342 ? 3.525 31.422 15.641 1 98.31 342 VAL B O 1
ATOM 5323 N N . VAL B 1 343 ? 1.363 30.906 15.344 1 98 343 VAL B N 1
ATOM 5324 C CA . VAL B 1 343 ? 0.898 32.188 15.906 1 98 343 VAL B CA 1
ATOM 5325 C C . VAL B 1 343 ? 0.703 32.031 17.406 1 98 343 VAL B C 1
ATOM 5327 O O . VAL B 1 343 ? 0.083 31.078 17.875 1 98 343 VAL B O 1
ATOM 5330 N N . GLN B 1 344 ? 1.239 32.906 18.094 1 96.5 344 GLN B N 1
ATOM 5331 C CA . GLN B 1 344 ? 1.047 32.969 19.531 1 96.5 344 GLN B CA 1
ATOM 5332 C C . GLN B 1 344 ? -0.022 33.969 19.922 1 96.5 344 GLN B C 1
ATOM 5334 O O . GLN B 1 344 ? 0.019 35.125 19.469 1 96.5 344 GLN B O 1
ATOM 5339 N N . LEU B 1 345 ? -0.971 33.5 20.688 1 93.38 345 LEU B N 1
ATOM 5340 C CA . LEU B 1 345 ? -2.066 34.375 21.125 1 93.38 345 LEU B CA 1
ATOM 5341 C C . LEU B 1 345 ? -1.925 34.75 22.594 1 93.38 345 LEU B C 1
ATOM 5343 O O . LEU B 1 345 ? -1.33 33.969 23.375 1 93.38 345 LEU B O 1
#

Sequence (690 aa):
MKGLYCRQGETSGLKFIIQETDVPTSLSHHQITIQVKSCALTPVDVQLYKDLQLLKDSIPVGREVAGTVLQVGSKVTCFQPDDEVVGILPLDNDVSGLCDVVICHEHHVVHKPEKVSWVEAAGAIRDGLRAYTALHTLARVAVGQTLLVLDGASPFGVLAIQLAHYHGVKVLASALSLEDQKFLEQLRPSVARVIGVWDTKVDLVESCLEETGGLGVDVVIDNGVRLYEEDSEAPRHLPHKHDIITLLGVGGHWVTTEAHVQLDPPDCHSLYLKTASVSFLNEEVWTTSSACQGRYLHILKDIVEKLSTGTFRPLLEHPVPLYEATVYMEMVQKKQLRKRAVVQLMKGLYCRQGETSGLKFIIQETDVPTSLSHHQITIQVKSCALTPVDVQLYKDLQLLKDSIPVGREVAGTVLQVGSKVTCFQPDDEVVGILPLDNDVSGLCDVVICHEHHVVHKPEKVSWVEAAGAIRDGLRAYTALHTLARVAVGQTLLVLDGASPFGVLAIQLAHYHGVKVLASALSLEDQKFLEQLRPSVARVIGVWDTKVDLVESCLEETGGLGVDVVIDNGVRLYEEDSEAPRHLPHKHDIITLLGVGGHWVTTEAHVQLDPPDCHSLYLKTASVSFLNEEVWTTSSACQGRYLHILKDIVEKLSTGTFRPLLEHPVPLYEATVYMEMVQKKQLRKRAVVQL